Protein AF-A0AB34FG47-F1 (afdb_monomer)

Nearest PDB structures (foldseek):
  4k7g-assembly1_B  TM=9.414E-01  e=6.670E-15  Allorhizobium 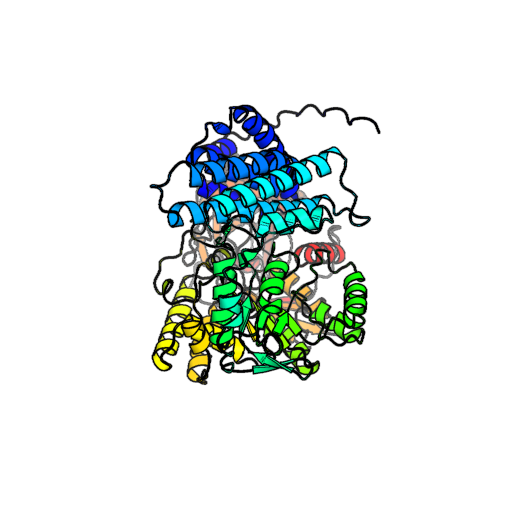ampelinum S4
  4q2h-assembly1_B  TM=9.341E-01  e=1.911E-14  Rhizobium rhizogenes K84
  6r76-assembly2_C  TM=9.062E-01  e=3.167E-13  Thermococcus litoralis DSM 5473
  4lb0-assembly1_B  TM=8.642E-01  e=1.420E-13  Allorhizobium ampelinum S4
  4lb0-assembly1_A  TM=8.642E-01  e=1.650E-13  Allorhizobium ampelinum S4

Structure (mmCIF, N/CA/C/O backbone):
data_AF-A0AB34FG47-F1
#
_entry.id   AF-A0AB34FG47-F1
#
loop_
_atom_site.group_PDB
_atom_site.id
_atom_site.type_symbol
_atom_site.label_atom_id
_atom_site.label_alt_id
_atom_site.label_comp_id
_atom_site.label_asym_id
_atom_site.label_entity_id
_atom_site.label_seq_id
_atom_site.pdbx_PDB_ins_code
_atom_site.Cartn_x
_atom_site.Cartn_y
_atom_site.Cartn_z
_atom_site.occupancy
_atom_site.B_iso_or_equiv
_atom_site.auth_seq_id
_atom_site.auth_comp_id
_atom_site.auth_asym_id
_atom_site.auth_atom_id
_atom_site.pdbx_PDB_model_num
ATOM 1 N N . MET A 1 1 ? 2.598 -23.307 -34.894 1.00 34.78 1 MET A N 1
ATOM 2 C CA . MET A 1 1 ? 1.277 -22.650 -35.003 1.00 34.78 1 MET A CA 1
ATOM 3 C C . MET A 1 1 ? 1.428 -21.439 -35.901 1.00 34.78 1 MET A C 1
ATOM 5 O O . MET A 1 1 ? 2.442 -20.761 -35.795 1.00 34.78 1 MET A O 1
ATOM 9 N N . ALA A 1 2 ? 0.494 -21.246 -36.830 1.00 28.12 2 ALA A N 1
ATOM 10 C CA . ALA A 1 2 ? 0.535 -20.191 -37.836 1.00 28.12 2 ALA A CA 1
ATOM 11 C C . ALA A 1 2 ? 0.595 -18.791 -37.201 1.00 28.12 2 ALA A C 1
ATOM 13 O O . ALA A 1 2 ? -0.091 -18.522 -36.217 1.00 28.12 2 ALA A O 1
ATOM 14 N N . ILE A 1 3 ? 1.420 -17.919 -37.783 1.00 28.33 3 ILE A N 1
ATOM 15 C CA . ILE A 1 3 ? 1.497 -16.492 -37.460 1.00 28.33 3 ILE A CA 1
ATOM 16 C C . ILE A 1 3 ? 0.115 -15.885 -37.754 1.00 28.33 3 ILE A C 1
ATOM 18 O O . ILE A 1 3 ? -0.353 -16.025 -38.888 1.00 28.33 3 ILE A O 1
ATOM 22 N N . PRO A 1 4 ? -0.571 -15.241 -36.791 1.00 33.16 4 PRO A N 1
ATOM 23 C CA . PRO A 1 4 ? -1.826 -14.568 -37.084 1.00 33.16 4 PRO A CA 1
ATOM 24 C C . PRO A 1 4 ? -1.551 -13.440 -38.076 1.00 33.16 4 PRO A C 1
ATOM 26 O O . PRO A 1 4 ? -0.661 -12.617 -37.859 1.00 33.16 4 PRO A O 1
ATOM 29 N N . ALA A 1 5 ? -2.304 -13.424 -39.174 1.00 32.16 5 ALA A N 1
ATOM 30 C CA . ALA A 1 5 ? -2.241 -12.377 -40.180 1.00 32.16 5 ALA A CA 1
ATOM 31 C C . ALA A 1 5 ? -2.363 -10.993 -39.521 1.00 32.16 5 ALA A C 1
ATOM 33 O O . ALA A 1 5 ? -3.263 -10.764 -38.708 1.00 32.16 5 ALA A O 1
ATOM 34 N N . GLN A 1 6 ? -1.459 -10.079 -39.888 1.00 40.97 6 GLN A N 1
ATOM 35 C CA . GLN A 1 6 ? -1.555 -8.655 -39.578 1.00 40.97 6 GLN A CA 1
ATOM 36 C C . GLN A 1 6 ? -2.957 -8.164 -39.959 1.00 40.97 6 GLN A C 1
ATOM 38 O O . GLN A 1 6 ? -3.275 -8.019 -41.139 1.00 40.97 6 GLN A O 1
ATOM 43 N N . ARG A 1 7 ? -3.806 -7.896 -38.961 1.00 33.62 7 ARG A N 1
ATOM 44 C CA . ARG A 1 7 ? -4.957 -7.022 -39.176 1.00 33.62 7 ARG A CA 1
ATOM 45 C C . ARG A 1 7 ? -4.382 -5.658 -39.533 1.00 33.62 7 ARG A C 1
ATOM 47 O O . ARG A 1 7 ? -3.690 -5.055 -38.715 1.00 33.62 7 ARG A O 1
ATOM 54 N N . SER A 1 8 ? -4.634 -5.205 -40.758 1.00 37.56 8 SER A N 1
ATOM 55 C CA . SER A 1 8 ? -4.429 -3.814 -41.142 1.00 37.56 8 SER A CA 1
ATOM 56 C C . SER A 1 8 ? -5.099 -2.943 -40.087 1.00 37.56 8 SER A C 1
ATOM 58 O O . SER A 1 8 ? -6.292 -3.112 -39.825 1.00 37.56 8 SER A O 1
ATOM 60 N N . ALA A 1 9 ? -4.338 -2.056 -39.450 1.00 41.81 9 ALA A N 1
ATOM 61 C CA . ALA A 1 9 ? -4.922 -1.028 -38.613 1.00 41.81 9 ALA A CA 1
ATOM 62 C C . ALA A 1 9 ? -5.866 -0.218 -39.508 1.00 41.81 9 ALA A C 1
ATOM 64 O O . ALA A 1 9 ? -5.418 0.550 -40.357 1.00 41.81 9 ALA A O 1
ATOM 65 N N . ASN A 1 10 ? -7.176 -0.428 -39.365 1.00 40.09 10 ASN A N 1
ATOM 66 C CA . ASN A 1 10 ? -8.129 0.580 -39.792 1.00 40.09 10 ASN A CA 1
ATOM 67 C C . ASN A 1 10 ? -7.749 1.807 -38.973 1.00 40.09 10 ASN A C 1
ATOM 69 O O . ASN A 1 10 ? -7.858 1.762 -37.748 1.00 40.09 10 ASN A O 1
ATOM 73 N N . ALA A 1 11 ? -7.215 2.838 -39.626 1.00 46.31 11 ALA A N 1
ATOM 74 C CA . ALA A 1 11 ? -6.968 4.121 -38.997 1.00 46.31 11 ALA A CA 1
ATOM 75 C C . ALA A 1 11 ? -8.319 4.623 -38.479 1.00 46.31 11 ALA A C 1
ATOM 77 O O . ALA A 1 11 ? -9.123 5.182 -39.225 1.00 46.31 11 ALA A O 1
ATOM 78 N N . ALA A 1 12 ? -8.615 4.311 -37.217 1.00 51.53 12 ALA A N 1
ATOM 79 C CA . ALA A 1 12 ? -9.737 4.884 -36.514 1.00 51.53 12 ALA A CA 1
ATOM 80 C C . ALA A 1 12 ? -9.523 6.395 -36.549 1.00 51.53 12 ALA A C 1
ATOM 82 O O . ALA A 1 12 ? -8.401 6.864 -36.353 1.00 51.53 12 ALA A O 1
ATOM 83 N N . HIS A 1 13 ? -10.579 7.137 -36.872 1.00 51.94 13 HIS A N 1
ATOM 84 C CA . HIS A 1 13 ? -10.543 8.589 -36.913 1.00 51.94 13 HIS A CA 1
ATOM 85 C C . HIS A 1 13 ? -9.938 9.095 -35.599 1.00 51.94 13 HIS A C 1
ATOM 87 O O . HIS A 1 13 ? -10.557 8.959 -34.543 1.00 51.94 13 HIS A O 1
ATOM 93 N N . VAL A 1 14 ? -8.714 9.631 -35.649 1.00 56.50 14 VAL A N 1
ATOM 94 C CA . VAL A 1 14 ? -8.088 10.234 -34.472 1.00 56.50 14 VAL A CA 1
ATOM 95 C C . VAL A 1 14 ? -8.990 11.393 -34.086 1.00 56.50 14 VAL A C 1
ATOM 97 O O . VAL A 1 14 ? -9.269 12.279 -34.898 1.00 56.50 14 VAL A O 1
ATOM 100 N N . ASN A 1 15 ? -9.556 11.341 -32.884 1.00 74.81 15 ASN A N 1
ATOM 101 C CA . ASN A 1 15 ? -10.331 12.458 -32.382 1.00 74.81 15 ASN A CA 1
ATOM 102 C C . ASN A 1 15 ? -9.350 13.614 -32.161 1.00 74.81 15 ASN A C 1
ATOM 104 O O . ASN A 1 15 ? -8.587 13.608 -31.198 1.00 74.81 15 ASN A O 1
ATOM 108 N N . MET A 1 16 ? -9.363 14.588 -33.073 1.00 75.12 16 MET A N 1
ATOM 109 C CA . MET A 1 16 ? -8.464 15.745 -33.041 1.00 75.12 16 MET A CA 1
ATOM 110 C C . MET A 1 16 ? -8.560 16.517 -31.718 1.00 75.12 16 MET A C 1
ATOM 112 O O . MET A 1 16 ? -7.577 17.107 -31.279 1.00 75.12 16 MET A O 1
ATOM 116 N N . MET A 1 17 ? -9.714 16.477 -31.041 1.00 78.19 17 MET A N 1
ATOM 117 C CA . MET A 1 17 ? -9.867 17.085 -29.718 1.00 78.19 17 MET A CA 1
ATOM 118 C C . MET A 1 17 ? -9.126 16.294 -28.636 1.00 78.19 17 MET A C 1
ATOM 120 O O . MET A 1 17 ? -8.520 16.895 -27.756 1.00 78.19 17 MET A O 1
ATOM 124 N N . THR A 1 18 ? -9.110 14.960 -28.710 1.00 81.94 18 THR A N 1
ATOM 125 C CA . THR A 1 18 ? -8.322 14.121 -27.792 1.00 81.94 18 THR A CA 1
ATOM 126 C C . THR A 1 18 ? -6.824 14.314 -28.014 1.00 81.94 18 THR A C 1
ATOM 128 O O . THR A 1 18 ? -6.080 14.437 -27.045 1.00 81.94 18 THR A O 1
ATOM 131 N N . ASP A 1 19 ? -6.384 14.413 -29.270 1.00 83.69 19 ASP A N 1
ATOM 132 C CA . ASP A 1 19 ? -4.984 14.714 -29.591 1.00 83.69 19 ASP A CA 1
ATOM 133 C C . ASP A 1 19 ? -4.575 16.103 -29.081 1.00 83.69 19 ASP A C 1
ATOM 135 O O . ASP A 1 19 ? -3.524 16.257 -28.468 1.00 83.69 19 ASP A O 1
ATOM 139 N N . THR A 1 20 ? -5.467 17.094 -29.197 1.00 82.31 20 THR A N 1
ATOM 140 C CA . THR A 1 20 ? -5.256 18.433 -28.624 1.00 82.31 20 THR A CA 1
ATOM 141 C C . THR A 1 20 ? -5.044 18.372 -27.108 1.00 82.31 20 THR A C 1
ATOM 143 O O . THR A 1 20 ? -4.175 19.070 -26.589 1.00 82.31 20 THR A O 1
ATOM 146 N N . VAL A 1 21 ? -5.786 17.521 -26.390 1.00 84.12 21 VAL A N 1
ATOM 147 C CA . VAL A 1 21 ? -5.581 17.308 -24.948 1.00 84.12 21 VAL A CA 1
ATOM 148 C C . VAL A 1 21 ? -4.204 16.694 -24.680 1.00 84.12 21 VAL A C 1
ATOM 150 O O . VAL A 1 21 ? -3.466 17.220 -23.852 1.00 84.12 21 VAL A O 1
ATOM 153 N N . ILE A 1 22 ? -3.819 15.635 -25.398 1.00 86.31 22 ILE A N 1
ATOM 154 C CA . ILE A 1 22 ? -2.512 14.974 -25.226 1.00 86.31 22 ILE A CA 1
ATOM 155 C C . ILE A 1 22 ? -1.356 15.936 -25.533 1.00 86.31 22 ILE A C 1
ATOM 157 O O . ILE A 1 22 ? -0.375 15.967 -24.795 1.00 86.31 22 ILE A O 1
ATOM 161 N N . ALA A 1 23 ? -1.477 16.734 -26.594 1.00 85.88 23 ALA A N 1
ATOM 162 C CA . ALA A 1 23 ? -0.434 17.642 -27.059 1.00 85.88 23 ALA A CA 1
ATOM 163 C C . ALA A 1 23 ? -0.211 18.849 -26.135 1.00 85.88 23 ALA A C 1
ATOM 165 O O . ALA A 1 23 ? 0.889 19.400 -26.116 1.00 85.88 23 ALA A O 1
ATOM 166 N N . ASN A 1 24 ? -1.238 19.278 -25.395 1.00 88.06 24 ASN A N 1
ATOM 167 C CA . ASN A 1 24 ? -1.183 20.494 -24.578 1.00 88.06 24 ASN A CA 1
ATOM 168 C C . ASN A 1 24 ? -1.172 20.226 -23.068 1.00 88.06 24 ASN A C 1
ATOM 170 O O . ASN A 1 24 ? -0.828 21.128 -22.303 1.00 88.06 24 ASN A O 1
ATOM 174 N N . LEU A 1 25 ? -1.531 19.020 -22.613 1.00 84.50 25 LEU A N 1
ATOM 175 C CA . LEU A 1 25 ? -1.395 18.672 -21.202 1.00 84.50 25 LEU A CA 1
ATOM 176 C C . LEU A 1 25 ? 0.088 18.645 -20.797 1.00 84.50 25 LEU A C 1
ATOM 178 O O . LEU A 1 25 ? 0.899 17.997 -21.465 1.00 84.50 25 LEU A O 1
ATOM 182 N N . PRO A 1 26 ? 0.455 19.267 -19.660 1.00 84.06 26 PRO A N 1
ATOM 183 C CA . PRO A 1 26 ? 1.751 19.035 -19.040 1.00 84.06 26 PRO A CA 1
ATOM 184 C C . PRO A 1 26 ? 1.975 17.539 -18.796 1.00 84.06 26 PRO A C 1
ATOM 186 O O . PRO A 1 26 ? 1.030 16.798 -18.509 1.00 84.06 26 PRO A O 1
ATOM 189 N N . ALA A 1 27 ? 3.233 17.093 -18.860 1.00 80.31 27 ALA A N 1
ATOM 190 C CA . ALA A 1 27 ? 3.582 15.679 -18.703 1.00 80.31 27 ALA A CA 1
ATOM 191 C C . ALA A 1 27 ? 3.015 15.067 -17.407 1.00 80.31 27 ALA A C 1
ATOM 193 O O . ALA A 1 27 ? 2.572 13.919 -17.404 1.00 80.31 27 ALA A O 1
ATOM 194 N N . ASP A 1 28 ? 2.982 15.844 -16.328 1.00 69.56 28 ASP A N 1
ATOM 195 C CA . ASP A 1 28 ? 2.507 15.408 -15.013 1.00 69.56 28 ASP A CA 1
ATOM 196 C C . ASP A 1 28 ? 0.985 15.205 -15.026 1.00 69.56 28 ASP A C 1
ATOM 198 O O . ASP A 1 28 ? 0.487 14.158 -14.598 1.00 69.56 28 ASP A O 1
ATOM 202 N N . GLY A 1 29 ? 0.260 16.140 -15.651 1.00 73.94 29 GLY A N 1
ATOM 203 C CA . GLY A 1 29 ? -1.175 16.032 -15.914 1.00 73.94 29 GLY A CA 1
ATOM 204 C C . GLY A 1 29 ? -1.509 14.782 -16.727 1.00 73.94 29 GLY A C 1
ATOM 205 O O . GLY A 1 29 ? -2.381 14.001 -16.340 1.00 73.94 29 GLY A O 1
ATOM 206 N N . LEU A 1 30 ? -0.745 14.514 -17.792 1.00 83.62 30 LEU A N 1
ATOM 207 C CA . LEU A 1 30 ? -0.915 13.309 -18.607 1.00 83.62 30 LEU A CA 1
ATOM 208 C C . LEU A 1 30 ? -0.685 12.022 -17.795 1.00 83.62 30 LEU A C 1
ATOM 210 O O . LEU A 1 30 ? -1.460 11.073 -17.918 1.00 83.62 30 LEU A O 1
ATOM 214 N N . ARG A 1 31 ? 0.339 11.978 -16.926 1.00 80.75 31 ARG A N 1
ATOM 215 C CA . ARG A 1 31 ? 0.602 10.810 -16.060 1.00 80.75 31 ARG A CA 1
ATOM 216 C C . ARG A 1 31 ? -0.552 10.535 -15.105 1.00 80.75 31 ARG A C 1
ATOM 218 O O . ARG A 1 31 ? -0.831 9.376 -14.812 1.00 80.75 31 ARG A O 1
ATOM 225 N N . VAL A 1 32 ? -1.188 11.563 -14.561 1.00 70.69 32 VAL A N 1
ATOM 226 C CA . VAL A 1 32 ? -2.282 11.388 -13.595 1.00 70.69 32 VAL A CA 1
ATOM 227 C C . VAL A 1 32 ? -3.564 10.979 -14.294 1.00 70.69 32 VAL A C 1
ATOM 229 O O . VAL A 1 32 ? -4.191 10.029 -13.837 1.00 70.69 32 VAL A O 1
ATOM 232 N N . VAL A 1 33 ? -3.900 11.605 -15.426 1.00 79.44 33 VAL A N 1
ATOM 233 C CA . VAL A 1 33 ? -5.028 11.174 -16.264 1.00 79.44 33 VAL A CA 1
ATOM 234 C C . VAL A 1 33 ? -4.850 9.709 -16.657 1.00 79.44 33 VAL A C 1
ATOM 236 O O . VAL A 1 33 ? -5.763 8.915 -16.462 1.00 79.44 33 VAL A O 1
ATOM 239 N N . MET A 1 34 ? -3.654 9.308 -17.104 1.00 85.31 34 MET A N 1
ATOM 240 C CA . MET A 1 34 ? -3.372 7.911 -17.445 1.00 85.31 34 MET A CA 1
ATOM 241 C C . MET A 1 34 ? -3.530 6.969 -16.242 1.00 85.31 34 MET A C 1
ATOM 243 O O . MET A 1 34 ? -4.131 5.908 -16.369 1.00 85.31 34 MET A O 1
ATOM 247 N N . ARG A 1 35 ? -3.037 7.347 -15.054 1.00 75.19 35 ARG A N 1
ATOM 248 C CA . ARG A 1 35 ? -3.221 6.545 -13.829 1.00 75.19 35 ARG A CA 1
ATOM 24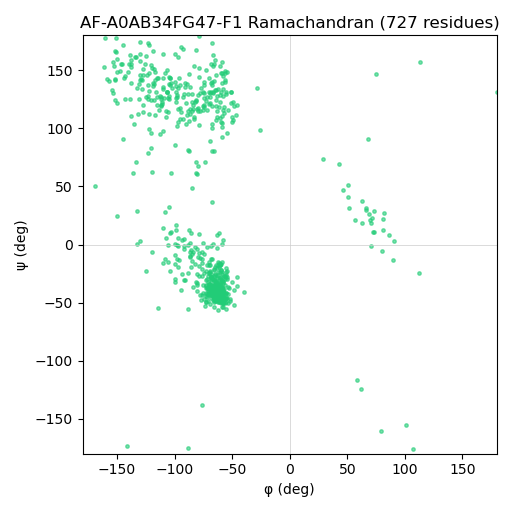9 C C . ARG A 1 35 ? -4.693 6.416 -13.438 1.00 75.19 35 ARG A C 1
ATOM 251 O O . ARG A 1 35 ? -5.095 5.333 -13.033 1.00 75.19 35 ARG A O 1
ATOM 258 N N . ALA A 1 36 ? -5.475 7.489 -13.555 1.00 69.88 36 ALA A N 1
ATOM 259 C CA . ALA A 1 36 ? -6.907 7.474 -13.272 1.00 69.88 36 ALA A CA 1
ATOM 260 C C . ALA A 1 36 ? -7.652 6.565 -14.258 1.00 69.88 36 ALA A C 1
ATOM 262 O O . ALA A 1 36 ? -8.414 5.707 -13.830 1.00 69.88 36 ALA A O 1
ATOM 263 N N . VAL A 1 37 ? -7.348 6.672 -15.556 1.00 78.25 37 VAL A N 1
ATOM 264 C CA . VAL A 1 37 ? -7.895 5.784 -16.592 1.00 78.25 37 VAL A CA 1
ATOM 265 C C . VAL A 1 37 ? -7.562 4.324 -16.286 1.00 78.25 37 VAL A C 1
ATOM 267 O O . VAL A 1 37 ? -8.463 3.502 -16.274 1.00 78.25 37 VAL A O 1
ATOM 270 N N . LEU A 1 38 ? -6.308 3.993 -15.969 1.00 77.12 38 LEU A N 1
ATOM 271 C CA . LEU A 1 38 ? -5.913 2.615 -15.645 1.00 77.12 38 LEU A CA 1
ATOM 272 C C . LEU A 1 38 ? -6.554 2.086 -14.351 1.00 77.12 38 LEU A C 1
ATOM 274 O O . LEU A 1 38 ? -6.789 0.887 -14.237 1.00 77.12 38 LEU A O 1
ATOM 278 N N . ALA A 1 39 ? -6.831 2.958 -13.377 1.00 61.34 39 ALA A N 1
ATOM 279 C CA . ALA A 1 39 ? -7.497 2.579 -12.134 1.00 61.34 39 ALA A CA 1
ATOM 280 C C . ALA A 1 39 ? -9.004 2.349 -12.326 1.00 61.34 39 ALA A C 1
ATOM 282 O O . ALA A 1 39 ? -9.550 1.403 -11.766 1.00 61.34 39 ALA A O 1
ATOM 283 N N . SER A 1 40 ? -9.670 3.202 -13.108 1.00 60.25 40 SER A N 1
ATOM 284 C CA . SER A 1 40 ? -11.107 3.103 -13.392 1.00 60.25 40 SER A CA 1
ATOM 285 C C . SER A 1 40 ? -11.435 2.079 -14.479 1.00 60.25 40 SER A C 1
ATOM 287 O O . SER A 1 40 ? -12.546 1.554 -14.499 1.00 60.25 40 SER A O 1
ATOM 289 N N . HIS A 1 41 ? -10.481 1.796 -15.368 1.00 76.25 41 HIS A N 1
ATOM 290 C CA . HIS A 1 41 ? -10.622 0.906 -16.522 1.00 76.25 41 HIS A CA 1
ATOM 291 C C . HIS A 1 41 ? -9.427 -0.065 -16.609 1.00 76.25 41 HIS A C 1
ATOM 293 O O . HIS A 1 41 ? -8.559 0.077 -17.485 1.00 76.25 41 HIS A O 1
ATOM 299 N N . PRO A 1 42 ? -9.333 -1.052 -15.692 1.00 72.88 42 PRO A N 1
ATOM 300 C CA . PRO A 1 42 ? -8.214 -1.995 -15.645 1.00 72.88 42 PRO A CA 1
ATOM 301 C C . PRO A 1 42 ? -7.991 -2.768 -16.953 1.00 72.88 42 PRO A C 1
ATOM 303 O O . PRO A 1 42 ? -6.856 -3.143 -17.260 1.00 72.88 42 PRO A O 1
ATOM 306 N N . GLU A 1 43 ? -9.035 -2.962 -17.762 1.00 82.44 43 GLU A N 1
ATOM 307 C CA . GLU A 1 43 ? -8.996 -3.621 -19.070 1.00 82.44 43 GLU A CA 1
ATOM 308 C C . GLU A 1 43 ? -8.089 -2.914 -20.089 1.00 82.44 43 GLU A C 1
ATOM 310 O O . GLU A 1 43 ? -7.572 -3.551 -21.011 1.00 82.44 43 GLU A O 1
ATOM 315 N N . ILE A 1 44 ? -7.831 -1.613 -19.909 1.00 87.88 44 ILE A N 1
ATOM 316 C CA . ILE A 1 44 ? -6.958 -0.822 -20.788 1.00 87.88 44 ILE A CA 1
ATOM 317 C C . ILE A 1 44 ? -5.475 -1.128 -20.532 1.00 87.88 44 ILE A C 1
ATOM 319 O O . ILE A 1 44 ? -4.643 -0.931 -21.422 1.00 87.88 44 ILE A O 1
ATOM 323 N N . THR A 1 45 ? -5.124 -1.673 -19.363 1.00 84.50 45 THR A N 1
ATOM 324 C CA . THR A 1 45 ? -3.730 -1.921 -18.951 1.00 84.50 45 THR A CA 1
ATOM 325 C C . THR A 1 45 ? -2.941 -2.702 -20.000 1.00 84.50 45 THR A C 1
ATOM 327 O O . THR A 1 45 ? -1.856 -2.280 -20.401 1.00 84.50 45 THR A O 1
ATOM 330 N N . GLY A 1 46 ? -3.509 -3.785 -20.540 1.00 86.25 46 GLY A N 1
ATOM 331 C CA . GLY A 1 46 ? -2.833 -4.597 -21.557 1.00 86.25 46 GLY A CA 1
ATOM 332 C C . GLY A 1 46 ? -2.575 -3.847 -22.872 1.00 86.25 46 GLY A C 1
ATOM 333 O O . GLY A 1 46 ? -1.550 -4.070 -23.527 1.00 86.25 46 GLY A O 1
ATOM 334 N N . ALA A 1 47 ? -3.469 -2.930 -23.257 1.00 88.81 47 ALA A N 1
ATOM 335 C CA . ALA A 1 47 ? -3.288 -2.080 -24.432 1.00 88.81 47 ALA A CA 1
ATOM 336 C C . ALA A 1 47 ? -2.203 -1.022 -24.189 1.00 88.81 47 ALA A C 1
ATOM 338 O O . ALA A 1 47 ? -1.302 -0.877 -25.016 1.00 88.81 47 ALA A O 1
ATOM 339 N N . PHE A 1 48 ? -2.230 -0.355 -23.030 1.00 91.75 48 PHE A N 1
ATOM 340 C CA . PHE A 1 48 ? -1.205 0.608 -22.620 1.00 91.75 48 PHE A CA 1
ATOM 341 C C . PHE A 1 48 ? 0.196 -0.016 -22.606 1.00 91.75 48 PHE A C 1
ATOM 343 O O . PHE A 1 48 ? 1.128 0.528 -23.204 1.00 91.75 48 PHE A O 1
ATOM 350 N N . GLU A 1 49 ? 0.348 -1.194 -21.998 1.00 90.31 49 GLU A N 1
ATOM 351 C CA . GLU A 1 49 ? 1.614 -1.931 -22.004 1.00 90.31 49 GLU A CA 1
ATOM 352 C C . GLU A 1 49 ? 2.053 -2.292 -23.430 1.00 90.31 49 GLU A C 1
ATOM 354 O O . GLU A 1 49 ? 3.233 -2.203 -23.764 1.00 90.31 49 GLU A O 1
ATOM 359 N N . THR A 1 50 ? 1.114 -2.677 -24.299 1.00 89.81 50 THR A N 1
ATOM 360 C CA . THR A 1 50 ? 1.413 -3.033 -25.693 1.00 89.81 50 THR A CA 1
ATOM 361 C C . THR A 1 50 ? 1.931 -1.845 -26.495 1.00 89.81 50 THR A C 1
ATOM 363 O O . THR A 1 50 ? 2.957 -1.981 -27.164 1.00 89.81 50 THR A O 1
ATOM 366 N N . GLU A 1 51 ? 1.274 -0.687 -26.423 1.00 91.31 51 GLU A N 1
ATOM 367 C CA . GLU A 1 51 ? 1.761 0.516 -27.108 1.00 91.31 51 GLU A CA 1
ATOM 368 C C . GLU A 1 51 ? 3.077 1.014 -26.506 1.00 91.31 51 GLU A C 1
ATOM 370 O O . GLU A 1 51 ? 3.986 1.397 -27.244 1.00 91.31 51 GLU A O 1
ATOM 375 N N . THR A 1 52 ? 3.241 0.907 -25.183 1.00 90.88 52 THR A N 1
ATOM 376 C CA . THR A 1 52 ? 4.508 1.230 -24.513 1.00 90.88 52 THR A CA 1
ATOM 377 C C . THR A 1 52 ? 5.643 0.349 -25.036 1.00 90.88 52 THR A C 1
ATOM 379 O O . THR A 1 52 ? 6.700 0.870 -25.391 1.00 90.88 52 THR A O 1
ATOM 382 N N . ARG A 1 53 ? 5.435 -0.968 -25.194 1.00 90.94 53 ARG A N 1
ATOM 383 C CA . ARG A 1 53 ? 6.426 -1.872 -25.812 1.00 90.94 53 ARG A CA 1
ATOM 384 C C . ARG A 1 53 ? 6.803 -1.438 -27.232 1.00 90.94 53 ARG A C 1
ATOM 386 O O . ARG A 1 53 ? 7.983 -1.471 -27.579 1.00 90.94 53 ARG A O 1
ATOM 393 N N . ARG A 1 54 ? 5.834 -1.007 -28.050 1.00 86.56 54 ARG A N 1
ATOM 394 C CA . ARG A 1 54 ? 6.105 -0.524 -29.420 1.00 86.56 54 ARG A CA 1
ATOM 395 C C . ARG A 1 54 ? 6.936 0.755 -29.422 1.00 86.56 54 ARG A C 1
ATOM 397 O O . ARG A 1 54 ? 7.919 0.830 -30.156 1.00 86.56 54 ARG A O 1
ATOM 404 N N . TYR A 1 55 ? 6.580 1.718 -28.574 1.00 87.75 55 TYR A N 1
ATOM 405 C CA . TYR A 1 55 ? 7.342 2.953 -28.389 1.00 87.75 55 TYR A CA 1
ATOM 406 C C . TYR A 1 55 ? 8.784 2.667 -27.943 1.00 87.75 55 TYR A C 1
ATOM 408 O O . TYR A 1 55 ? 9.736 3.179 -28.533 1.00 87.75 55 TYR A O 1
ATOM 416 N N . LEU A 1 56 ? 8.959 1.786 -26.954 1.00 86.62 56 LEU A N 1
ATOM 417 C CA . LEU A 1 56 ? 10.278 1.403 -26.450 1.00 86.62 56 LEU A CA 1
ATOM 418 C C . LEU A 1 56 ? 11.143 0.738 -27.523 1.00 86.62 56 LEU A C 1
ATOM 420 O O . LEU A 1 56 ? 12.343 0.987 -27.555 1.00 86.62 56 LEU A O 1
ATOM 424 N N . GLY A 1 57 ? 10.562 -0.062 -28.423 1.00 79.69 57 GLY A N 1
ATOM 425 C CA . GLY A 1 57 ? 11.296 -0.638 -29.553 1.00 79.69 57 GLY A CA 1
ATOM 426 C C . GLY A 1 57 ? 11.892 0.424 -30.489 1.00 79.69 57 GLY A C 1
ATOM 427 O O . GLY A 1 57 ? 13.019 0.269 -30.967 1.00 79.69 57 GLY A O 1
ATOM 428 N N . HIS A 1 58 ? 11.176 1.532 -30.705 1.00 76.81 58 HIS A N 1
ATOM 429 C CA . HIS A 1 58 ? 11.666 2.663 -31.495 1.00 76.81 58 HIS A CA 1
ATOM 430 C C . HIS A 1 58 ? 12.776 3.436 -30.762 1.00 76.81 58 HIS A C 1
ATOM 432 O O . HIS A 1 58 ? 13.850 3.653 -31.322 1.00 76.81 58 HIS A O 1
ATOM 438 N N . GLU A 1 59 ? 12.567 3.787 -29.489 1.00 76.12 59 GLU A N 1
ATOM 439 C CA . GLU A 1 59 ? 13.567 4.505 -28.682 1.00 76.12 59 GLU A CA 1
ATOM 440 C C . GLU A 1 59 ? 14.836 3.680 -28.419 1.00 76.12 59 GLU A C 1
ATOM 442 O O . GLU A 1 59 ? 15.947 4.200 -28.477 1.00 76.12 59 GLU A O 1
ATOM 447 N N . ALA A 1 60 ? 14.716 2.375 -28.170 1.00 70.44 60 ALA A N 1
ATOM 448 C CA . ALA A 1 60 ? 15.878 1.506 -27.989 1.00 70.44 60 ALA A CA 1
ATOM 449 C C . ALA A 1 60 ? 16.749 1.449 -29.256 1.00 70.44 60 ALA A C 1
ATOM 451 O O . ALA A 1 60 ? 17.972 1.355 -29.163 1.00 70.44 60 ALA A O 1
ATOM 452 N N . SER A 1 61 ? 16.131 1.564 -30.436 1.00 67.19 61 SER A N 1
ATOM 453 C CA . SER A 1 61 ? 16.842 1.634 -31.716 1.00 67.19 61 SER A CA 1
ATOM 454 C C . SER A 1 61 ? 17.592 2.962 -31.889 1.00 67.19 61 SER A C 1
ATOM 456 O O . SER A 1 61 ? 18.684 2.972 -32.453 1.00 67.19 61 SER A O 1
ATOM 458 N N . SER A 1 62 ? 17.062 4.076 -31.366 1.00 64.56 62 SER A N 1
ATOM 459 C CA . SER A 1 62 ? 17.736 5.386 -31.399 1.00 64.56 62 SER A CA 1
ATOM 460 C C . SER A 1 62 ? 18.872 5.500 -30.367 1.00 64.56 62 SER A C 1
ATOM 462 O O . SER A 1 62 ? 19.865 6.191 -30.599 1.00 64.56 62 SER A O 1
ATOM 464 N N . LEU A 1 63 ? 18.777 4.755 -29.261 1.00 64.50 63 LEU A N 1
ATOM 465 C CA . LEU A 1 63 ? 19.811 4.621 -28.228 1.00 64.50 63 LEU A CA 1
ATOM 466 C C . LEU A 1 63 ? 20.933 3.647 -28.566 1.00 64.50 63 LEU A C 1
ATOM 468 O O . LEU A 1 63 ? 21.894 3.573 -27.806 1.00 64.50 63 LEU A O 1
ATOM 472 N N . ALA A 1 64 ? 20.872 2.947 -29.702 1.00 59.62 64 ALA A N 1
ATOM 473 C CA . ALA A 1 64 ? 21.926 2.046 -30.182 1.00 59.62 64 ALA A CA 1
ATOM 474 C C . ALA A 1 64 ? 23.286 2.739 -30.465 1.00 59.62 64 ALA A C 1
ATOM 476 O O . ALA A 1 64 ? 24.198 2.134 -31.029 1.00 59.62 64 ALA A O 1
ATOM 477 N N . THR A 1 65 ? 23.446 4.002 -30.065 1.00 59.62 65 THR A N 1
ATOM 478 C CA . THR A 1 65 ? 24.734 4.678 -29.909 1.00 59.62 65 THR A CA 1
ATOM 479 C C . THR A 1 65 ? 25.570 4.044 -28.788 1.00 59.62 65 THR A C 1
ATOM 481 O O . THR A 1 65 ? 25.074 3.333 -27.915 1.00 59.62 65 THR A O 1
ATOM 484 N N . ASN A 1 66 ? 26.888 4.261 -28.834 1.00 68.62 66 ASN A N 1
ATOM 485 C CA . ASN A 1 66 ? 27.838 3.602 -27.939 1.00 68.62 66 ASN A CA 1
ATOM 486 C C . ASN A 1 66 ? 27.660 4.075 -26.482 1.00 68.62 66 ASN A C 1
ATOM 488 O O . ASN A 1 66 ? 28.163 5.136 -26.112 1.00 68.62 66 ASN A O 1
ATOM 492 N N . ILE A 1 67 ? 26.977 3.274 -25.657 1.00 75.19 67 ILE A N 1
ATOM 493 C CA . ILE A 1 67 ? 26.735 3.537 -24.225 1.00 75.19 67 ILE A CA 1
ATOM 494 C C . ILE A 1 67 ? 28.025 3.798 -23.430 1.00 75.19 67 ILE A C 1
ATOM 496 O O . ILE A 1 67 ? 27.990 4.477 -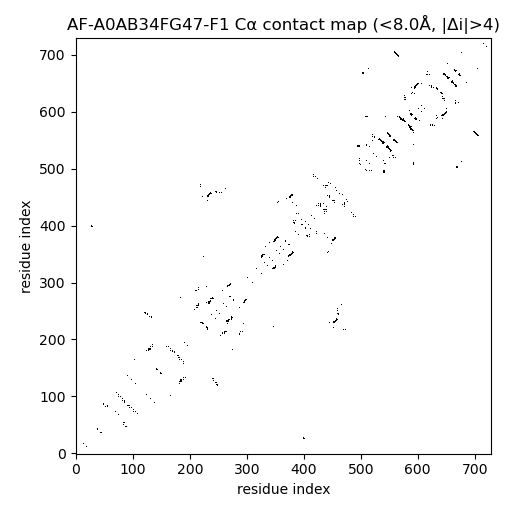22.408 1.00 75.19 67 ILE A O 1
ATOM 500 N N . GLN A 1 68 ? 29.178 3.333 -23.928 1.00 72.50 68 GLN A N 1
ATOM 501 C CA . GLN A 1 68 ? 30.493 3.619 -23.344 1.00 72.50 68 GLN A CA 1
ATOM 502 C C . GLN A 1 68 ? 30.806 5.121 -23.290 1.00 72.50 68 GLN A C 1
ATOM 504 O O . GLN A 1 68 ? 31.577 5.564 -22.445 1.00 72.50 68 GLN A O 1
ATOM 509 N N . ASN A 1 69 ? 30.169 5.919 -24.150 1.00 80.25 69 ASN A N 1
ATOM 510 C CA . ASN A 1 69 ? 30.344 7.368 -24.196 1.00 80.25 69 ASN A CA 1
ATOM 511 C C . ASN A 1 69 ? 29.335 8.123 -23.320 1.00 80.25 69 ASN A C 1
ATOM 513 O O . ASN A 1 69 ? 29.366 9.351 -23.292 1.00 80.25 69 ASN A O 1
ATOM 517 N N . PHE A 1 70 ? 28.410 7.432 -22.645 1.00 83.94 70 PHE A N 1
ATOM 518 C CA . PHE A 1 70 ? 27.394 8.107 -21.843 1.00 83.94 70 PHE A CA 1
ATOM 519 C C . PHE A 1 70 ? 27.998 8.652 -20.549 1.00 83.94 70 PHE A C 1
ATOM 521 O O . PHE A 1 70 ? 28.822 8.005 -19.893 1.00 83.94 70 PHE A O 1
ATOM 528 N N . ASP A 1 71 ? 27.548 9.854 -20.202 1.00 84.69 71 ASP A N 1
ATOM 529 C CA . ASP A 1 71 ? 27.720 10.479 -18.899 1.00 84.69 71 ASP A CA 1
ATOM 530 C C . ASP A 1 71 ? 26.562 10.089 -17.957 1.00 84.69 71 ASP A C 1
ATOM 532 O O . ASP A 1 71 ? 25.665 9.309 -18.299 1.00 84.69 71 ASP A O 1
ATOM 536 N N . MET A 1 72 ? 26.539 10.670 -16.757 1.00 83.38 72 MET A N 1
ATOM 537 C CA . MET A 1 72 ? 25.486 10.411 -15.770 1.00 83.38 72 MET A CA 1
ATOM 538 C C . MET A 1 72 ? 24.074 10.761 -16.267 1.00 83.38 72 MET A C 1
ATOM 540 O O . MET A 1 72 ? 23.104 10.112 -15.866 1.00 83.38 72 MET A O 1
ATOM 544 N N . ALA A 1 73 ? 23.921 11.766 -17.134 1.00 85.31 73 ALA A N 1
ATOM 545 C CA . ALA A 1 73 ? 22.620 12.143 -17.679 1.00 85.31 73 ALA A CA 1
ATOM 546 C C . ALA A 1 73 ? 22.118 11.097 -18.689 1.00 85.31 73 ALA A C 1
ATOM 548 O O . ALA A 1 73 ? 20.950 10.691 -18.628 1.00 85.31 73 ALA A O 1
ATOM 549 N N . GLY A 1 74 ? 23.005 10.607 -19.560 1.00 87.44 74 GLY A N 1
ATOM 550 C CA . GLY A 1 74 ? 22.726 9.517 -20.497 1.00 87.44 74 GLY A CA 1
ATOM 551 C C . GLY A 1 74 ? 22.343 8.216 -19.787 1.00 87.44 74 GLY A C 1
ATOM 552 O O . GLY A 1 74 ? 21.354 7.571 -20.153 1.00 87.44 74 GLY A O 1
ATOM 553 N N . LEU A 1 75 ? 23.048 7.867 -18.708 1.00 88.94 75 LEU A N 1
ATOM 554 C CA . LEU A 1 75 ? 22.727 6.686 -17.902 1.00 88.94 75 LEU A CA 1
ATOM 555 C C . LEU A 1 75 ? 21.373 6.816 -17.194 1.00 88.94 75 LEU A C 1
ATOM 557 O O . LEU A 1 75 ? 20.553 5.904 -17.289 1.00 88.94 75 LEU A O 1
ATOM 561 N N . LYS A 1 76 ? 21.068 7.967 -16.578 1.00 88.44 76 LYS A N 1
ATOM 562 C CA . LYS A 1 76 ? 19.747 8.229 -15.968 1.00 88.44 76 LYS A CA 1
ATOM 563 C C . LYS A 1 76 ? 18.608 8.162 -16.989 1.00 88.44 76 LYS A C 1
ATOM 565 O O . LYS A 1 76 ? 17.519 7.687 -16.667 1.00 88.44 76 LYS A O 1
ATOM 570 N N . LYS A 1 77 ? 18.828 8.624 -18.228 1.00 87.00 77 LYS A N 1
ATOM 571 C CA . LYS A 1 77 ? 17.839 8.487 -19.313 1.00 87.00 77 LYS A CA 1
ATOM 572 C C . LYS A 1 77 ? 17.603 7.016 -19.659 1.00 87.00 77 LYS A C 1
ATOM 574 O O . LYS A 1 77 ? 16.450 6.603 -19.757 1.00 87.00 77 LYS A O 1
ATOM 579 N N . THR A 1 78 ? 18.674 6.238 -19.782 1.00 88.62 78 THR A N 1
ATOM 580 C CA . THR A 1 78 ? 18.614 4.799 -20.087 1.00 88.62 78 THR A CA 1
ATOM 581 C C . THR A 1 78 ? 17.917 4.018 -18.970 1.00 88.62 78 THR A C 1
ATOM 583 O O . THR A 1 78 ? 17.038 3.206 -19.241 1.00 88.62 78 THR A O 1
ATOM 586 N N . GLN A 1 79 ? 18.207 4.344 -17.710 1.00 89.81 79 GLN A N 1
ATOM 587 C CA . GLN A 1 79 ? 17.567 3.761 -16.529 1.00 89.81 79 GLN A CA 1
ATOM 588 C C . GLN A 1 79 ? 16.037 3.908 -16.548 1.00 89.81 79 GLN A C 1
ATOM 590 O O . GLN A 1 79 ? 15.314 2.955 -16.263 1.00 89.81 79 GLN A O 1
ATOM 595 N N . ARG A 1 80 ? 15.512 5.076 -16.947 1.00 88.56 80 ARG A N 1
ATOM 596 C CA . ARG A 1 80 ? 14.056 5.277 -17.081 1.00 88.56 80 ARG A CA 1
ATOM 597 C C . ARG A 1 80 ? 13.436 4.351 -18.127 1.00 88.56 80 ARG A C 1
ATOM 599 O O . ARG A 1 80 ? 12.348 3.834 -17.901 1.00 88.56 80 ARG A O 1
ATOM 606 N N . LEU A 1 81 ? 14.128 4.118 -19.239 1.00 89.06 81 LEU A N 1
ATOM 607 C CA . LEU A 1 81 ? 13.646 3.223 -20.292 1.00 89.06 81 LEU A CA 1
ATOM 608 C C . LEU A 1 81 ? 13.690 1.763 -19.858 1.00 89.06 81 LEU A C 1
ATOM 610 O O . LEU A 1 81 ? 12.725 1.046 -20.106 1.00 89.06 81 LEU A O 1
ATOM 614 N N . ILE A 1 82 ? 14.742 1.354 -19.143 1.00 91.06 82 ILE A N 1
ATOM 615 C CA . ILE A 1 82 ? 14.816 0.030 -18.513 1.00 91.06 82 ILE A CA 1
ATOM 616 C C . ILE A 1 82 ? 13.601 -0.168 -17.603 1.00 91.06 82 ILE A C 1
ATOM 618 O O . ILE A 1 82 ? 12.875 -1.142 -17.767 1.00 91.06 82 ILE A O 1
ATOM 622 N N . ARG A 1 83 ? 13.292 0.787 -16.718 1.00 90.88 83 ARG A N 1
ATOM 623 C CA . ARG A 1 83 ? 12.105 0.713 -15.845 1.00 90.88 83 ARG A CA 1
ATOM 624 C C . ARG A 1 83 ? 10.798 0.579 -16.629 1.00 90.88 83 ARG A C 1
ATOM 626 O O . ARG A 1 83 ? 9.934 -0.197 -16.230 1.00 90.88 83 ARG A O 1
ATOM 633 N N . CYS A 1 84 ? 10.657 1.276 -17.759 1.00 90.31 84 CYS A N 1
ATOM 634 C CA . CYS A 1 84 ? 9.510 1.097 -18.650 1.00 90.31 84 CYS A CA 1
ATOM 635 C C . CYS A 1 84 ? 9.470 -0.306 -19.279 1.00 90.31 84 CYS A C 1
ATOM 637 O O . CYS A 1 84 ? 8.388 -0.883 -19.368 1.00 90.31 84 CYS A O 1
ATOM 639 N N . MET A 1 85 ? 10.612 -0.879 -19.678 1.00 91.31 85 MET A N 1
ATOM 640 C CA . MET A 1 85 ? 10.695 -2.255 -20.194 1.00 91.31 85 MET A CA 1
ATOM 641 C C . MET A 1 85 ? 10.282 -3.277 -19.125 1.00 91.31 85 MET A C 1
ATOM 643 O O . MET A 1 85 ? 9.430 -4.128 -19.391 1.00 91.31 85 MET A O 1
ATOM 647 N N . LEU A 1 86 ? 10.803 -3.137 -17.899 1.00 90.31 86 LEU A N 1
ATOM 648 C CA . LEU A 1 86 ? 10.434 -3.981 -16.757 1.00 90.31 86 LEU A CA 1
ATOM 649 C C . LEU A 1 86 ? 8.927 -3.892 -16.464 1.00 90.31 86 LEU A C 1
ATOM 651 O O . LEU A 1 86 ? 8.259 -4.915 -16.329 1.00 90.31 86 LEU A O 1
ATOM 655 N N . GLY A 1 87 ? 8.381 -2.672 -16.421 1.00 87.00 87 GLY A N 1
ATOM 656 C CA . GLY A 1 87 ? 6.958 -2.424 -16.173 1.00 87.00 87 GLY A CA 1
ATOM 657 C C . GLY A 1 87 ? 6.029 -2.870 -17.305 1.00 87.00 87 GLY A C 1
ATOM 658 O O . GLY A 1 87 ? 4.866 -3.149 -17.047 1.00 87.00 87 GLY A O 1
ATOM 659 N N . SER A 1 88 ? 6.535 -2.988 -18.537 1.00 88.88 88 SER A N 1
ATOM 660 C CA . SER A 1 88 ? 5.751 -3.395 -19.714 1.00 88.88 88 SER A CA 1
ATOM 661 C C . SER A 1 88 ? 5.912 -4.879 -20.061 1.00 88.88 88 SER A C 1
ATOM 663 O O . SER A 1 88 ? 5.621 -5.280 -21.188 1.00 88.88 88 SER A O 1
ATOM 665 N N . GLY A 1 89 ? 6.410 -5.706 -19.137 1.00 88.75 89 GLY A N 1
ATOM 666 C CA . GLY A 1 89 ? 6.475 -7.161 -19.309 1.00 88.75 89 GLY A CA 1
ATOM 667 C C . GLY A 1 89 ? 7.512 -7.661 -20.323 1.00 88.75 89 GLY A C 1
ATOM 668 O O . GLY A 1 89 ? 7.368 -8.773 -20.824 1.00 88.75 89 GLY A O 1
ATOM 669 N N . ILE A 1 90 ? 8.550 -6.872 -20.624 1.00 91.19 90 ILE A N 1
ATOM 670 C CA . ILE A 1 90 ? 9.695 -7.268 -21.470 1.00 91.19 90 ILE A CA 1
ATOM 671 C C . ILE A 1 90 ? 11.013 -7.172 -20.677 1.00 91.19 90 ILE A C 1
ATOM 673 O O . ILE A 1 90 ? 11.876 -6.342 -20.972 1.00 91.19 90 ILE A O 1
ATOM 677 N N . PRO A 1 91 ? 11.166 -7.966 -19.596 1.00 93.50 91 PRO A N 1
ATOM 678 C CA . PRO A 1 91 ? 12.276 -7.793 -18.664 1.00 93.50 91 PRO A CA 1
ATOM 679 C C . PRO A 1 91 ? 13.638 -8.146 -19.267 1.00 93.50 91 PRO A C 1
ATOM 681 O O . PRO A 1 91 ? 14.634 -7.536 -18.894 1.00 93.50 91 PRO A O 1
ATOM 684 N N . PHE A 1 92 ? 13.700 -9.090 -20.209 1.00 93.31 92 PHE A N 1
ATOM 685 C CA . PHE A 1 92 ? 14.964 -9.549 -20.794 1.00 93.31 92 PHE A CA 1
ATOM 686 C C . PHE A 1 92 ? 15.597 -8.497 -21.710 1.00 93.31 92 PHE A C 1
ATOM 688 O O . PHE A 1 92 ? 16.805 -8.294 -21.665 1.00 93.31 92 PHE A O 1
ATOM 695 N N . GLU A 1 93 ? 14.787 -7.753 -22.462 1.00 90.00 93 GLU A N 1
ATOM 696 C CA . GLU A 1 93 ? 15.231 -6.581 -23.216 1.00 90.00 93 GLU A CA 1
ATOM 697 C C . GLU A 1 93 ? 15.761 -5.485 -22.282 1.00 90.00 93 GLU A C 1
ATOM 699 O O . GLU A 1 93 ? 16.756 -4.832 -22.590 1.00 90.00 93 GLU A O 1
ATOM 704 N N . GLY A 1 94 ? 15.122 -5.305 -21.120 1.00 92.12 94 GLY A N 1
ATOM 705 C CA . GLY A 1 94 ? 15.601 -4.402 -20.075 1.00 92.12 94 GLY A CA 1
ATOM 706 C C . GLY A 1 94 ? 16.952 -4.831 -19.499 1.00 92.12 94 GLY A C 1
ATOM 707 O O . GLY A 1 94 ? 17.820 -3.983 -19.300 1.00 92.12 94 GLY A O 1
ATOM 708 N N . ILE A 1 95 ? 17.153 -6.133 -19.279 1.00 94.56 95 ILE A N 1
ATOM 709 C CA . ILE A 1 95 ? 18.398 -6.713 -18.749 1.00 94.56 95 ILE A CA 1
ATOM 710 C C . ILE A 1 95 ? 19.583 -6.458 -19.685 1.00 94.56 95 ILE A C 1
ATOM 712 O O . ILE A 1 95 ? 20.631 -6.032 -19.205 1.00 94.56 95 ILE A O 1
ATOM 716 N N . ASP A 1 96 ? 19.405 -6.615 -21.001 1.00 89.94 96 ASP A N 1
ATOM 717 C CA . ASP A 1 96 ? 20.459 -6.348 -21.995 1.00 89.94 96 ASP A CA 1
ATOM 718 C C . ASP A 1 96 ? 20.983 -4.894 -21.917 1.00 89.94 96 ASP A C 1
ATOM 720 O O . ASP A 1 96 ? 22.151 -4.607 -22.199 1.00 89.94 96 ASP A O 1
ATOM 724 N N . TRP A 1 97 ? 20.120 -3.940 -21.551 1.00 90.25 97 TRP A N 1
ATOM 725 C CA . TRP A 1 97 ? 20.511 -2.546 -21.314 1.00 90.25 97 TRP A CA 1
ATOM 726 C C . TRP A 1 97 ? 21.053 -2.318 -19.908 1.00 90.25 97 TRP A C 1
ATOM 728 O O . TRP A 1 97 ? 21.982 -1.528 -19.731 1.00 90.25 97 TRP A O 1
ATOM 738 N N . LEU A 1 98 ? 20.483 -2.998 -18.918 1.00 93.38 98 LEU A N 1
ATOM 739 C CA . LEU A 1 98 ? 20.884 -2.880 -17.526 1.00 93.38 98 LEU A CA 1
ATOM 740 C C . LEU A 1 98 ? 22.312 -3.372 -17.309 1.00 93.38 98 LEU A C 1
ATOM 742 O O . LEU A 1 98 ? 23.070 -2.690 -16.633 1.00 93.38 98 LEU A O 1
ATOM 746 N N . GLU A 1 99 ? 22.714 -4.465 -17.960 1.00 93.38 99 GLU A N 1
ATOM 747 C CA . GLU A 1 99 ? 24.107 -4.929 -18.016 1.00 93.38 99 GLU A CA 1
ATOM 748 C C . GLU A 1 99 ? 25.058 -3.783 -18.387 1.00 93.38 99 GLU A C 1
ATOM 750 O O . GLU A 1 99 ? 26.015 -3.479 -17.671 1.00 93.38 99 GLU A O 1
ATOM 755 N N . LYS A 1 100 ? 24.752 -3.088 -19.485 1.00 91.19 100 LYS A N 1
ATOM 756 C CA . LYS A 1 100 ? 25.587 -2.005 -20.003 1.00 91.19 100 LYS A CA 1
ATOM 757 C C . LYS A 1 100 ? 25.616 -0.795 -19.066 1.00 91.19 100 LYS A C 1
ATOM 759 O O . LYS A 1 100 ? 26.671 -0.183 -18.890 1.00 91.19 100 LYS A O 1
ATOM 764 N N . VAL A 1 101 ? 24.470 -0.437 -18.479 1.00 92.25 101 VAL A N 1
ATOM 765 C CA . VAL A 1 101 ? 24.363 0.668 -17.510 1.00 92.25 101 VAL A CA 1
ATOM 766 C C . VAL A 1 101 ? 25.166 0.358 -16.250 1.00 92.25 101 VAL A C 1
ATOM 768 O O . VAL A 1 101 ? 25.903 1.229 -15.797 1.00 92.25 101 VAL A O 1
ATOM 771 N N . THR A 1 102 ? 25.076 -0.865 -15.727 1.00 93.31 102 THR A N 1
ATOM 772 C CA . THR A 1 102 ? 25.821 -1.330 -14.548 1.00 93.31 102 THR A CA 1
ATOM 773 C C . THR A 1 102 ? 27.325 -1.198 -14.760 1.00 93.31 102 THR A C 1
ATOM 775 O O . THR A 1 102 ? 27.994 -0.515 -13.986 1.00 93.31 102 THR A O 1
ATOM 778 N N . GLY A 1 103 ? 27.855 -1.761 -15.851 1.00 91.94 103 GLY A N 1
ATOM 779 C CA . GLY A 1 103 ? 29.288 -1.676 -16.145 1.00 91.94 103 GLY A CA 1
ATOM 780 C C . GLY A 1 103 ? 29.764 -0.231 -16.324 1.00 91.94 103 GLY A C 1
ATOM 781 O O . GLY A 1 103 ? 30.761 0.185 -15.733 1.00 91.94 103 GLY A O 1
ATOM 782 N N . ARG A 1 104 ? 29.029 0.584 -17.095 1.00 90.56 104 ARG A N 1
ATOM 783 C CA . ARG A 1 104 ? 29.435 1.975 -17.347 1.00 90.56 104 ARG A CA 1
ATOM 784 C C . ARG A 1 104 ? 29.356 2.850 -16.095 1.00 90.56 104 ARG A C 1
ATOM 786 O O . ARG A 1 104 ? 30.232 3.691 -15.897 1.00 90.56 104 ARG A O 1
ATOM 793 N N . ALA A 1 105 ? 28.333 2.666 -15.262 1.00 89.94 105 ALA A N 1
ATOM 794 C CA . ALA A 1 105 ? 28.174 3.408 -14.016 1.00 89.94 105 ALA A CA 1
ATOM 795 C C . ALA A 1 105 ? 29.318 3.118 -13.030 1.00 89.94 105 ALA A C 1
ATOM 797 O O . ALA A 1 105 ? 29.857 4.060 -12.450 1.00 89.94 105 ALA A O 1
ATOM 798 N N . ALA A 1 106 ? 29.736 1.853 -12.905 1.00 89.06 106 ALA A N 1
ATOM 799 C CA . ALA A 1 106 ? 30.907 1.467 -12.117 1.00 89.06 106 ALA A CA 1
ATOM 800 C C . ALA A 1 106 ? 32.186 2.169 -12.591 1.00 89.06 106 ALA A C 1
ATOM 802 O O . ALA A 1 106 ? 32.877 2.792 -11.789 1.00 89.06 106 ALA A O 1
ATOM 803 N N . HIS A 1 107 ? 32.475 2.129 -13.895 1.00 87.56 107 HIS A N 1
ATOM 804 C CA . HIS A 1 107 ? 33.661 2.789 -14.447 1.00 87.56 107 HIS A CA 1
ATOM 805 C C . HIS A 1 107 ? 33.643 4.307 -14.236 1.00 87.56 107 HIS A C 1
ATOM 807 O O . HIS A 1 107 ? 34.640 4.871 -13.800 1.00 87.56 107 HIS A O 1
ATOM 813 N N . LEU A 1 108 ? 32.502 4.974 -14.448 1.00 84.81 108 LEU A N 1
ATOM 814 C CA . LEU A 1 108 ? 32.385 6.417 -14.197 1.00 84.81 108 LEU A CA 1
ATOM 815 C C . LEU A 1 108 ? 32.683 6.804 -12.746 1.00 84.81 108 LEU A C 1
ATOM 817 O O . LEU A 1 108 ? 33.271 7.864 -12.521 1.00 84.81 108 LEU A O 1
ATOM 821 N N . ALA A 1 109 ? 32.274 5.970 -11.787 1.00 79.25 109 ALA A N 1
ATOM 822 C CA . ALA A 1 109 ? 32.532 6.196 -10.369 1.00 79.25 109 ALA A CA 1
ATOM 823 C C . ALA A 1 109 ? 34.030 6.119 -10.029 1.00 79.25 109 ALA A C 1
ATOM 825 O O . ALA A 1 109 ? 34.488 6.809 -9.125 1.00 79.25 109 ALA A O 1
ATOM 826 N N . ILE A 1 110 ? 34.787 5.306 -10.767 1.00 78.31 110 ILE A N 1
ATOM 827 C CA . ILE A 1 110 ? 36.199 5.014 -10.491 1.00 78.31 110 ILE A CA 1
ATOM 828 C C . ILE A 1 110 ? 37.133 5.934 -11.275 1.00 78.31 110 ILE A C 1
ATOM 830 O O . ILE A 1 110 ? 38.122 6.419 -10.731 1.00 78.31 110 ILE A O 1
ATOM 834 N N . ASP A 1 111 ? 36.794 6.237 -12.528 1.00 76.19 111 ASP A N 1
ATOM 835 C CA . ASP A 1 111 ? 37.600 7.072 -13.425 1.00 76.19 111 ASP A CA 1
ATOM 836 C C . ASP A 1 111 ? 37.649 8.552 -12.988 1.00 76.19 111 ASP A C 1
ATOM 838 O O . ASP A 1 111 ? 38.456 9.327 -13.502 1.00 76.19 111 ASP A O 1
ATOM 842 N N . ASN A 1 112 ? 36.799 8.968 -12.040 1.00 67.31 112 ASN A N 1
ATOM 843 C CA . ASN A 1 112 ? 36.697 10.350 -11.570 1.00 67.31 112 ASN A CA 1
ATOM 844 C C . ASN A 1 112 ? 36.928 10.460 -10.048 1.00 67.31 112 ASN A C 1
ATOM 846 O O . ASN A 1 112 ? 35.974 10.662 -9.296 1.00 67.31 112 ASN A O 1
ATOM 850 N N . PRO A 1 113 ? 38.187 10.428 -9.575 1.00 53.72 113 PRO A N 1
ATOM 851 C CA . PRO A 1 113 ? 38.533 10.449 -8.146 1.00 53.72 113 PRO A CA 1
ATOM 852 C C . PRO A 1 113 ? 38.190 11.761 -7.404 1.00 53.72 113 PRO A C 1
ATOM 854 O O . PRO A 1 113 ? 38.466 11.881 -6.215 1.00 53.72 113 PRO A O 1
ATOM 857 N N . GLY A 1 114 ? 37.616 12.755 -8.094 1.00 51.12 114 GLY A N 1
ATOM 858 C CA . GLY A 1 114 ? 37.112 14.006 -7.514 1.00 51.12 114 GLY A CA 1
ATOM 859 C C . GLY A 1 114 ? 35.586 14.100 -7.431 1.00 51.12 114 GLY A C 1
ATOM 860 O O . GLY A 1 114 ? 35.076 15.129 -6.986 1.00 51.12 114 GLY A O 1
ATOM 861 N N . ILE A 1 115 ? 34.846 13.079 -7.877 1.00 52.66 115 ILE A N 1
ATOM 862 C CA . ILE A 1 115 ? 33.405 13.024 -7.641 1.00 52.66 115 ILE A CA 1
ATOM 863 C C . ILE A 1 115 ? 33.198 12.499 -6.227 1.00 52.66 115 ILE A C 1
ATOM 865 O O . ILE A 1 115 ? 33.701 11.435 -5.878 1.00 52.66 115 ILE A O 1
ATOM 869 N N . ASP A 1 116 ? 32.466 13.270 -5.426 1.00 55.66 116 ASP A N 1
ATOM 870 C CA . ASP A 1 116 ? 31.983 12.850 -4.119 1.00 55.66 116 ASP A CA 1
ATOM 871 C C . ASP A 1 116 ? 31.372 11.443 -4.237 1.00 55.66 116 ASP A C 1
ATOM 873 O O . ASP A 1 116 ? 30.358 11.244 -4.916 1.00 55.66 116 ASP A O 1
ATOM 877 N N . VAL A 1 117 ? 32.040 10.456 -3.633 1.00 53.28 117 VAL A N 1
ATOM 878 C CA . VAL A 1 117 ? 31.618 9.052 -3.663 1.00 53.28 117 VAL A CA 1
ATOM 879 C C . VAL A 1 117 ? 30.194 8.940 -3.121 1.00 53.28 117 VAL A C 1
ATOM 881 O O . VAL A 1 117 ? 29.431 8.125 -3.632 1.00 53.28 117 VAL A O 1
ATOM 884 N N . ASP A 1 118 ? 29.772 9.827 -2.214 1.00 52.28 118 ASP A N 1
ATOM 885 C CA . ASP A 1 118 ? 28.400 9.884 -1.712 1.00 52.28 118 ASP A CA 1
ATOM 886 C C . ASP A 1 118 ? 27.400 10.368 -2.781 1.00 52.28 118 ASP A C 1
ATOM 888 O O . ASP A 1 118 ? 26.275 9.860 -2.863 1.00 52.28 118 ASP A O 1
ATOM 892 N N . ALA A 1 119 ? 27.809 11.272 -3.681 1.00 55.09 119 ALA A N 1
ATOM 893 C CA . ALA A 1 119 ? 26.976 11.775 -4.778 1.00 55.09 119 ALA A CA 1
ATOM 894 C C . ALA A 1 119 ? 26.743 10.736 -5.894 1.00 55.09 119 ALA A C 1
ATOM 896 O O . ALA A 1 119 ? 25.690 10.749 -6.542 1.00 55.09 119 ALA A O 1
ATOM 897 N N . VAL A 1 120 ? 27.692 9.817 -6.119 1.00 71.06 120 VAL A N 1
ATOM 898 C CA . VAL A 1 120 ? 27.547 8.702 -7.079 1.00 71.06 120 VAL A CA 1
ATOM 899 C C . VAL A 1 120 ? 26.991 7.446 -6.410 1.00 71.06 120 VAL A C 1
ATOM 901 O O . VAL A 1 120 ? 26.225 6.723 -7.045 1.00 71.06 120 VAL A O 1
ATOM 904 N N . SER A 1 121 ? 27.264 7.232 -5.121 1.00 73.19 121 SER A N 1
ATOM 905 C CA . SER A 1 121 ? 26.757 6.111 -4.318 1.00 73.19 121 SER A CA 1
ATOM 906 C C . SER A 1 121 ? 25.234 5.999 -4.385 1.00 73.19 121 SER A C 1
ATOM 908 O O . SER A 1 121 ? 24.708 4.916 -4.636 1.00 73.19 121 SER A O 1
ATOM 910 N N . GLY A 1 122 ? 24.506 7.120 -4.310 1.00 77.69 122 GLY A N 1
ATOM 911 C CA . GLY A 1 122 ? 23.048 7.118 -4.483 1.00 77.69 122 GLY A CA 1
ATOM 912 C C . GLY A 1 122 ? 22.590 6.628 -5.866 1.00 77.69 122 GLY A C 1
ATOM 913 O O . GLY A 1 122 ? 21.590 5.917 -5.977 1.00 77.69 122 GLY A O 1
ATOM 914 N N . PHE A 1 123 ? 23.327 6.960 -6.931 1.00 85.12 123 PHE A N 1
ATOM 915 C CA . PHE A 1 123 ? 23.020 6.469 -8.276 1.00 85.12 123 PHE A CA 1
ATOM 916 C C . PHE A 1 123 ? 23.370 4.988 -8.437 1.00 85.12 123 PHE A C 1
ATOM 918 O O . PHE A 1 123 ? 22.550 4.236 -8.958 1.00 85.12 123 PHE A O 1
ATOM 925 N N . LEU A 1 124 ? 24.536 4.553 -7.952 1.00 88.12 124 LEU A N 1
ATOM 926 C CA . LEU A 1 124 ? 24.940 3.147 -7.988 1.00 88.12 124 LEU A CA 1
ATOM 927 C C . LEU A 1 124 ? 23.961 2.274 -7.192 1.00 88.12 124 LEU A C 1
ATOM 929 O O . LEU A 1 124 ? 23.506 1.257 -7.706 1.00 88.12 124 LEU A O 1
ATOM 933 N N . ALA A 1 125 ? 23.535 2.721 -6.006 1.00 85.31 125 ALA A N 1
ATOM 934 C CA . ALA A 1 125 ? 22.503 2.053 -5.216 1.00 85.31 125 ALA A CA 1
ATOM 935 C C . ALA A 1 125 ? 21.145 2.012 -5.939 1.00 85.31 125 ALA A C 1
ATOM 937 O O . ALA A 1 125 ? 20.407 1.033 -5.818 1.00 85.31 125 ALA A O 1
ATOM 938 N N . SER A 1 126 ? 20.803 3.048 -6.715 1.00 88.44 126 SER A N 1
ATOM 939 C CA . SER A 1 126 ? 19.606 3.020 -7.560 1.00 88.44 126 SER A CA 1
ATOM 940 C C . SER A 1 126 ? 19.728 2.018 -8.709 1.00 88.44 126 SER A C 1
ATOM 942 O O . SER A 1 126 ? 18.720 1.402 -9.041 1.00 88.44 126 SER A O 1
ATOM 944 N N . VAL A 1 127 ? 20.905 1.872 -9.328 1.00 92.00 127 VAL A N 1
ATOM 945 C CA . VAL A 1 127 ? 21.152 0.864 -10.377 1.00 92.00 127 VAL A CA 1
ATOM 946 C C . VAL A 1 127 ? 21.083 -0.542 -9.780 1.00 92.00 127 VAL A C 1
ATOM 948 O O . VAL A 1 127 ? 20.421 -1.404 -10.346 1.00 92.00 127 VAL A O 1
ATOM 951 N N . ASP A 1 128 ? 21.668 -0.751 -8.598 1.00 90.81 128 ASP A N 1
ATOM 952 C CA . ASP A 1 128 ? 21.570 -2.007 -7.844 1.00 90.81 128 ASP A CA 1
ATOM 953 C C . ASP A 1 128 ? 20.108 -2.409 -7.598 1.00 90.81 128 ASP A C 1
ATOM 955 O O . ASP A 1 128 ? 19.691 -3.536 -7.860 1.00 90.81 128 ASP A O 1
ATOM 959 N N . GLY A 1 129 ? 19.285 -1.451 -7.165 1.00 89.25 129 GLY A N 1
ATOM 960 C CA . GLY A 1 129 ? 17.862 -1.692 -6.962 1.00 89.25 129 GLY A CA 1
ATOM 961 C C . GLY A 1 129 ? 17.082 -1.939 -8.265 1.00 89.25 129 GLY A C 1
ATOM 962 O O . GLY A 1 129 ? 16.096 -2.674 -8.244 1.00 89.25 129 GLY A O 1
ATOM 963 N N . ASP A 1 130 ? 17.520 -1.399 -9.409 1.00 92.25 130 ASP A N 1
ATOM 964 C CA . ASP A 1 130 ? 16.930 -1.743 -10.711 1.00 92.25 130 ASP A CA 1
ATOM 965 C C . ASP A 1 130 ? 17.295 -3.171 -11.143 1.00 92.25 130 ASP A C 1
ATOM 967 O O . ASP A 1 130 ? 16.470 -3.839 -11.765 1.00 92.25 130 ASP A O 1
ATOM 971 N N . VAL A 1 131 ? 18.486 -3.672 -10.785 1.00 93.88 131 VAL A N 1
ATOM 972 C CA . VAL A 1 131 ? 18.870 -5.084 -10.994 1.00 93.88 131 VAL A CA 1
ATOM 973 C C . VAL A 1 131 ? 17.963 -6.006 -10.193 1.00 93.88 131 VAL A C 1
ATOM 975 O O . VAL A 1 131 ? 17.431 -6.972 -10.740 1.00 93.88 131 VAL A O 1
ATOM 978 N N . VAL A 1 132 ? 17.717 -5.681 -8.925 1.00 90.06 132 VAL A N 1
ATOM 979 C CA . VAL A 1 132 ? 16.766 -6.418 -8.081 1.00 90.06 132 VAL A CA 1
ATOM 980 C C . VAL A 1 132 ? 15.372 -6.417 -8.710 1.00 90.06 132 VAL A C 1
ATOM 982 O O . VAL A 1 132 ? 14.779 -7.479 -8.904 1.00 90.06 132 VAL A O 1
ATOM 985 N N . GLN A 1 133 ? 14.876 -5.243 -9.111 1.00 88.62 133 GLN A N 1
ATOM 986 C CA . GLN A 1 133 ? 13.566 -5.117 -9.749 1.00 88.62 133 GLN A CA 1
ATOM 987 C C . GLN A 1 133 ? 13.487 -5.897 -11.072 1.00 88.62 133 GLN A C 1
ATOM 989 O O . GLN A 1 133 ? 12.447 -6.485 -11.381 1.00 88.62 133 GLN A O 1
ATOM 994 N N . ALA A 1 134 ? 14.576 -5.943 -11.844 1.00 92.88 134 ALA A N 1
ATOM 995 C CA . ALA A 1 134 ? 14.654 -6.736 -13.063 1.00 92.88 134 ALA A CA 1
ATOM 996 C C . ALA A 1 134 ? 14.514 -8.233 -12.768 1.00 92.88 134 ALA A C 1
ATOM 998 O O . ALA A 1 134 ? 13.777 -8.920 -13.474 1.00 92.88 134 ALA A O 1
ATOM 999 N N . MET A 1 135 ? 15.144 -8.738 -11.704 1.00 92.19 135 MET A N 1
ATOM 1000 C CA . MET A 1 135 ? 15.016 -10.143 -11.305 1.00 92.19 135 MET A CA 1
ATOM 1001 C C . MET A 1 135 ? 13.597 -10.483 -10.832 1.00 92.19 135 MET A C 1
ATOM 1003 O O . MET A 1 135 ? 13.065 -11.525 -11.218 1.00 92.19 135 MET A O 1
ATOM 1007 N N . THR A 1 136 ? 12.926 -9.587 -10.101 1.00 87.25 136 THR A N 1
ATOM 1008 C CA . THR A 1 136 ? 11.497 -9.741 -9.767 1.00 87.25 136 THR A CA 1
ATOM 1009 C C . THR A 1 136 ? 10.627 -9.780 -11.030 1.00 87.25 136 THR A C 1
ATOM 1011 O O . THR A 1 136 ? 9.737 -10.624 -11.159 1.00 87.25 136 THR A O 1
ATOM 1014 N N . ALA A 1 137 ? 10.899 -8.911 -12.008 1.00 88.94 137 ALA A N 1
ATOM 1015 C CA . ALA A 1 137 ? 10.186 -8.912 -13.283 1.00 88.94 137 ALA A CA 1
ATOM 1016 C C . ALA A 1 137 ? 10.443 -10.196 -14.099 1.00 88.94 137 ALA A C 1
ATOM 1018 O O . ALA A 1 137 ? 9.518 -10.701 -14.737 1.00 88.94 137 ALA A O 1
ATOM 1019 N N . VAL A 1 138 ? 11.653 -10.767 -14.038 1.00 91.06 138 VAL A N 1
ATOM 1020 C CA . VAL A 1 138 ? 11.971 -12.083 -14.621 1.00 91.06 138 VAL A CA 1
ATOM 1021 C C . VAL A 1 138 ? 11.146 -13.183 -13.965 1.00 91.06 138 VAL A C 1
ATOM 1023 O O . VAL A 1 138 ? 10.497 -13.938 -14.683 1.00 91.06 138 VAL A O 1
ATOM 1026 N N . GLN A 1 139 ? 11.102 -13.260 -12.631 1.00 87.50 139 GLN A N 1
ATOM 1027 C CA . GLN A 1 139 ? 10.279 -14.258 -11.928 1.00 87.50 139 GLN A CA 1
ATOM 1028 C C . GLN A 1 139 ? 8.818 -14.175 -12.370 1.00 87.50 139 GLN A C 1
ATOM 1030 O O . GLN A 1 139 ? 8.224 -15.191 -12.734 1.00 87.50 139 GLN A O 1
ATOM 1035 N N . LYS A 1 140 ? 8.269 -12.956 -12.436 1.00 85.31 140 LYS A N 1
ATOM 1036 C CA . LYS A 1 140 ? 6.903 -12.715 -12.911 1.00 85.31 140 LYS A CA 1
ATOM 1037 C C . LYS A 1 140 ? 6.702 -13.157 -14.365 1.00 85.31 140 LYS A C 1
ATOM 1039 O O . LYS A 1 140 ? 5.684 -13.761 -14.671 1.00 85.31 140 LYS A O 1
ATOM 1044 N N . ALA A 1 141 ? 7.658 -12.891 -15.255 1.00 88.12 141 ALA A N 1
ATOM 1045 C CA . ALA A 1 141 ? 7.576 -13.282 -16.667 1.00 88.12 141 ALA A CA 1
ATOM 1046 C C . ALA A 1 141 ? 7.755 -14.796 -16.906 1.00 88.12 141 ALA A C 1
ATOM 1048 O O . ALA A 1 141 ? 7.333 -15.322 -17.941 1.00 88.12 141 ALA A O 1
ATOM 1049 N N . LEU A 1 142 ? 8.401 -15.500 -15.973 1.00 88.19 142 LEU A N 1
ATOM 1050 C CA . LEU A 1 142 ? 8.529 -16.958 -15.983 1.00 88.19 142 LEU A CA 1
ATOM 1051 C C . LEU A 1 142 ? 7.326 -17.655 -15.335 1.00 88.19 142 LEU A C 1
ATOM 1053 O O . LEU A 1 142 ? 7.104 -18.837 -15.590 1.00 88.19 142 LEU A O 1
ATOM 1057 N N . PHE A 1 143 ? 6.537 -16.952 -14.526 1.00 84.50 143 PHE A N 1
ATOM 1058 C CA . PHE A 1 143 ? 5.316 -17.496 -13.951 1.00 84.50 143 PHE A CA 1
ATOM 1059 C C . PHE A 1 143 ? 4.204 -17.560 -15.008 1.00 84.50 143 PHE A C 1
ATOM 1061 O O . PHE A 1 143 ? 3.758 -16.546 -15.542 1.00 84.50 143 PHE A O 1
ATOM 1068 N N . VAL A 1 144 ? 3.760 -18.772 -15.329 1.00 81.19 144 VAL A N 1
ATOM 1069 C CA . VAL A 1 144 ? 2.660 -19.057 -16.259 1.00 81.19 144 VAL A CA 1
ATOM 1070 C C . VAL A 1 144 ? 1.577 -19.870 -15.542 1.00 81.19 144 VAL A C 1
ATOM 1072 O O . VAL A 1 144 ? 1.776 -20.330 -14.422 1.00 81.19 144 VAL A O 1
ATOM 1075 N N . GLN A 1 145 ? 0.415 -20.079 -16.170 1.00 69.69 145 GLN A N 1
ATOM 1076 C CA . GLN A 1 145 ? -0.708 -20.795 -15.535 1.00 69.69 145 GLN A CA 1
ATOM 1077 C C . GLN A 1 145 ? -0.343 -22.194 -15.005 1.00 69.69 145 GLN A C 1
ATOM 1079 O O . GLN A 1 145 ? -0.924 -22.646 -14.026 1.00 69.69 145 GLN A O 1
ATOM 1084 N N . SER A 1 146 ? 0.622 -22.877 -15.629 1.00 74.19 146 SER A N 1
ATOM 1085 C CA . SER A 1 146 ? 1.107 -24.196 -15.202 1.00 74.19 146 SER A CA 1
ATOM 1086 C C . SER A 1 146 ? 2.241 -24.142 -14.163 1.00 74.19 146 SER A C 1
ATOM 1088 O O . SER A 1 146 ? 2.908 -25.153 -13.951 1.00 74.19 146 SER A O 1
ATOM 1090 N N . GLY A 1 147 ? 2.514 -22.978 -13.566 1.00 77.50 147 GLY A N 1
ATOM 1091 C CA . GLY A 1 147 ? 3.640 -22.730 -12.663 1.00 77.50 147 GLY A CA 1
ATOM 1092 C C . GLY A 1 147 ? 4.802 -22.004 -13.347 1.00 77.50 147 GLY A C 1
ATOM 1093 O O . GLY A 1 147 ? 4.622 -21.298 -14.335 1.00 77.50 147 GLY A O 1
ATOM 1094 N N . THR A 1 148 ? 6.019 -22.159 -12.831 1.00 83.69 148 THR A N 1
ATOM 1095 C CA . THR A 1 148 ? 7.199 -21.465 -13.372 1.00 83.69 148 THR A CA 1
ATOM 1096 C C . THR A 1 148 ? 7.788 -22.222 -14.563 1.00 83.69 148 THR A C 1
ATOM 1098 O O . THR A 1 148 ? 8.220 -23.368 -14.426 1.00 83.69 148 THR A O 1
ATOM 1101 N N . ARG A 1 149 ? 7.851 -21.588 -15.740 1.00 92.62 149 ARG A N 1
ATOM 1102 C CA . ARG A 1 149 ? 8.544 -22.151 -16.912 1.00 92.62 149 ARG A CA 1
ATOM 1103 C C . ARG A 1 149 ? 10.065 -21.961 -16.802 1.00 92.62 149 ARG A C 1
ATOM 1105 O O . ARG A 1 149 ? 10.515 -20.968 -16.229 1.00 92.62 149 ARG A O 1
ATOM 1112 N N . PRO A 1 150 ? 10.880 -22.837 -17.415 1.00 90.81 150 PRO A N 1
ATOM 1113 C CA . PRO A 1 150 ? 12.310 -22.582 -17.542 1.00 90.81 150 PRO A CA 1
ATOM 1114 C C . PRO A 1 150 ? 12.597 -21.390 -18.473 1.00 90.81 150 PRO A C 1
ATOM 1116 O O . PRO A 1 150 ? 11.832 -21.090 -19.399 1.00 90.81 150 PRO A O 1
ATOM 1119 N N . MET A 1 151 ? 13.743 -20.742 -18.251 1.00 94.62 151 MET A N 1
ATOM 1120 C CA . MET A 1 151 ? 14.306 -19.765 -19.186 1.00 94.62 151 MET A CA 1
ATOM 1121 C C . MET A 1 151 ? 14.760 -20.451 -20.479 1.00 94.62 151 MET A C 1
ATOM 1123 O O . MET A 1 151 ? 15.378 -21.517 -20.457 1.00 94.62 151 MET A O 1
ATOM 1127 N N . SER A 1 152 ? 14.516 -19.806 -21.616 1.00 95.44 152 SER A N 1
ATOM 1128 C CA . SER A 1 152 ? 15.155 -20.150 -22.885 1.00 95.44 152 SER A CA 1
ATOM 1129 C C . SER A 1 152 ? 16.660 -19.862 -22.838 1.00 95.44 152 SER A C 1
ATOM 1131 O O . SER A 1 152 ? 17.141 -19.081 -22.018 1.00 95.44 152 SER A O 1
ATOM 1133 N N . SER A 1 153 ? 17.431 -20.429 -23.770 1.00 95.06 153 SER A N 1
ATOM 1134 C CA . SER A 1 153 ? 18.879 -20.184 -23.830 1.00 95.06 153 SER A CA 1
ATOM 1135 C C . SER A 1 153 ? 19.236 -18.709 -24.046 1.00 95.06 153 SER A C 1
ATOM 1137 O O . SER A 1 153 ? 20.301 -18.282 -23.619 1.00 95.06 153 SER A O 1
ATOM 1139 N N . ARG A 1 154 ? 18.378 -17.924 -24.717 1.00 94.69 154 ARG A N 1
ATOM 1140 C CA . ARG A 1 154 ? 18.593 -16.477 -24.888 1.00 94.69 154 ARG A CA 1
ATOM 1141 C C . ARG A 1 154 ? 18.355 -15.731 -23.578 1.00 94.69 154 ARG A C 1
ATOM 1143 O O . ARG A 1 154 ? 19.208 -14.950 -23.183 1.00 94.69 154 ARG A O 1
ATOM 1150 N N . GLU A 1 155 ? 17.226 -15.998 -22.928 1.00 95.69 155 GLU A N 1
ATOM 1151 C CA . GLU A 1 155 ? 16.856 -15.391 -21.643 1.00 95.69 155 GLU A CA 1
ATOM 1152 C C . GLU A 1 155 ? 17.912 -15.685 -20.574 1.00 95.69 155 GLU A C 1
ATOM 1154 O O . GLU A 1 155 ? 18.390 -14.772 -19.908 1.00 95.69 155 GLU A O 1
ATOM 1159 N N . ARG A 1 156 ? 18.354 -16.945 -20.482 1.00 95.31 156 ARG A N 1
ATOM 1160 C CA . ARG A 1 156 ? 19.405 -17.353 -19.550 1.00 95.31 156 ARG A CA 1
ATOM 1161 C C . ARG A 1 156 ? 20.724 -16.619 -19.809 1.00 95.31 156 ARG A C 1
ATOM 1163 O O . ARG A 1 156 ? 21.311 -16.117 -18.861 1.00 95.31 156 ARG A O 1
ATOM 1170 N N . ARG A 1 157 ? 21.149 -16.492 -21.074 1.00 95.56 157 ARG A N 1
ATOM 1171 C CA . ARG A 1 157 ? 22.372 -15.751 -21.435 1.00 95.56 157 ARG A CA 1
ATOM 1172 C C . ARG A 1 157 ? 22.321 -14.278 -21.036 1.00 95.56 157 ARG A C 1
ATOM 1174 O O . ARG A 1 157 ? 23.341 -13.760 -20.610 1.00 95.56 157 ARG A O 1
ATOM 1181 N N . ALA A 1 158 ? 21.171 -13.615 -21.164 1.00 95.25 158 ALA A N 1
ATOM 1182 C CA . ALA A 1 158 ? 21.029 -12.217 -20.748 1.00 95.25 158 ALA A CA 1
ATOM 1183 C C . ALA A 1 158 ? 21.266 -12.061 -19.234 1.00 95.25 158 ALA A C 1
ATOM 1185 O O . ALA A 1 158 ? 22.021 -11.195 -18.799 1.00 95.25 158 ALA A O 1
ATOM 1186 N N . VAL A 1 159 ? 20.682 -12.958 -18.431 1.00 96.19 159 VAL A N 1
ATOM 1187 C CA . VAL A 1 159 ? 20.873 -12.975 -16.971 1.00 96.19 159 VAL A CA 1
ATOM 1188 C C . VAL A 1 159 ? 22.317 -13.346 -16.597 1.00 96.19 159 VAL A C 1
ATOM 1190 O O . VAL A 1 159 ? 22.901 -12.710 -15.724 1.00 96.19 159 VAL A O 1
ATOM 1193 N N . GLU A 1 160 ? 22.919 -14.332 -17.271 1.00 95.88 160 GLU A N 1
ATOM 1194 C CA . GLU A 1 160 ? 24.330 -14.714 -17.080 1.00 95.88 160 GLU A CA 1
ATOM 1195 C C . GLU A 1 160 ? 25.287 -13.563 -17.427 1.00 95.88 160 GLU A C 1
ATOM 1197 O O . GLU A 1 160 ? 26.230 -13.308 -16.687 1.00 95.88 160 GLU A O 1
ATOM 1202 N N . SER A 1 161 ? 25.023 -12.821 -18.503 1.00 95.62 161 SER A N 1
ATOM 1203 C CA . SER A 1 161 ? 25.839 -11.674 -18.916 1.00 95.62 161 SER A CA 1
ATOM 1204 C C . SER A 1 161 ? 25.813 -10.549 -17.875 1.00 95.62 161 SER A C 1
ATOM 1206 O O . SER A 1 161 ? 26.862 -10.068 -17.441 1.00 95.62 161 SER A O 1
ATOM 1208 N N . LEU A 1 162 ? 24.621 -10.202 -17.373 1.00 96.50 162 LEU A N 1
ATOM 1209 C CA . LEU A 1 162 ? 24.470 -9.253 -16.268 1.00 96.50 162 LEU A CA 1
ATOM 1210 C C . LEU A 1 162 ? 25.198 -9.730 -15.000 1.00 96.50 162 LEU A C 1
ATOM 1212 O O . LEU A 1 162 ? 25.868 -8.933 -14.344 1.00 96.50 162 LEU A O 1
ATOM 1216 N N . PHE A 1 163 ? 25.108 -11.021 -14.670 1.00 95.12 163 PHE A N 1
ATOM 1217 C CA . PHE A 1 163 ? 25.804 -11.611 -13.525 1.00 95.12 163 PHE A CA 1
ATOM 1218 C C . PHE A 1 163 ? 27.329 -11.472 -13.620 1.00 95.12 163 PHE A C 1
ATOM 1220 O O . PHE A 1 163 ? 27.978 -11.101 -12.641 1.00 95.12 163 PHE A O 1
ATOM 1227 N N . GLU A 1 164 ? 27.907 -11.730 -14.792 1.00 94.56 164 GLU A N 1
ATOM 1228 C CA . GLU A 1 164 ? 29.352 -11.610 -15.003 1.00 94.56 164 GLU A CA 1
ATOM 1229 C C . GLU A 1 164 ? 29.823 -10.148 -14.971 1.00 94.56 164 GLU A C 1
ATOM 1231 O O . GLU A 1 164 ? 30.871 -9.856 -14.393 1.00 94.56 164 GLU A O 1
ATOM 1236 N N . VAL A 1 165 ? 29.028 -9.196 -15.477 1.00 95.19 165 VAL A N 1
ATOM 1237 C CA . VAL A 1 165 ? 29.332 -7.761 -15.320 1.00 95.19 165 VAL A CA 1
ATOM 1238 C C . VAL A 1 165 ? 29.288 -7.334 -13.854 1.00 95.19 165 VAL A C 1
ATOM 1240 O O . VAL A 1 165 ? 30.168 -6.596 -13.407 1.00 95.19 165 VAL A O 1
ATOM 1243 N N . LEU A 1 166 ? 28.313 -7.818 -13.079 1.00 93.62 166 LEU A N 1
ATOM 1244 C CA . LEU A 1 166 ? 28.233 -7.545 -11.643 1.00 93.62 166 LEU A CA 1
ATOM 1245 C C . LEU A 1 166 ? 29.482 -8.055 -10.911 1.00 93.62 166 LEU A C 1
ATOM 1247 O O . LEU A 1 166 ? 30.064 -7.298 -10.132 1.00 93.62 166 LEU A O 1
ATOM 1251 N N . LYS A 1 167 ? 29.940 -9.281 -11.198 1.00 91.62 167 LYS A N 1
ATOM 1252 C CA . LYS A 1 167 ? 31.198 -9.822 -10.651 1.00 91.62 167 LYS A CA 1
ATOM 1253 C C . LYS A 1 167 ? 32.419 -9.009 -11.063 1.00 91.62 167 LYS A C 1
ATOM 1255 O O . LYS A 1 167 ? 33.227 -8.661 -10.215 1.00 91.62 167 LYS A O 1
ATOM 1260 N N . SER A 1 168 ? 32.530 -8.647 -12.340 1.00 91.69 168 SER A N 1
ATOM 1261 C CA . SER A 1 168 ? 33.647 -7.825 -12.812 1.00 91.69 168 SER A CA 1
ATOM 1262 C C . SER A 1 168 ? 33.693 -6.470 -12.095 1.00 91.69 168 SER A C 1
ATOM 1264 O O . SER A 1 168 ? 34.771 -5.998 -11.735 1.00 91.69 168 SER A O 1
ATOM 1266 N N . CYS A 1 169 ? 32.531 -5.874 -11.810 1.00 90.81 169 CYS A N 1
ATOM 1267 C CA . CYS A 1 169 ? 32.448 -4.680 -10.972 1.00 90.81 169 CYS A CA 1
ATOM 1268 C C . CYS A 1 169 ? 32.879 -4.963 -9.521 1.00 90.81 169 CYS A C 1
ATOM 1270 O O . CYS A 1 169 ? 33.499 -4.105 -8.905 1.00 90.81 169 CYS A O 1
ATOM 1272 N N . GLN A 1 170 ? 32.584 -6.141 -8.963 1.00 87.56 170 GLN A N 1
ATOM 1273 C CA . GLN A 1 170 ? 33.033 -6.517 -7.616 1.00 87.56 170 GLN A CA 1
ATOM 1274 C C . GLN A 1 170 ? 34.558 -6.536 -7.523 1.00 87.56 170 GLN A C 1
ATOM 1276 O O . GLN A 1 170 ? 35.114 -5.896 -6.632 1.00 87.56 170 GLN A O 1
ATOM 1281 N N . ASP A 1 171 ? 35.228 -7.183 -8.477 1.00 86.25 171 ASP A N 1
ATOM 1282 C CA . ASP A 1 171 ? 36.693 -7.220 -8.537 1.00 86.25 171 ASP A CA 1
ATOM 1283 C C . ASP A 1 171 ? 37.280 -5.808 -8.672 1.00 86.25 171 ASP A C 1
ATOM 1285 O O . ASP A 1 171 ? 38.258 -5.449 -8.016 1.00 86.25 171 ASP A O 1
ATOM 1289 N N . LEU A 1 172 ? 36.650 -4.975 -9.503 1.00 85.69 172 LEU A N 1
ATOM 1290 C CA . LEU A 1 172 ? 37.065 -3.600 -9.752 1.00 85.69 172 LEU A CA 1
ATOM 1291 C C . LEU A 1 172 ? 37.008 -2.732 -8.479 1.00 85.69 172 LEU A C 1
ATOM 1293 O O . LEU A 1 172 ? 37.980 -2.039 -8.180 1.00 85.69 172 LEU A O 1
ATOM 1297 N N . PHE A 1 173 ? 35.912 -2.793 -7.715 1.00 83.62 173 PHE A N 1
ATOM 1298 C CA . PHE A 1 173 ? 35.762 -2.058 -6.450 1.00 83.62 173 PHE A CA 1
ATOM 1299 C C . PHE A 1 173 ? 36.653 -2.626 -5.333 1.00 83.62 173 PHE A C 1
ATOM 1301 O O . PHE A 1 173 ? 37.256 -1.861 -4.578 1.00 83.62 173 PHE A O 1
ATOM 1308 N N . HIS A 1 174 ? 36.815 -3.951 -5.279 1.00 82.38 174 HIS A N 1
ATOM 1309 C CA . HIS A 1 174 ? 37.714 -4.609 -4.331 1.00 82.38 174 HIS A CA 1
ATOM 1310 C C . HIS A 1 174 ? 39.170 -4.150 -4.514 1.00 82.38 174 HIS A C 1
ATOM 1312 O O . HIS A 1 174 ? 39.841 -3.802 -3.544 1.00 82.38 174 HIS A O 1
ATOM 1318 N N . ASN A 1 175 ? 39.640 -4.051 -5.763 1.00 80.19 175 ASN A N 1
ATOM 1319 C CA . ASN A 1 175 ? 41.006 -3.621 -6.082 1.00 80.19 175 ASN A CA 1
ATOM 1320 C C . ASN A 1 175 ? 41.330 -2.185 -5.637 1.00 80.19 175 ASN A C 1
ATOM 1322 O O . ASN A 1 175 ? 42.495 -1.874 -5.391 1.00 80.19 175 ASN A O 1
ATOM 1326 N N . ILE A 1 176 ? 40.326 -1.310 -5.533 1.00 78.06 176 ILE A N 1
ATOM 1327 C CA . ILE A 1 176 ? 40.495 0.079 -5.073 1.00 78.06 176 ILE A CA 1
ATOM 1328 C C . ILE A 1 176 ? 40.165 0.266 -3.583 1.00 78.06 176 ILE A C 1
ATOM 1330 O O . ILE A 1 176 ? 40.292 1.376 -3.071 1.00 78.06 176 ILE A O 1
ATOM 1334 N N . GLY A 1 177 ? 39.755 -0.797 -2.879 1.00 72.94 177 GLY A N 1
ATOM 1335 C CA . GLY A 1 177 ? 39.435 -0.762 -1.449 1.00 72.94 177 GLY A CA 1
ATOM 1336 C C . GLY A 1 177 ? 38.173 0.035 -1.099 1.00 72.94 177 GLY A C 1
ATOM 1337 O O . GLY A 1 177 ? 38.074 0.560 0.011 1.00 72.94 177 GLY A O 1
ATOM 1338 N N . VAL A 1 178 ? 37.227 0.156 -2.035 1.00 74.38 178 VAL A N 1
ATOM 1339 C CA . VAL A 1 178 ? 35.948 0.861 -1.844 1.00 74.38 178 VAL A CA 1
ATOM 1340 C C . VAL A 1 178 ? 34.812 -0.156 -1.763 1.00 74.38 178 VAL A C 1
ATOM 1342 O O . VAL A 1 178 ? 34.859 -1.201 -2.404 1.00 74.38 178 VAL A O 1
ATOM 1345 N N . GLU A 1 179 ? 33.776 0.161 -0.983 1.00 75.88 179 GLU A N 1
ATOM 1346 C CA . GLU A 1 179 ? 32.595 -0.692 -0.831 1.00 75.88 179 GLU A CA 1
ATOM 1347 C C . GLU A 1 179 ? 31.940 -1.013 -2.182 1.00 75.88 179 GLU A C 1
ATOM 1349 O O . GLU A 1 179 ? 31.626 -0.118 -2.970 1.00 75.88 179 GLU A O 1
ATOM 1354 N N . TYR A 1 180 ? 31.697 -2.302 -2.425 1.00 84.25 180 TYR A N 1
ATOM 1355 C CA . TYR A 1 180 ? 31.027 -2.770 -3.631 1.00 84.25 180 TYR A CA 1
ATOM 1356 C C . TYR A 1 180 ? 29.532 -2.380 -3.645 1.00 84.25 180 TYR A C 1
ATOM 1358 O O . TYR A 1 180 ? 28.772 -2.817 -2.775 1.00 84.25 180 TYR A O 1
ATOM 1366 N N . PRO A 1 181 ? 29.061 -1.616 -4.651 1.00 83.31 181 PRO A N 1
ATOM 1367 C CA . PRO A 1 181 ? 27.726 -1.019 -4.624 1.00 83.31 181 PRO A CA 1
ATOM 1368 C C . PRO A 1 181 ? 26.595 -1.938 -5.108 1.00 83.31 181 PRO A C 1
ATOM 1370 O O . PRO A 1 181 ? 25.434 -1.597 -4.898 1.00 83.31 181 PRO A O 1
ATOM 1373 N N . TYR A 1 182 ? 26.899 -3.063 -5.772 1.00 88.44 182 TYR A N 1
ATOM 1374 C CA . TYR A 1 182 ? 25.892 -3.906 -6.443 1.00 88.44 182 TYR A CA 1
ATOM 1375 C C . TYR A 1 182 ? 25.620 -5.249 -5.750 1.00 88.44 182 TYR A C 1
ATOM 1377 O O . TYR A 1 182 ? 25.278 -6.252 -6.384 1.00 88.44 182 TYR A O 1
ATOM 1385 N N . GLY A 1 183 ? 25.817 -5.302 -4.430 1.00 83.06 183 GLY A N 1
ATOM 1386 C CA . GLY A 1 183 ? 25.685 -6.540 -3.661 1.00 83.06 183 GLY A CA 1
ATOM 1387 C C . GLY A 1 183 ? 24.294 -7.176 -3.754 1.00 83.06 183 GLY A C 1
ATOM 1388 O O . GLY A 1 183 ? 24.187 -8.402 -3.819 1.00 83.06 183 GLY A O 1
ATOM 1389 N N . ARG A 1 184 ? 23.225 -6.370 -3.797 1.00 85.00 184 ARG A N 1
ATOM 1390 C CA . ARG A 1 184 ? 21.842 -6.879 -3.801 1.00 85.00 184 ARG A CA 1
ATOM 1391 C C . ARG A 1 184 ? 21.494 -7.474 -5.156 1.00 85.00 184 ARG A C 1
ATOM 1393 O O . ARG A 1 184 ? 21.015 -8.605 -5.232 1.00 85.00 184 ARG A O 1
ATOM 1400 N N . GLY A 1 185 ? 21.823 -6.755 -6.223 1.00 89.25 185 GLY A N 1
ATOM 1401 C CA . GLY A 1 185 ? 21.656 -7.188 -7.599 1.00 89.25 185 GLY A CA 1
ATOM 1402 C C . GLY A 1 185 ? 22.458 -8.447 -7.915 1.00 89.25 185 GLY A C 1
ATOM 1403 O O . GLY A 1 185 ? 21.924 -9.360 -8.547 1.00 89.25 185 GLY A O 1
ATOM 1404 N N . LEU A 1 186 ? 23.696 -8.555 -7.419 1.00 88.56 186 LEU A N 1
ATOM 1405 C CA . LEU A 1 186 ? 24.519 -9.761 -7.568 1.00 88.56 186 LEU A CA 1
ATOM 1406 C C . LEU A 1 186 ? 23.842 -10.988 -6.939 1.00 88.56 186 LEU A C 1
ATOM 1408 O O . LEU A 1 186 ? 23.728 -12.026 -7.591 1.00 88.56 186 LEU A O 1
ATOM 1412 N N . MET A 1 187 ? 23.342 -10.861 -5.706 1.00 83.38 187 MET A N 1
ATOM 1413 C CA . MET A 1 187 ? 22.638 -11.943 -5.007 1.00 83.38 187 MET A CA 1
ATOM 1414 C C . MET A 1 187 ? 21.317 -12.320 -5.687 1.00 83.38 187 MET A C 1
ATOM 1416 O O . MET A 1 187 ? 21.038 -13.508 -5.868 1.00 83.38 187 MET A O 1
ATOM 1420 N N . ALA A 1 188 ? 20.518 -11.330 -6.094 1.00 87.00 188 ALA A N 1
ATOM 1421 C CA . ALA A 1 188 ? 19.258 -11.559 -6.795 1.00 87.00 188 ALA A CA 1
ATOM 1422 C C . ALA A 1 188 ? 19.487 -12.301 -8.123 1.00 87.00 188 ALA A C 1
ATOM 1424 O O . ALA A 1 188 ? 18.808 -13.285 -8.413 1.00 87.00 188 ALA A O 1
ATOM 1425 N N . THR A 1 189 ? 20.496 -11.883 -8.892 1.00 91.19 189 THR A N 1
ATOM 1426 C CA . THR A 1 189 ? 20.846 -12.509 -10.175 1.00 91.19 189 THR A CA 1
ATOM 1427 C C . THR A 1 189 ? 21.367 -13.935 -9.976 1.00 91.19 189 THR A C 1
ATOM 1429 O O . THR A 1 189 ? 20.957 -14.851 -10.690 1.00 91.19 189 THR A O 1
ATOM 1432 N N . ALA A 1 190 ? 22.204 -14.160 -8.958 1.00 88.38 190 ALA A N 1
ATOM 1433 C CA . ALA A 1 190 ? 22.705 -15.490 -8.615 1.00 88.38 190 ALA A CA 1
ATOM 1434 C C . ALA A 1 190 ? 21.575 -16.468 -8.248 1.00 88.38 190 ALA A C 1
ATOM 1436 O O . ALA A 1 190 ? 21.557 -17.606 -8.721 1.00 88.38 190 ALA A O 1
ATOM 1437 N N . SER A 1 191 ? 20.600 -15.997 -7.462 1.00 85.50 191 SER A N 1
ATOM 1438 C CA . SER A 1 191 ? 19.416 -16.768 -7.067 1.00 85.50 191 SER A CA 1
ATOM 1439 C C . SER A 1 191 ? 18.608 -17.236 -8.284 1.00 85.50 191 SER A C 1
ATOM 1441 O O . SER A 1 191 ? 18.306 -18.422 -8.406 1.00 85.50 191 SER A O 1
ATOM 1443 N N . ILE A 1 192 ? 18.348 -16.341 -9.246 1.00 88.19 192 ILE A N 1
ATOM 1444 C CA . ILE A 1 192 ? 17.640 -16.672 -10.497 1.00 88.19 192 ILE A CA 1
ATOM 1445 C C . ILE A 1 192 ? 18.395 -17.704 -11.341 1.00 88.19 192 ILE A C 1
ATOM 1447 O O . ILE A 1 192 ? 17.779 -18.556 -11.984 1.00 88.19 192 ILE A O 1
ATOM 1451 N N . LEU A 1 193 ? 19.726 -17.648 -11.344 1.00 90.06 193 LEU A N 1
ATOM 1452 C CA . LEU A 1 193 ? 20.570 -18.592 -12.078 1.00 90.06 193 LEU A CA 1
ATOM 1453 C C . LEU A 1 193 ? 20.752 -19.937 -11.358 1.00 90.06 193 LEU A C 1
ATOM 1455 O O . LEU A 1 193 ? 21.255 -20.885 -11.971 1.00 90.06 193 LEU A O 1
ATOM 1459 N N . GLY A 1 194 ? 20.342 -20.035 -10.089 1.00 86.56 194 GLY A N 1
ATOM 1460 C CA . GLY A 1 194 ? 20.571 -21.207 -9.246 1.00 86.56 194 GLY A CA 1
ATOM 1461 C C . GLY A 1 194 ? 22.051 -21.427 -8.929 1.00 86.56 194 GLY A C 1
ATOM 1462 O O . GLY A 1 194 ? 22.482 -22.570 -8.783 1.00 86.56 194 GLY A O 1
ATOM 1463 N N . VAL A 1 195 ? 22.843 -20.352 -8.871 1.00 83.81 195 VAL A N 1
ATOM 1464 C CA . VAL A 1 195 ? 24.274 -20.404 -8.548 1.00 83.81 195 VAL A CA 1
ATOM 1465 C C . VAL A 1 195 ? 24.520 -19.797 -7.174 1.00 83.81 195 VAL A C 1
ATOM 1467 O O . VAL A 1 195 ? 23.894 -18.810 -6.795 1.00 83.81 195 VAL A O 1
ATOM 1470 N N . LEU A 1 196 ? 25.455 -20.373 -6.422 1.00 66.19 196 LEU A N 1
ATOM 1471 C CA . LEU A 1 196 ? 25.974 -19.731 -5.220 1.00 66.19 196 LEU A CA 1
ATOM 1472 C C . LEU A 1 196 ? 27.023 -18.708 -5.663 1.00 66.19 196 LEU A C 1
ATOM 1474 O O . LEU A 1 196 ? 28.028 -19.104 -6.259 1.00 66.19 196 LEU A O 1
ATOM 1478 N N . PRO A 1 197 ? 26.812 -17.405 -5.431 1.00 60.78 197 PRO A N 1
ATOM 1479 C CA . PRO A 1 197 ? 27.813 -16.426 -5.799 1.00 60.78 197 PRO A CA 1
ATOM 1480 C C . PRO A 1 197 ? 29.018 -16.578 -4.862 1.00 60.78 197 PRO A C 1
ATOM 1482 O O . PRO A 1 197 ? 28.872 -16.630 -3.640 1.00 60.78 197 PRO A O 1
ATOM 1485 N N . SER A 1 198 ? 30.224 -16.641 -5.427 1.00 54.59 198 SER A N 1
ATOM 1486 C CA . SER A 1 198 ? 31.473 -16.461 -4.684 1.00 54.59 198 SER A CA 1
ATOM 1487 C C . SER A 1 198 ? 31.621 -14.977 -4.351 1.00 54.59 198 SER A C 1
ATOM 1489 O O . SER A 1 198 ? 32.393 -14.264 -4.982 1.00 54.59 198 SER A O 1
ATOM 1491 N N . VAL A 1 199 ? 30.792 -14.477 -3.437 1.00 52.88 199 VAL A N 1
ATOM 1492 C CA . VAL A 1 199 ? 30.838 -13.072 -3.035 1.00 52.88 199 VAL 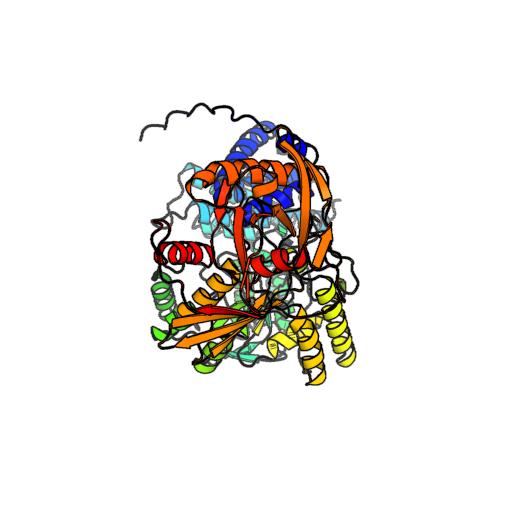A CA 1
ATOM 1493 C C . VAL A 1 199 ? 32.057 -12.903 -2.138 1.00 52.88 199 VAL A C 1
ATOM 1495 O O . VAL A 1 199 ? 32.114 -13.494 -1.058 1.00 52.88 199 VAL A O 1
ATOM 1498 N N . HIS A 1 200 ? 33.002 -12.057 -2.547 1.00 51.12 200 HIS A N 1
ATOM 1499 C CA . HIS A 1 200 ? 33.871 -11.371 -1.598 1.00 51.12 200 HIS A CA 1
ATOM 1500 C C . HIS A 1 200 ? 32.976 -10.434 -0.780 1.00 51.12 200 HIS A C 1
ATOM 1502 O O . HIS A 1 200 ? 32.800 -9.264 -1.110 1.00 51.12 200 HIS A O 1
ATOM 1508 N N . LEU A 1 201 ? 32.282 -10.985 0.220 1.00 49.94 201 LEU A N 1
ATOM 1509 C CA . LEU A 1 201 ? 31.682 -10.174 1.267 1.00 49.94 201 LEU A CA 1
ATOM 1510 C C . LEU A 1 201 ? 32.878 -9.522 1.939 1.00 49.94 201 LEU A C 1
ATOM 1512 O O . LEU A 1 201 ? 33.673 -10.248 2.531 1.00 49.94 201 LEU A O 1
ATOM 1516 N N . ASP A 1 202 ? 33.063 -8.213 1.775 1.00 46.25 202 ASP A N 1
ATOM 1517 C CA . ASP A 1 202 ? 34.147 -7.506 2.447 1.00 46.25 202 ASP A CA 1
ATOM 1518 C C . ASP A 1 202 ? 34.102 -7.858 3.944 1.00 46.25 202 ASP A C 1
ATOM 1520 O O . ASP A 1 202 ? 33.241 -7.398 4.699 1.00 46.25 202 ASP A O 1
ATOM 1524 N N . ASP A 1 203 ? 35.044 -8.706 4.374 1.00 41.91 203 ASP A N 1
ATOM 1525 C CA . ASP A 1 203 ? 35.198 -9.175 5.756 1.00 41.91 203 ASP A CA 1
ATOM 1526 C C . ASP A 1 203 ? 35.415 -7.999 6.725 1.00 41.91 203 ASP A C 1
ATOM 1528 O O . ASP A 1 203 ? 35.236 -8.130 7.935 1.00 41.91 203 ASP A O 1
ATOM 1532 N N . ALA A 1 204 ? 35.742 -6.819 6.191 1.00 41.03 204 ALA A N 1
ATOM 1533 C CA . ALA A 1 204 ? 36.017 -5.600 6.930 1.00 41.03 204 ALA A CA 1
ATOM 1534 C C . ALA A 1 204 ? 34.831 -5.061 7.758 1.00 41.03 204 ALA A C 1
ATOM 1536 O O . ALA A 1 204 ? 35.063 -4.212 8.618 1.00 41.03 204 ALA A O 1
ATOM 1537 N N . ARG A 1 205 ? 33.576 -5.504 7.539 1.00 51.16 205 ARG A N 1
ATOM 1538 C CA . ARG A 1 205 ? 32.397 -4.938 8.245 1.00 51.16 205 ARG A CA 1
ATOM 1539 C C . ARG A 1 205 ? 31.428 -5.922 8.917 1.00 51.16 205 ARG A C 1
ATOM 1541 O O . ARG A 1 205 ? 30.509 -5.451 9.586 1.00 51.16 205 ARG A O 1
ATOM 1548 N N . LYS A 1 206 ? 31.697 -7.239 8.898 1.00 50.47 206 LYS A N 1
ATOM 1549 C CA . LYS A 1 206 ? 31.181 -8.181 9.925 1.00 50.47 206 LYS A CA 1
ATOM 1550 C C . LYS A 1 206 ? 31.199 -7.599 11.355 1.00 50.47 206 LYS A C 1
ATOM 1552 O O . LYS A 1 206 ? 30.188 -7.735 12.045 1.00 50.47 206 LYS A O 1
ATOM 1557 N N . PRO A 1 207 ? 32.249 -6.866 11.791 1.00 47.81 207 PRO A N 1
ATOM 1558 C CA . PRO A 1 207 ? 32.272 -6.298 13.137 1.00 47.81 207 PRO A CA 1
ATOM 1559 C C . PRO A 1 207 ? 31.131 -5.324 13.473 1.00 47.81 207 PRO A C 1
ATOM 1561 O O . PRO A 1 207 ? 30.773 -5.249 14.639 1.00 47.81 207 PRO A O 1
ATOM 1564 N N . ALA A 1 208 ? 30.527 -4.592 12.526 1.00 56.06 208 ALA A N 1
ATOM 1565 C CA . ALA A 1 208 ? 29.534 -3.559 12.867 1.00 56.06 208 ALA A CA 1
ATOM 1566 C C . ALA A 1 208 ? 28.184 -4.138 13.336 1.00 56.06 208 ALA A C 1
ATOM 1568 O O . ALA A 1 208 ? 27.563 -3.608 14.255 1.00 56.06 208 ALA A O 1
ATOM 1569 N N . VAL A 1 209 ? 27.738 -5.248 12.737 1.00 61.28 209 VAL A N 1
ATOM 1570 C CA . VAL A 1 209 ? 26.518 -5.957 13.167 1.00 61.28 209 VAL A CA 1
ATOM 1571 C C . VAL A 1 209 ? 26.803 -6.837 14.383 1.00 61.28 209 VAL A C 1
ATOM 1573 O O . VAL A 1 209 ? 25.969 -6.928 15.278 1.00 61.28 209 VAL A O 1
ATOM 1576 N N . GLU A 1 210 ? 27.994 -7.435 14.468 1.00 61.94 210 GLU A N 1
ATOM 1577 C CA . GLU A 1 210 ? 28.415 -8.218 15.638 1.00 61.94 210 GLU A CA 1
ATOM 1578 C C . GLU A 1 210 ? 28.611 -7.351 16.895 1.00 61.94 210 GLU A C 1
ATOM 1580 O O . GLU A 1 210 ? 28.391 -7.822 18.008 1.00 61.94 210 GLU A O 1
ATOM 1585 N N . GLN A 1 211 ? 28.963 -6.071 16.728 1.00 68.00 211 GLN A N 1
ATOM 1586 C CA . GLN A 1 211 ? 29.031 -5.067 17.799 1.00 68.00 211 GLN A CA 1
ATOM 1587 C C . GLN A 1 211 ? 27.684 -4.381 18.071 1.00 68.00 211 GLN A C 1
ATOM 1589 O O . GLN A 1 211 ? 27.640 -3.388 18.801 1.00 68.00 211 GLN A O 1
ATOM 1594 N N . ALA A 1 212 ? 26.583 -4.875 17.494 1.00 78.88 212 ALA A N 1
ATOM 1595 C CA . ALA A 1 212 ? 25.275 -4.287 17.718 1.00 78.88 212 ALA A CA 1
ATOM 1596 C C . ALA A 1 212 ? 24.924 -4.238 19.209 1.00 78.88 212 ALA A C 1
ATOM 1598 O O . ALA A 1 212 ? 25.189 -5.166 19.975 1.00 78.88 212 ALA A O 1
ATOM 1599 N N . LEU A 1 213 ? 24.275 -3.149 19.609 1.00 82.88 213 LEU A N 1
ATOM 1600 C CA . LEU A 1 213 ? 23.743 -3.013 20.955 1.00 82.88 213 LEU A CA 1
ATOM 1601 C C . LEU A 1 213 ? 22.506 -3.911 21.131 1.00 82.88 213 LEU A C 1
ATOM 1603 O O . LEU A 1 213 ? 21.774 -4.155 20.163 1.00 82.88 213 LEU A O 1
ATOM 1607 N N . PRO A 1 214 ? 22.240 -4.395 22.360 1.00 86.50 214 PRO A N 1
ATOM 1608 C CA . PRO A 1 214 ? 21.035 -5.162 22.640 1.00 86.50 214 PRO A CA 1
ATOM 1609 C C . PRO A 1 214 ? 19.772 -4.353 22.313 1.00 86.50 214 PRO A C 1
ATOM 1611 O O . PRO A 1 214 ? 19.769 -3.123 22.460 1.00 86.50 214 PRO A O 1
ATOM 1614 N N . PRO A 1 215 ? 18.689 -5.023 21.881 1.00 87.44 215 PRO A N 1
ATOM 1615 C CA . PRO A 1 215 ? 17.432 -4.354 21.597 1.00 87.44 215 PRO A CA 1
ATOM 1616 C C . PRO A 1 215 ? 16.851 -3.748 22.874 1.00 87.44 215 PRO A C 1
ATOM 1618 O O . PRO A 1 215 ? 16.763 -4.419 23.907 1.00 87.44 215 PRO A O 1
ATOM 1621 N N . SER A 1 216 ? 16.423 -2.488 22.802 1.00 84.88 216 SER A N 1
ATOM 1622 C CA . SER A 1 216 ? 15.634 -1.883 23.875 1.00 84.88 216 SER A CA 1
ATOM 1623 C C . SER A 1 216 ? 14.275 -2.572 23.993 1.00 84.88 216 SER A C 1
ATOM 1625 O O . SER A 1 216 ? 13.756 -3.159 23.040 1.00 84.88 216 SER A O 1
ATOM 1627 N N . LYS A 1 217 ? 13.671 -2.505 25.183 1.00 77.81 217 LYS A N 1
ATOM 1628 C CA . LYS A 1 217 ? 12.327 -3.048 25.397 1.00 77.81 217 LYS A CA 1
ATOM 1629 C C . LYS A 1 217 ? 11.326 -2.294 24.514 1.00 77.81 217 LYS A C 1
ATOM 1631 O O . LYS A 1 217 ? 11.332 -1.066 24.493 1.00 77.81 217 LYS A O 1
ATOM 1636 N N . ALA A 1 218 ? 10.456 -3.032 23.825 1.00 78.50 218 ALA A N 1
ATOM 1637 C CA . ALA A 1 218 ? 9.327 -2.440 23.115 1.00 78.50 218 ALA A CA 1
ATOM 1638 C C . ALA A 1 218 ? 8.442 -1.639 24.086 1.00 78.50 218 ALA A C 1
ATOM 1640 O O . ALA A 1 218 ? 8.278 -2.038 25.242 1.00 78.50 218 ALA A O 1
ATOM 1641 N N . GLY A 1 219 ? 7.871 -0.527 23.614 1.00 82.12 219 GLY A N 1
ATOM 1642 C CA . GLY A 1 219 ? 7.005 0.328 24.434 1.00 82.12 219 GLY A CA 1
ATOM 1643 C C . GLY A 1 219 ? 5.750 -0.408 24.901 1.00 82.12 219 GLY A C 1
ATOM 1644 O O . GLY A 1 219 ? 5.528 -0.556 26.099 1.00 82.12 219 GLY A O 1
ATOM 1645 N N . GLU A 1 220 ? 4.982 -0.951 23.955 1.00 94.25 220 GLU A N 1
ATOM 1646 C CA . GLU A 1 220 ? 3.842 -1.837 24.210 1.00 94.25 220 GLU A CA 1
ATOM 1647 C C . GLU A 1 220 ? 3.978 -3.133 23.396 1.00 94.25 220 GLU A C 1
ATOM 1649 O O . GLU A 1 220 ? 4.541 -3.134 22.295 1.00 94.25 220 GLU A O 1
ATOM 1654 N N . SER A 1 221 ? 3.425 -4.235 23.913 1.00 95.19 221 SER A N 1
ATOM 1655 C CA . SER A 1 221 ? 3.377 -5.537 23.236 1.00 95.19 221 SER A CA 1
ATOM 1656 C C . SER A 1 221 ? 1.988 -6.174 23.304 1.00 95.19 221 SER A C 1
ATOM 1658 O O . SER A 1 221 ? 1.165 -5.809 24.141 1.00 95.19 221 SER A O 1
ATOM 1660 N N . PHE A 1 222 ? 1.735 -7.138 22.420 1.00 95.81 222 PHE A N 1
ATOM 1661 C CA . PHE A 1 222 ? 0.585 -8.037 22.481 1.00 95.81 222 PHE A CA 1
ATOM 1662 C C . PHE A 1 222 ? 1.043 -9.495 22.343 1.00 95.81 222 PHE A C 1
ATOM 1664 O O . PHE A 1 222 ? 2.177 -9.771 21.940 1.00 95.81 222 PHE A O 1
ATOM 1671 N N . THR A 1 223 ? 0.173 -10.439 22.701 1.00 95.50 223 THR A N 1
ATOM 1672 C CA . THR A 1 223 ? 0.470 -11.872 22.595 1.00 95.50 223 THR A CA 1
ATOM 1673 C C . THR A 1 223 ? 0.040 -12.396 21.230 1.00 95.50 223 THR A C 1
ATOM 1675 O O . THR A 1 223 ? -1.140 -12.341 20.896 1.00 95.50 223 THR A O 1
ATOM 1678 N N . LEU A 1 224 ? 0.975 -12.962 20.471 1.00 94.94 224 LEU A N 1
ATOM 1679 C CA . LEU A 1 224 ? 0.729 -13.628 19.197 1.00 94.94 224 LEU A CA 1
ATOM 1680 C C . LEU A 1 224 ? 1.228 -15.070 19.274 1.00 94.94 224 LEU A C 1
ATOM 1682 O O . LEU A 1 224 ? 2.427 -15.310 19.392 1.00 94.94 224 LEU A O 1
ATOM 1686 N N . ASN A 1 225 ? 0.299 -16.026 19.242 1.00 92.00 225 ASN A N 1
ATOM 1687 C CA . ASN A 1 225 ? 0.582 -17.457 19.392 1.00 92.00 225 ASN A CA 1
ATOM 1688 C C . ASN A 1 225 ? 1.546 -17.781 20.562 1.00 92.00 225 ASN A C 1
ATOM 1690 O O . ASN A 1 225 ? 2.543 -18.479 20.404 1.00 92.00 225 ASN A O 1
ATOM 1694 N N . GLY A 1 226 ? 1.288 -17.196 21.738 1.00 90.81 226 GLY A N 1
ATOM 1695 C CA . GLY A 1 226 ? 2.107 -17.381 22.945 1.00 90.81 226 GLY A CA 1
ATOM 1696 C C . GLY A 1 226 ? 3.399 -16.552 23.009 1.00 90.81 226 GLY A C 1
ATOM 1697 O O . GLY A 1 226 ? 4.050 -16.532 24.053 1.00 90.81 226 GLY A O 1
ATOM 1698 N N . ARG A 1 227 ? 3.762 -15.820 21.949 1.00 91.88 227 ARG A N 1
ATOM 1699 C CA . ARG A 1 227 ? 4.933 -14.931 21.913 1.00 91.88 227 ARG A CA 1
ATOM 1700 C C . ARG A 1 227 ? 4.528 -13.479 22.153 1.00 91.88 227 ARG A C 1
ATOM 1702 O O . ARG A 1 227 ? 3.565 -13.000 21.565 1.00 91.88 227 ARG A O 1
ATOM 1709 N N . GLN A 1 228 ? 5.284 -12.757 22.979 1.00 93.56 228 GLN A N 1
ATOM 1710 C CA . GLN A 1 228 ? 5.147 -11.301 23.078 1.00 93.56 228 GLN A CA 1
ATOM 1711 C C . GLN A 1 228 ? 5.762 -10.634 21.848 1.00 93.56 228 GLN A C 1
ATOM 1713 O O . GLN A 1 228 ? 6.931 -10.869 21.534 1.00 93.56 228 GLN A O 1
ATOM 1718 N N . VAL A 1 229 ? 4.980 -9.798 21.174 1.00 94.31 229 VAL A N 1
ATOM 1719 C CA . VAL A 1 229 ? 5.387 -9.055 19.977 1.00 94.31 229 VAL A CA 1
ATOM 1720 C C . VAL A 1 229 ? 5.069 -7.562 20.135 1.00 94.31 229 VAL A C 1
ATOM 1722 O O . VAL A 1 229 ? 4.034 -7.229 20.712 1.00 94.31 229 VAL A O 1
ATOM 1725 N N . PRO A 1 230 ? 5.938 -6.646 19.666 1.00 94.94 230 PRO A N 1
ATOM 1726 C CA . PRO A 1 230 ? 5.696 -5.201 19.719 1.00 94.94 230 PRO A CA 1
ATOM 1727 C C . PRO A 1 230 ? 4.388 -4.783 19.037 1.00 94.94 230 PRO A C 1
ATOM 1729 O O . PRO A 1 230 ? 3.999 -5.371 18.035 1.00 94.94 230 PRO A O 1
ATOM 1732 N N . ARG A 1 231 ? 3.740 -3.714 19.509 1.00 96.69 231 ARG A N 1
ATOM 1733 C CA . ARG A 1 231 ? 2.540 -3.159 18.847 1.00 96.69 231 ARG A CA 1
ATOM 1734 C C . ARG A 1 231 ? 2.839 -2.230 17.660 1.00 96.69 231 ARG A C 1
ATOM 1736 O O . ARG A 1 231 ? 1.910 -1.763 17.010 1.00 96.69 231 ARG A O 1
ATOM 1743 N N . ILE A 1 232 ? 4.112 -1.971 17.346 1.00 95.44 232 ILE A N 1
ATOM 1744 C CA . ILE A 1 232 ? 4.529 -1.298 16.105 1.00 95.44 232 ILE A CA 1
ATOM 1745 C C . ILE A 1 232 ? 5.454 -2.228 15.324 1.00 95.44 232 ILE A C 1
ATOM 1747 O O . ILE A 1 232 ? 6.474 -2.682 15.842 1.00 95.44 232 ILE A O 1
ATOM 1751 N N . PHE A 1 233 ? 5.087 -2.498 14.074 1.00 95.69 233 PHE A N 1
ATOM 1752 C CA . PHE A 1 233 ? 5.872 -3.266 13.117 1.00 95.69 233 PHE A CA 1
ATOM 1753 C C . PHE A 1 233 ? 6.521 -2.310 12.112 1.00 95.69 233 PHE A C 1
ATOM 1755 O O . PHE A 1 233 ? 5.874 -1.395 11.596 1.00 95.69 233 PHE A O 1
ATOM 1762 N N . SER A 1 234 ? 7.788 -2.544 11.790 1.00 94.06 234 SER A N 1
ATOM 1763 C CA . SER A 1 234 ? 8.494 -1.825 10.732 1.00 94.06 234 SER A CA 1
ATOM 1764 C C . SER A 1 234 ? 8.184 -2.460 9.380 1.00 94.06 234 SER A C 1
ATOM 1766 O O . SER A 1 234 ? 8.644 -3.562 9.082 1.00 94.06 234 SER A O 1
ATOM 1768 N N . GLY A 1 235 ? 7.392 -1.770 8.561 1.00 93.50 235 GLY A N 1
ATOM 1769 C CA . GLY A 1 235 ? 7.035 -2.222 7.217 1.00 93.50 235 GLY A CA 1
ATOM 1770 C C . GLY A 1 235 ? 8.145 -1.936 6.209 1.00 93.50 235 GLY A C 1
ATOM 1771 O O . GLY A 1 235 ? 8.587 -0.792 6.100 1.00 93.50 235 GLY A O 1
ATOM 1772 N N . LEU A 1 236 ? 8.554 -2.954 5.449 1.00 91.75 236 LEU A N 1
ATOM 1773 C CA . LEU A 1 236 ? 9.653 -2.887 4.473 1.00 91.75 236 LEU A CA 1
ATOM 1774 C C . LEU A 1 236 ? 9.193 -2.682 3.022 1.00 91.75 236 LEU A C 1
ATOM 1776 O O . LEU A 1 236 ? 9.983 -2.811 2.091 1.00 91.75 236 LEU A O 1
ATOM 1780 N N . TRP A 1 237 ? 7.925 -2.333 2.804 1.00 85.38 237 TRP A N 1
ATOM 1781 C CA . TRP A 1 237 ? 7.341 -2.188 1.466 1.00 85.38 237 TRP A CA 1
ATOM 1782 C C . TRP A 1 237 ? 8.053 -1.145 0.587 1.00 85.38 237 TRP A C 1
ATOM 1784 O O . TRP A 1 237 ? 8.040 -1.269 -0.638 1.00 85.38 237 TRP A O 1
ATOM 1794 N N . GLN A 1 238 ? 8.724 -0.142 1.168 1.00 81.06 238 GLN A N 1
ATOM 1795 C CA . GLN A 1 238 ? 9.531 0.820 0.404 1.00 81.06 238 GLN A CA 1
ATOM 1796 C C . GLN A 1 238 ? 10.779 0.198 -0.246 1.00 81.06 238 GLN A C 1
ATOM 1798 O O . GLN A 1 238 ? 11.365 0.818 -1.125 1.00 81.06 238 GLN A O 1
ATOM 1803 N N . MET A 1 239 ? 11.170 -1.024 0.125 1.00 81.94 239 MET A N 1
ATOM 1804 C CA . MET A 1 239 ? 12.243 -1.769 -0.547 1.00 81.94 239 MET A CA 1
ATOM 1805 C C . MET A 1 239 ? 11.780 -2.425 -1.862 1.00 81.94 239 MET A C 1
ATOM 1807 O O . MET A 1 239 ? 12.604 -2.896 -2.635 1.00 81.94 239 MET A O 1
ATOM 1811 N N . SER A 1 240 ? 10.477 -2.394 -2.172 1.00 74.50 240 SER A N 1
ATOM 1812 C CA . SER A 1 240 ? 9.912 -2.971 -3.405 1.00 74.50 240 SER A CA 1
ATOM 1813 C C . SER A 1 240 ? 10.357 -2.286 -4.703 1.00 74.50 240 SER A C 1
ATOM 1815 O O . SER A 1 240 ? 10.235 -2.870 -5.780 1.00 74.50 240 SER A O 1
ATOM 1817 N N . SER A 1 241 ? 10.830 -1.037 -4.641 1.00 72.62 241 SER A N 1
ATOM 1818 C CA . SER A 1 241 ? 11.291 -0.313 -5.825 1.00 72.62 241 SER A CA 1
ATOM 1819 C C . SER A 1 241 ? 12.234 0.838 -5.469 1.00 72.62 241 SER A C 1
ATOM 1821 O O . SER A 1 241 ? 11.940 1.592 -4.537 1.00 72.62 241 SER A O 1
ATOM 1823 N N . PRO A 1 242 ? 13.274 1.090 -6.290 1.00 69.69 242 PRO A N 1
ATOM 1824 C CA . PRO A 1 242 ? 14.119 2.282 -6.175 1.00 69.69 242 PRO A CA 1
ATOM 1825 C C . PRO A 1 242 ? 13.358 3.611 -6.221 1.00 69.69 242 PRO A C 1
ATOM 1827 O O . PRO A 1 242 ? 13.871 4.631 -5.763 1.00 69.69 242 PRO A O 1
ATOM 1830 N N . ALA A 1 243 ? 12.129 3.621 -6.753 1.00 66.69 243 ALA A N 1
ATOM 1831 C CA . ALA A 1 243 ? 11.261 4.798 -6.773 1.00 66.69 243 ALA A CA 1
ATOM 1832 C C . ALA A 1 243 ? 10.940 5.344 -5.367 1.00 66.69 243 ALA A C 1
ATOM 1834 O O . ALA A 1 243 ? 10.613 6.521 -5.231 1.00 66.69 243 ALA A O 1
ATOM 1835 N N . TRP A 1 244 ? 11.057 4.518 -4.323 1.00 64.44 244 TRP A N 1
ATOM 1836 C CA . TRP A 1 244 ? 10.826 4.909 -2.928 1.00 64.44 244 TRP A CA 1
ATOM 1837 C C . TRP A 1 244 ? 12.100 5.333 -2.184 1.00 64.44 244 TRP A C 1
ATOM 1839 O O . TRP A 1 244 ? 12.044 5.656 -0.994 1.00 64.44 244 TRP A O 1
ATOM 1849 N N . GLY A 1 245 ? 13.228 5.372 -2.895 1.00 69.69 245 GLY A N 1
ATOM 1850 C CA . GLY A 1 245 ? 14.565 5.577 -2.357 1.00 69.69 245 GLY A CA 1
ATOM 1851 C C . GLY A 1 245 ? 15.421 4.323 -2.512 1.00 69.69 245 GLY A C 1
ATOM 1852 O O . GLY A 1 245 ? 14.933 3.206 -2.658 1.00 69.69 245 GLY A O 1
ATOM 1853 N N . SER A 1 246 ? 16.734 4.505 -2.511 1.00 72.75 246 SER A N 1
ATOM 1854 C CA . SER A 1 246 ? 17.701 3.410 -2.486 1.00 72.75 246 SER A CA 1
ATOM 1855 C C . SER A 1 246 ? 18.873 3.824 -1.622 1.00 72.75 246 SER A C 1
ATOM 1857 O O . SER A 1 246 ? 19.238 4.998 -1.584 1.00 72.75 246 SER A O 1
ATOM 1859 N N . ALA A 1 247 ? 19.438 2.858 -0.917 1.00 73.81 247 ALA A N 1
ATOM 1860 C CA . ALA A 1 247 ? 20.603 3.049 -0.080 1.00 73.81 247 ALA A CA 1
ATOM 1861 C C . ALA A 1 247 ? 21.557 1.864 -0.273 1.00 73.81 247 ALA A C 1
ATOM 1863 O O . ALA A 1 247 ? 21.101 0.780 -0.652 1.00 73.81 247 ALA A O 1
ATOM 1864 N N . PRO A 1 248 ? 22.861 2.053 -0.021 1.00 75.31 248 PRO A N 1
ATOM 1865 C CA . PRO A 1 248 ? 23.809 0.948 0.028 1.00 75.31 248 PRO A CA 1
ATOM 1866 C C . PRO A 1 248 ? 23.386 -0.114 1.050 1.00 75.31 248 PRO A C 1
ATOM 1868 O O . PRO A 1 248 ? 22.820 0.212 2.099 1.00 75.31 248 PRO A O 1
ATOM 1871 N N . THR A 1 249 ? 23.699 -1.380 0.771 1.00 75.81 249 THR A N 1
ATOM 1872 C CA . THR A 1 249 ? 23.354 -2.516 1.642 1.00 75.81 249 THR A CA 1
ATOM 1873 C C . THR A 1 249 ? 23.880 -2.338 3.060 1.00 75.81 249 THR A C 1
ATOM 1875 O O . THR A 1 249 ? 23.151 -2.604 4.012 1.00 75.81 249 THR A O 1
ATOM 1878 N N . SER A 1 250 ? 25.112 -1.847 3.224 1.00 74.38 250 SER A N 1
ATOM 1879 C CA . SER A 1 250 ? 25.706 -1.606 4.545 1.00 74.38 250 SER A CA 1
ATOM 1880 C C . SER A 1 250 ? 24.861 -0.657 5.392 1.00 74.38 250 SER A C 1
ATOM 1882 O O . SER A 1 250 ? 24.543 -0.971 6.535 1.00 74.38 250 SER A O 1
ATOM 1884 N N . LYS A 1 251 ? 24.411 0.452 4.800 1.00 79.31 251 LYS A N 1
ATOM 1885 C CA . LYS A 1 251 ? 23.561 1.446 5.458 1.00 79.31 251 LYS A CA 1
ATOM 1886 C C . LYS A 1 251 ? 22.172 0.895 5.787 1.00 79.31 251 LYS A C 1
ATOM 1888 O O . LYS A 1 251 ? 21.604 1.227 6.824 1.00 79.31 251 LYS A O 1
ATOM 1893 N N . ILE A 1 252 ? 21.620 0.038 4.924 1.00 83.69 252 ILE A N 1
ATOM 1894 C CA . ILE A 1 252 ? 20.360 -0.675 5.190 1.00 83.69 252 ILE A CA 1
ATOM 1895 C C . ILE A 1 252 ? 20.519 -1.594 6.412 1.00 83.69 252 ILE A C 1
ATOM 1897 O O . ILE A 1 252 ? 19.692 -1.556 7.321 1.00 83.69 252 ILE A O 1
ATOM 1901 N N . VAL A 1 253 ? 21.595 -2.383 6.458 1.00 83.12 253 VAL A N 1
ATOM 1902 C CA . VAL A 1 253 ? 21.897 -3.321 7.551 1.00 83.12 253 VAL A CA 1
ATOM 1903 C C . VAL A 1 253 ? 22.194 -2.594 8.868 1.00 83.12 253 VAL A C 1
ATOM 1905 O O . VAL A 1 253 ? 21.694 -2.997 9.918 1.00 83.12 253 VAL A O 1
ATOM 1908 N N . GLU A 1 254 ? 22.939 -1.492 8.826 1.00 82.75 254 GLU A N 1
ATOM 1909 C CA . GLU A 1 254 ? 23.174 -0.623 9.983 1.00 82.75 254 GLU A CA 1
ATOM 1910 C C . GLU A 1 254 ? 21.857 -0.050 10.525 1.00 82.75 254 GLU A C 1
ATOM 1912 O O . GLU A 1 254 ? 21.597 -0.112 11.728 1.00 82.75 254 GLU A O 1
ATOM 1917 N N . HIS A 1 255 ? 20.976 0.429 9.641 1.00 87.06 255 HIS A N 1
ATOM 1918 C CA . HIS A 1 255 ? 19.660 0.927 10.035 1.00 87.06 255 HIS A CA 1
ATOM 1919 C C . HIS A 1 255 ? 18.783 -0.165 10.658 1.00 87.06 255 HIS A C 1
ATOM 1921 O O . HIS A 1 255 ? 18.092 0.129 11.629 1.00 87.06 255 HIS A O 1
ATOM 1927 N N . PHE A 1 256 ? 18.825 -1.414 10.173 1.00 90.00 256 PHE A N 1
ATOM 1928 C CA . PHE A 1 256 ? 18.132 -2.529 10.832 1.00 90.00 256 PHE A CA 1
ATOM 1929 C C . PHE A 1 256 ? 18.608 -2.724 12.277 1.00 90.00 256 PHE A C 1
ATOM 1931 O O . PHE A 1 256 ? 17.785 -2.874 13.183 1.00 90.00 256 PHE A O 1
ATOM 1938 N N . SER A 1 257 ? 19.925 -2.674 12.498 1.00 88.44 257 SER A N 1
ATOM 1939 C CA . SER A 1 257 ? 20.529 -2.775 13.831 1.00 88.44 257 SER A CA 1
ATOM 1940 C C . SER A 1 257 ? 20.100 -1.618 14.742 1.00 88.44 257 SER A C 1
ATOM 1942 O O . SER A 1 257 ? 19.633 -1.855 15.858 1.00 88.44 257 SER A O 1
ATOM 1944 N N . SER A 1 258 ? 20.163 -0.375 14.245 1.00 86.75 258 SER A N 1
ATOM 1945 C CA . SER A 1 258 ? 19.691 0.823 14.960 1.00 86.75 258 SER A CA 1
ATOM 1946 C C . SER A 1 258 ? 18.206 0.721 15.326 1.00 86.75 258 SER A C 1
ATOM 1948 O O . SER A 1 258 ? 17.816 0.981 16.463 1.00 86.75 258 SER A O 1
ATOM 1950 N N . HIS A 1 259 ? 17.363 0.262 14.399 1.00 88.56 259 HIS A N 1
ATOM 1951 C CA . HIS A 1 259 ? 15.936 0.065 14.645 1.00 88.56 259 HIS A CA 1
ATOM 1952 C C . HIS A 1 259 ? 15.674 -0.942 15.765 1.00 88.56 259 HIS A C 1
ATOM 1954 O O . HIS A 1 259 ? 14.909 -0.655 16.689 1.00 88.56 259 HIS A O 1
ATOM 1960 N N . ALA A 1 260 ? 16.338 -2.100 15.707 1.00 89.81 260 ALA A N 1
ATOM 1961 C CA . ALA A 1 260 ? 16.229 -3.118 16.742 1.00 89.81 260 ALA A CA 1
ATOM 1962 C C . ALA A 1 260 ? 16.694 -2.569 18.100 1.00 89.81 260 ALA A C 1
ATOM 1964 O O . ALA A 1 260 ? 16.001 -2.748 19.104 1.00 89.81 260 ALA A O 1
ATOM 1965 N N . HIS A 1 261 ? 17.807 -1.826 18.125 1.00 88.81 261 HIS A N 1
ATOM 1966 C CA . HIS A 1 261 ? 18.289 -1.144 19.325 1.00 88.81 261 HIS A CA 1
ATOM 1967 C C . HIS A 1 261 ? 17.261 -0.152 19.889 1.00 88.81 261 HIS A C 1
ATOM 1969 O O . HIS A 1 261 ? 17.057 -0.114 21.099 1.00 88.81 261 HIS A O 1
ATOM 1975 N N . ASN A 1 262 ? 16.538 0.564 19.028 1.00 88.25 262 ASN A N 1
ATOM 1976 C CA . ASN A 1 262 ? 15.474 1.505 19.392 1.00 88.25 262 ASN A CA 1
ATOM 1977 C C . ASN A 1 262 ? 14.126 0.835 19.747 1.00 88.25 262 ASN A C 1
ATOM 1979 O O . ASN A 1 262 ? 13.123 1.527 19.910 1.00 88.25 262 ASN A O 1
ATOM 1983 N N . GLY A 1 263 ? 14.080 -0.496 19.879 1.00 87.75 263 GLY A N 1
ATOM 1984 C CA . GLY A 1 263 ? 12.892 -1.247 20.303 1.00 87.75 263 GLY A CA 1
ATOM 1985 C C . GLY A 1 263 ? 11.970 -1.705 19.168 1.00 87.75 263 GLY A C 1
ATOM 1986 O O . GLY A 1 263 ? 10.956 -2.354 19.433 1.00 87.75 263 GLY A O 1
ATOM 1987 N N . PHE A 1 264 ? 12.331 -1.443 17.908 1.00 91.62 264 PHE A N 1
ATOM 1988 C CA . PHE A 1 264 ? 11.612 -1.920 16.723 1.00 91.62 264 PHE A CA 1
ATOM 1989 C C . PHE A 1 264 ? 12.132 -3.297 16.322 1.00 91.62 264 PHE A C 1
ATOM 1991 O O . PHE A 1 264 ? 12.973 -3.448 15.439 1.00 91.62 264 PHE A O 1
ATOM 1998 N N . THR A 1 265 ? 11.648 -4.319 17.021 1.00 93.75 265 THR A N 1
ATOM 1999 C CA . THR A 1 265 ? 12.084 -5.710 16.840 1.00 93.75 265 THR A CA 1
ATOM 2000 C C . THR A 1 265 ? 11.131 -6.548 15.988 1.00 93.75 265 THR A C 1
ATOM 2002 O O . THR A 1 265 ? 11.410 -7.723 15.764 1.00 93.75 265 THR A O 1
ATOM 2005 N N . ALA A 1 266 ? 10.034 -5.973 15.487 1.00 95.06 266 ALA A N 1
ATOM 2006 C CA . ALA A 1 266 ? 9.095 -6.634 14.582 1.00 95.06 266 ALA A CA 1
ATOM 2007 C C . ALA A 1 266 ? 9.145 -6.017 13.181 1.00 95.06 266 ALA A C 1
ATOM 2009 O O . ALA A 1 266 ? 8.971 -4.808 13.032 1.00 95.06 266 ALA A O 1
ATOM 2010 N N . PHE A 1 267 ? 9.335 -6.851 12.160 1.00 95.88 267 PHE A N 1
ATOM 2011 C CA . PHE A 1 267 ? 9.439 -6.422 10.765 1.00 95.88 267 PHE A CA 1
ATOM 2012 C C . PHE A 1 267 ? 8.374 -7.103 9.905 1.00 95.88 267 PHE A C 1
ATOM 2014 O O . PHE A 1 267 ? 8.209 -8.322 9.976 1.00 95.88 267 PHE A O 1
ATOM 2021 N N . ASP A 1 268 ? 7.670 -6.310 9.095 1.00 96.44 268 ASP A N 1
ATOM 2022 C CA . ASP A 1 268 ? 6.686 -6.773 8.113 1.00 96.44 268 ASP A CA 1
ATOM 2023 C C . ASP A 1 268 ? 7.258 -6.659 6.696 1.00 96.44 268 ASP A C 1
ATOM 2025 O O . ASP A 1 268 ? 7.717 -5.592 6.272 1.00 96.44 268 ASP A O 1
ATOM 2029 N N . MET A 1 269 ? 7.224 -7.766 5.960 1.00 94.75 269 MET A N 1
ATOM 2030 C CA . MET A 1 269 ? 7.694 -7.866 4.582 1.00 94.75 269 MET A CA 1
ATOM 2031 C C . MET A 1 269 ? 6.771 -8.756 3.735 1.00 94.75 269 MET A C 1
ATOM 2033 O O . MET A 1 269 ? 5.674 -9.118 4.171 1.00 94.75 269 MET A O 1
ATOM 2037 N N . ALA A 1 270 ? 7.170 -9.033 2.496 1.00 91.06 270 ALA A N 1
ATOM 2038 C CA . ALA A 1 270 ? 6.451 -9.886 1.558 1.00 91.06 270 ALA A CA 1
ATOM 2039 C C . ALA A 1 270 ? 7.393 -10.344 0.437 1.00 91.06 270 ALA A C 1
ATOM 2041 O O . ALA A 1 270 ? 8.309 -9.604 0.068 1.00 91.06 270 ALA A O 1
ATOM 2042 N N . ASP A 1 271 ? 7.105 -11.505 -0.145 1.00 84.75 271 ASP A N 1
ATOM 2043 C CA . ASP A 1 271 ? 7.791 -12.063 -1.321 1.00 84.75 271 ASP A CA 1
ATOM 2044 C C . ASP A 1 271 ? 7.829 -11.111 -2.534 1.00 84.75 271 ASP A C 1
ATOM 2046 O O . ASP A 1 271 ? 8.768 -11.137 -3.328 1.00 84.75 271 ASP A O 1
ATOM 2050 N N . HIS A 1 272 ? 6.846 -10.215 -2.670 1.00 80.56 272 HIS A N 1
ATOM 2051 C CA . HIS A 1 272 ? 6.810 -9.224 -3.748 1.00 80.56 272 HIS A CA 1
ATOM 2052 C C . HIS A 1 272 ? 7.537 -7.898 -3.430 1.00 80.56 272 HIS A C 1
ATOM 2054 O O . HIS A 1 272 ? 7.574 -7.005 -4.280 1.00 80.56 272 HIS A O 1
ATOM 2060 N N . TYR A 1 273 ? 8.121 -7.728 -2.234 1.00 86.00 273 TYR A N 1
ATOM 2061 C CA . TYR A 1 273 ? 8.850 -6.510 -1.840 1.00 86.00 273 TYR A CA 1
ATOM 2062 C C . TYR A 1 273 ? 10.315 -6.520 -2.307 1.00 86.00 273 TYR A C 1
ATOM 2064 O O . TYR A 1 273 ? 11.224 -6.222 -1.533 1.00 86.00 273 TYR A O 1
ATOM 2072 N N . GLY A 1 274 ? 10.555 -6.830 -3.582 1.00 81.12 274 GLY A N 1
ATOM 2073 C CA . GLY A 1 274 ? 11.903 -6.829 -4.154 1.00 81.12 274 GLY A CA 1
ATOM 2074 C C . GLY A 1 274 ? 12.841 -7.790 -3.417 1.00 81.12 274 GLY A C 1
ATOM 2075 O O . GLY A 1 274 ? 12.622 -8.996 -3.407 1.00 81.12 274 GLY A O 1
ATOM 2076 N N . ASP A 1 275 ? 13.892 -7.256 -2.798 1.00 80.75 275 ASP A N 1
ATOM 2077 C CA . ASP A 1 275 ? 14.923 -7.992 -2.055 1.00 80.75 275 ASP A CA 1
ATOM 2078 C C . ASP A 1 275 ? 14.769 -7.914 -0.525 1.00 80.75 275 ASP A C 1
ATOM 2080 O O . ASP A 1 275 ? 15.678 -8.330 0.203 1.00 80.75 275 ASP A O 1
ATOM 2084 N N . ALA A 1 276 ? 13.636 -7.406 -0.022 1.00 88.06 276 ALA A N 1
ATOM 2085 C CA . ALA A 1 276 ? 13.423 -7.170 1.405 1.00 88.06 276 ALA A CA 1
ATOM 2086 C C . ALA A 1 276 ? 13.719 -8.411 2.264 1.00 88.06 276 ALA A C 1
ATOM 2088 O O . ALA A 1 276 ? 14.475 -8.313 3.230 1.00 88.06 276 ALA A O 1
ATOM 2089 N N . GLU A 1 277 ? 13.191 -9.584 1.892 1.00 88.00 277 GLU A N 1
ATOM 2090 C CA . GLU A 1 277 ? 13.402 -10.837 2.634 1.00 88.00 277 GLU A CA 1
ATOM 2091 C C . GLU A 1 277 ? 14.868 -11.287 2.634 1.00 88.00 277 GLU A C 1
ATOM 2093 O O . GLU A 1 277 ? 15.368 -11.789 3.642 1.00 88.00 277 GLU A O 1
ATOM 2098 N N . ILE A 1 278 ? 15.577 -11.079 1.521 1.00 82.62 278 ILE A N 1
ATOM 2099 C CA . ILE A 1 278 ? 16.971 -11.503 1.354 1.00 82.62 278 ILE A CA 1
ATOM 2100 C C . ILE A 1 278 ? 17.876 -10.659 2.251 1.00 82.62 278 ILE A C 1
ATOM 2102 O O . ILE A 1 278 ? 18.660 -11.202 3.032 1.00 82.62 278 ILE A O 1
ATOM 2106 N N . ILE A 1 279 ? 17.753 -9.334 2.174 1.00 82.62 279 ILE A N 1
ATOM 2107 C CA . ILE A 1 279 ? 18.589 -8.413 2.957 1.00 82.62 279 ILE A CA 1
ATOM 2108 C C . ILE A 1 279 ? 18.264 -8.532 4.434 1.00 82.62 279 ILE A C 1
ATOM 2110 O O . ILE A 1 279 ? 19.165 -8.575 5.274 1.00 82.62 279 ILE A O 1
ATOM 2114 N N . PHE A 1 280 ? 16.978 -8.630 4.760 1.00 89.38 280 PHE A N 1
ATOM 2115 C CA . PHE A 1 280 ? 16.562 -8.848 6.128 1.00 89.38 280 PHE A CA 1
ATOM 2116 C C . PHE A 1 280 ? 17.110 -10.176 6.674 1.00 89.38 280 PHE A C 1
ATOM 2118 O O . PHE A 1 280 ? 17.620 -10.221 7.794 1.00 89.38 280 PHE A O 1
ATOM 2125 N N . GLY A 1 281 ? 17.063 -11.251 5.883 1.00 87.69 281 GLY A N 1
ATOM 2126 C CA . GLY A 1 281 ? 17.642 -12.547 6.231 1.00 87.69 281 GLY A CA 1
ATOM 2127 C C . GLY A 1 281 ? 19.147 -12.468 6.497 1.00 87.69 281 GLY A C 1
ATOM 2128 O O . GLY A 1 281 ? 19.619 -13.013 7.497 1.00 87.69 281 GLY A O 1
ATOM 2129 N N . GLN A 1 282 ? 19.892 -11.732 5.664 1.00 82.38 282 GLN A N 1
ATOM 2130 C CA . GLN A 1 282 ? 21.320 -11.467 5.868 1.00 82.38 282 GLN A CA 1
ATOM 2131 C C . GLN A 1 282 ? 21.573 -10.734 7.189 1.00 82.38 282 GLN A C 1
ATOM 2133 O O . GLN A 1 282 ? 22.361 -11.221 8.002 1.00 82.38 282 GLN A O 1
ATOM 2138 N N . PHE A 1 283 ? 20.855 -9.637 7.445 1.00 88.00 283 PHE A N 1
ATOM 2139 C CA . PHE A 1 283 ? 20.915 -8.908 8.715 1.00 88.00 283 PHE A CA 1
ATOM 2140 C C . PHE A 1 283 ? 20.623 -9.833 9.906 1.00 88.00 283 PHE A C 1
ATOM 2142 O O . PHE A 1 283 ? 21.459 -9.980 10.797 1.00 88.00 283 PHE A O 1
ATOM 2149 N N . ARG A 1 284 ? 19.473 -10.517 9.907 1.00 89.81 284 ARG A N 1
ATOM 2150 C CA . ARG A 1 284 ? 19.044 -11.374 11.021 1.00 89.81 284 ARG A CA 1
ATOM 2151 C C . ARG A 1 284 ? 20.019 -12.527 11.270 1.00 89.81 284 ARG A C 1
ATOM 2153 O O . ARG A 1 284 ? 20.198 -12.921 12.418 1.00 89.81 284 ARG A O 1
ATOM 2160 N N . SER A 1 285 ? 20.646 -13.073 10.227 1.00 86.19 285 SER A N 1
ATOM 2161 C CA . SER A 1 285 ? 21.630 -14.156 10.370 1.00 86.19 285 SER A CA 1
ATOM 2162 C C . SER A 1 285 ? 22.885 -13.728 11.141 1.00 86.19 285 SER A C 1
ATOM 2164 O O . SER A 1 285 ? 23.448 -14.543 11.874 1.00 86.19 285 SER A O 1
ATOM 2166 N N . GLN A 1 286 ? 23.269 -12.453 11.014 1.00 84.81 286 GLN A N 1
ATOM 2167 C CA . GLN A 1 286 ? 24.466 -11.857 11.613 1.00 84.81 286 GLN A CA 1
ATOM 2168 C C . GLN A 1 286 ? 24.166 -11.134 12.935 1.00 84.81 286 GLN A C 1
ATOM 2170 O O . GLN A 1 286 ? 25.074 -10.904 13.727 1.00 84.81 286 GLN A O 1
ATOM 2175 N N . TYR A 1 287 ? 22.905 -10.778 13.193 1.00 88.19 287 TYR A N 1
ATOM 2176 C CA . TYR A 1 287 ? 22.512 -10.026 14.382 1.00 88.19 287 TYR A CA 1
ATOM 2177 C C . TYR A 1 287 ? 22.653 -10.866 15.672 1.00 88.19 287 TYR A C 1
ATOM 2179 O O . TYR A 1 287 ? 21.991 -11.905 15.793 1.00 88.19 287 TYR A O 1
ATOM 2187 N N . PRO A 1 288 ? 23.446 -10.427 16.675 1.00 89.81 288 PRO A N 1
ATOM 2188 C CA . PRO A 1 288 ? 23.696 -11.198 17.900 1.00 89.81 288 PRO A CA 1
ATOM 2189 C C . PRO A 1 288 ? 22.431 -11.537 18.699 1.00 89.81 288 PRO A C 1
ATOM 2191 O O . PRO A 1 288 ? 22.348 -12.595 19.318 1.00 89.81 288 PRO A O 1
ATOM 2194 N N . PHE A 1 289 ? 21.418 -10.666 18.650 1.00 91.50 289 PHE A N 1
ATOM 2195 C CA . PHE A 1 289 ? 20.156 -10.809 19.385 1.00 91.50 289 PHE A CA 1
ATOM 2196 C C . PHE A 1 289 ? 18.996 -11.245 18.477 1.00 91.50 289 PHE A C 1
ATOM 2198 O O . PHE A 1 289 ? 17.849 -10.850 18.676 1.00 91.50 289 PHE A O 1
ATOM 2205 N N . ARG A 1 290 ? 19.273 -12.048 17.441 1.00 90.62 290 ARG A N 1
ATOM 2206 C CA . ARG A 1 290 ? 18.283 -12.489 16.435 1.00 90.62 290 ARG A CA 1
ATOM 2207 C C . ARG A 1 290 ? 17.043 -13.193 16.992 1.00 90.62 290 ARG A C 1
ATOM 2209 O O . ARG A 1 290 ? 16.004 -13.176 16.336 1.00 90.62 290 ARG A O 1
ATOM 2216 N N . GLU A 1 291 ? 17.130 -13.783 18.183 1.00 90.44 291 GLU A N 1
ATOM 2217 C CA . GLU A 1 291 ? 15.990 -14.428 18.854 1.00 90.44 291 GLU A CA 1
ATOM 2218 C C . GLU A 1 291 ? 14.950 -13.405 19.347 1.00 90.44 291 GLU A C 1
ATOM 2220 O O . GLU A 1 291 ? 13.760 -13.705 19.448 1.00 90.44 291 GLU A O 1
ATOM 2225 N N . ASN A 1 292 ? 15.368 -12.157 19.578 1.00 90.50 292 ASN A N 1
ATOM 2226 C CA . ASN A 1 292 ? 14.480 -11.052 19.939 1.00 90.50 292 ASN A CA 1
ATOM 2227 C C . ASN A 1 292 ? 13.728 -10.482 18.733 1.00 90.50 292 ASN A C 1
ATOM 2229 O O . ASN A 1 292 ? 12.793 -9.709 18.916 1.00 90.50 292 ASN A O 1
ATOM 2233 N N . ILE A 1 293 ? 14.114 -10.862 17.514 1.00 93.25 293 ILE A N 1
ATOM 2234 C CA . ILE A 1 293 ? 13.532 -10.341 16.285 1.00 93.25 293 ILE A CA 1
ATOM 2235 C C . ILE A 1 293 ? 12.320 -11.183 15.877 1.00 93.25 293 ILE A C 1
ATOM 2237 O O . ILE A 1 293 ? 12.378 -12.416 15.809 1.00 93.25 293 ILE A O 1
ATOM 2241 N N . PHE A 1 294 ? 11.211 -10.502 15.612 1.00 94.50 294 PHE A N 1
ATOM 2242 C CA . PHE A 1 294 ? 9.986 -11.057 15.059 1.00 94.50 294 PHE A CA 1
ATOM 2243 C C . PHE A 1 294 ? 9.853 -10.661 13.588 1.00 94.50 294 PHE A C 1
ATOM 2245 O O . PHE A 1 294 ? 10.112 -9.520 13.204 1.00 94.50 294 PHE A O 1
ATOM 2252 N N . THR A 1 295 ? 9.426 -11.607 12.761 1.00 94.25 295 THR A N 1
ATOM 2253 C CA . THR A 1 295 ? 9.288 -11.417 11.317 1.00 94.25 295 THR A CA 1
ATOM 2254 C C . THR A 1 295 ? 7.930 -11.894 10.851 1.00 94.25 295 THR A C 1
ATOM 2256 O O . THR A 1 295 ? 7.589 -13.059 11.057 1.00 94.25 295 THR A O 1
ATOM 2259 N N . ALA A 1 296 ? 7.198 -11.022 10.171 1.00 96.06 296 ALA A N 1
ATOM 2260 C CA . ALA A 1 296 ? 6.032 -11.386 9.386 1.00 96.06 296 ALA A CA 1
ATOM 2261 C C . ALA A 1 296 ? 6.381 -11.236 7.904 1.00 96.06 296 ALA A C 1
ATOM 2263 O O . ALA A 1 296 ? 6.822 -10.169 7.477 1.00 96.06 296 ALA A O 1
ATOM 2264 N N . THR A 1 297 ? 6.182 -12.296 7.126 1.00 96.19 297 THR A N 1
ATOM 2265 C CA . THR A 1 297 ? 6.232 -12.229 5.664 1.00 96.19 297 THR A CA 1
ATOM 2266 C C . THR A 1 297 ? 4.924 -12.737 5.069 1.00 96.19 297 THR A C 1
ATOM 2268 O O . THR A 1 297 ? 4.044 -13.203 5.796 1.00 96.19 297 THR A O 1
ATOM 2271 N N . LYS A 1 298 ? 4.776 -12.608 3.754 1.00 94.00 298 LYS A N 1
ATOM 2272 C CA . LYS A 1 298 ? 3.571 -12.962 3.011 1.00 94.00 298 LYS A CA 1
ATOM 2273 C C . LYS A 1 298 ? 3.934 -13.860 1.843 1.00 94.00 298 LYS A C 1
ATOM 2275 O O . LYS A 1 298 ? 4.939 -13.632 1.179 1.00 94.00 298 LYS A O 1
ATOM 2280 N N . TYR A 1 299 ? 3.058 -14.825 1.595 1.00 90.00 299 TYR A N 1
ATOM 2281 C CA . TYR A 1 299 ? 2.972 -15.538 0.331 1.00 90.00 299 TYR A CA 1
ATOM 2282 C C . TYR A 1 299 ? 1.853 -14.887 -0.486 1.00 90.00 299 TYR A C 1
ATOM 2284 O O . TYR A 1 299 ? 0.672 -15.067 -0.170 1.00 90.00 299 TYR A O 1
ATOM 2292 N N . CYS A 1 300 ? 2.205 -14.045 -1.458 1.00 85.69 300 CYS A N 1
ATOM 2293 C CA . CYS A 1 300 ? 1.224 -13.203 -2.137 1.00 85.69 300 CYS A CA 1
ATOM 2294 C C . CYS A 1 300 ? 0.524 -13.957 -3.272 1.00 85.69 300 CYS A C 1
ATOM 2296 O O . CYS A 1 300 ? 1.130 -14.308 -4.284 1.00 85.69 300 CYS A O 1
ATOM 2298 N N . VAL A 1 301 ? -0.792 -14.132 -3.138 1.00 80.38 301 VAL A N 1
ATOM 2299 C CA . VAL A 1 301 ? -1.645 -14.763 -4.149 1.00 80.38 301 VAL A CA 1
ATOM 2300 C C . VAL A 1 301 ? -2.605 -13.720 -4.716 1.00 80.38 301 VAL A C 1
ATOM 2302 O O . VAL A 1 301 ? -3.460 -13.205 -4.004 1.00 80.38 301 VAL A O 1
ATOM 2305 N N . PHE A 1 302 ? -2.475 -13.411 -6.008 1.00 76.88 302 PHE A N 1
ATOM 2306 C CA . PHE A 1 302 ? -3.306 -12.418 -6.704 1.00 76.88 302 PHE A CA 1
ATOM 2307 C C . PHE A 1 302 ? -4.363 -13.103 -7.580 1.00 76.88 302 PHE A C 1
ATOM 2309 O O . PHE A 1 302 ? -4.351 -12.975 -8.805 1.00 76.88 302 PHE A O 1
ATOM 2316 N N . HIS A 1 303 ? -5.254 -13.867 -6.947 1.00 75.69 303 HIS A N 1
ATOM 2317 C CA . HIS A 1 303 ? -6.391 -14.519 -7.601 1.00 75.69 303 HIS A CA 1
ATOM 2318 C C . HIS A 1 303 ? -7.723 -14.032 -7.010 1.00 75.69 303 HIS A C 1
ATOM 2320 O O . HIS A 1 303 ? -7.748 -13.662 -5.837 1.00 75.69 303 HIS A O 1
ATOM 2326 N N . PRO A 1 304 ? -8.818 -14.038 -7.797 1.00 74.19 304 PRO A N 1
ATOM 2327 C CA . PRO A 1 304 ? -10.150 -13.710 -7.291 1.00 74.19 304 PRO A CA 1
ATOM 2328 C C . PRO A 1 304 ? -10.589 -14.660 -6.166 1.00 74.19 304 PRO A C 1
ATOM 2330 O O . PRO A 1 304 ? -10.225 -15.843 -6.182 1.00 74.19 304 PRO A O 1
ATOM 2333 N N . TYR A 1 305 ? -11.377 -14.157 -5.212 1.00 77.31 305 TYR A N 1
ATOM 2334 C CA . TYR A 1 305 ? -11.841 -14.933 -4.054 1.00 77.31 305 TYR A CA 1
ATOM 2335 C C . TYR A 1 305 ? -12.770 -16.095 -4.430 1.00 77.31 305 TYR A C 1
ATOM 2337 O O . TYR A 1 305 ? -12.881 -17.062 -3.682 1.00 77.31 305 TYR A O 1
ATOM 2345 N N . GLU A 1 306 ? -13.372 -16.073 -5.619 1.00 82.50 306 GLU A N 1
ATOM 2346 C CA . GLU A 1 306 ? -14.184 -17.172 -6.150 1.00 82.50 306 GLU A CA 1
ATOM 2347 C C . GLU A 1 306 ? -13.371 -18.459 -6.341 1.00 82.50 306 GLU A C 1
ATOM 2349 O O . GLU A 1 306 ? -13.943 -19.542 -6.467 1.00 82.50 306 GLU A O 1
ATOM 2354 N N . ASN A 1 307 ? -12.037 -18.365 -6.372 1.00 83.56 307 ASN A N 1
ATOM 2355 C CA . ASN A 1 307 ? -11.164 -19.527 -6.370 1.00 83.56 307 ASN A CA 1
ATOM 2356 C C . ASN A 1 307 ? -10.857 -19.973 -4.925 1.00 83.56 307 ASN A C 1
ATOM 2358 O O . ASN A 1 307 ? -10.000 -19.369 -4.282 1.00 83.56 307 ASN A O 1
ATOM 2362 N N . PRO A 1 308 ? -11.433 -21.085 -4.427 1.00 87.00 308 PRO A N 1
ATOM 2363 C CA . PRO A 1 308 ? -11.286 -21.501 -3.029 1.00 87.00 308 PRO A CA 1
ATOM 2364 C C . PRO A 1 308 ? -9.890 -22.042 -2.672 1.00 87.00 308 PRO A C 1
ATOM 2366 O O . PRO A 1 308 ? -9.640 -22.383 -1.516 1.00 87.00 308 PRO A O 1
ATOM 2369 N N . GLN A 1 309 ? -8.961 -22.134 -3.632 1.00 89.44 309 GLN A N 1
ATOM 2370 C CA . GLN A 1 309 ? -7.614 -22.687 -3.423 1.00 89.44 309 GLN A CA 1
ATOM 2371 C C . GLN A 1 309 ? -6.782 -21.932 -2.375 1.00 89.44 309 GLN A C 1
ATOM 2373 O O . GLN A 1 309 ? -5.821 -22.494 -1.849 1.00 89.44 309 GLN A O 1
ATOM 2378 N N . TYR A 1 310 ? -7.145 -20.694 -2.016 1.00 90.25 310 TYR A N 1
ATOM 2379 C CA . TYR A 1 310 ? -6.494 -19.994 -0.904 1.00 90.25 310 TYR A CA 1
ATOM 2380 C C . TYR A 1 310 ? -6.650 -20.753 0.425 1.00 90.25 310 TYR A C 1
ATOM 2382 O O . TYR A 1 310 ? -5.743 -20.710 1.252 1.00 90.25 310 TYR A O 1
ATOM 2390 N N . ILE A 1 311 ? -7.739 -21.508 0.622 1.00 92.94 311 ILE A N 1
ATOM 2391 C CA . ILE A 1 311 ? -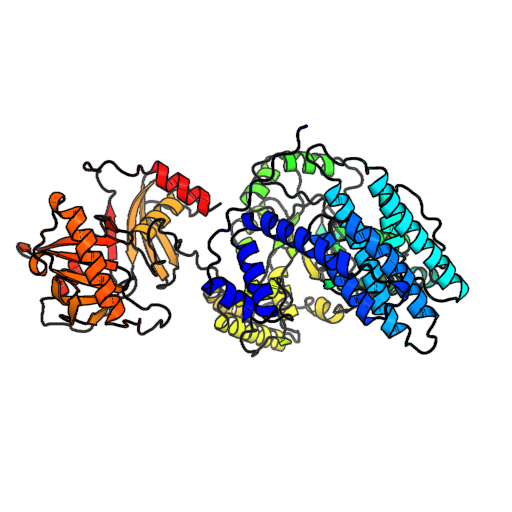7.937 -22.342 1.817 1.00 92.94 311 ILE A CA 1
ATOM 2392 C C . ILE A 1 311 ? -6.904 -23.476 1.854 1.00 92.94 311 ILE A C 1
ATOM 2394 O O . ILE A 1 311 ? -6.321 -23.753 2.902 1.00 92.94 311 ILE A O 1
ATOM 2398 N N . ASP A 1 312 ? -6.630 -24.109 0.712 1.00 92.06 312 ASP A N 1
ATOM 2399 C CA . ASP A 1 312 ? -5.605 -25.152 0.619 1.00 92.06 312 ASP A CA 1
ATOM 2400 C C . ASP A 1 312 ? -4.201 -24.578 0.825 1.00 92.06 312 ASP A C 1
ATOM 2402 O O . ASP A 1 312 ? -3.403 -25.163 1.556 1.00 92.06 312 ASP A O 1
ATOM 2406 N N . ALA A 1 313 ? -3.913 -23.394 0.274 1.00 91.75 313 ALA A N 1
ATOM 2407 C CA . ALA A 1 313 ? -2.658 -22.688 0.534 1.00 91.75 313 ALA A CA 1
ATOM 2408 C C . ALA A 1 313 ? -2.455 -22.416 2.037 1.00 91.75 313 ALA A C 1
ATOM 2410 O O . ALA A 1 313 ? -1.385 -22.701 2.576 1.00 91.75 313 ALA A O 1
ATOM 2411 N N . ILE A 1 314 ? -3.496 -21.951 2.738 1.00 95.38 314 ILE A N 1
ATOM 2412 C CA . ILE A 1 314 ? -3.473 -21.746 4.195 1.00 95.38 314 ILE A CA 1
ATOM 2413 C C . ILE A 1 314 ? -3.208 -23.070 4.928 1.00 95.38 314 ILE A C 1
ATOM 2415 O O . ILE A 1 314 ? -2.389 -23.103 5.846 1.00 95.38 314 ILE A O 1
ATOM 2419 N N . ARG A 1 315 ? -3.842 -24.177 4.516 1.00 95.38 315 ARG A N 1
ATOM 2420 C CA . ARG A 1 315 ? -3.585 -25.509 5.097 1.00 95.38 315 ARG A CA 1
ATOM 2421 C C . ARG A 1 315 ? -2.138 -25.947 4.918 1.00 95.38 315 ARG A C 1
ATOM 2423 O O . ARG A 1 315 ? -1.568 -26.509 5.849 1.00 95.38 315 ARG A O 1
ATOM 2430 N N . TYR A 1 316 ? -1.536 -25.712 3.755 1.00 94.94 316 TYR A N 1
ATOM 2431 C CA . TYR A 1 316 ? -0.125 -26.038 3.545 1.00 94.94 316 TYR A CA 1
ATOM 2432 C C . TYR A 1 316 ? 0.786 -25.209 4.451 1.00 94.94 316 TYR A C 1
ATOM 2434 O O . TYR A 1 316 ? 1.685 -25.776 5.063 1.00 94.94 316 TYR A O 1
ATOM 2442 N N . LEU A 1 317 ? 0.511 -23.911 4.609 1.00 94.81 317 LEU A N 1
ATOM 2443 C CA . LEU A 1 317 ? 1.273 -23.042 5.512 1.00 94.81 317 LEU A CA 1
ATOM 2444 C C . LEU A 1 317 ? 1.146 -23.468 6.979 1.00 94.81 317 LEU A C 1
ATOM 2446 O O . LEU A 1 317 ? 2.140 -23.481 7.692 1.00 94.81 317 LEU A O 1
ATOM 2450 N N . LEU A 1 318 ? -0.051 -23.859 7.425 1.00 95.19 318 LEU A N 1
ATOM 2451 C CA . LEU A 1 318 ? -0.279 -24.355 8.788 1.00 95.19 318 LEU A CA 1
ATOM 2452 C C . LEU A 1 318 ? 0.449 -25.675 9.087 1.00 95.19 318 LEU A C 1
ATOM 2454 O O . LEU A 1 318 ? 0.725 -25.961 10.249 1.00 95.19 318 LEU A O 1
ATOM 2458 N N . ASN A 1 319 ? 0.740 -26.478 8.061 1.00 95.31 319 ASN A N 1
ATOM 2459 C CA . ASN A 1 319 ? 1.455 -27.749 8.193 1.00 95.31 319 ASN A CA 1
ATOM 2460 C C . ASN A 1 319 ? 2.978 -27.613 8.014 1.00 95.31 319 ASN A C 1
ATOM 2462 O O . ASN A 1 319 ? 3.694 -28.605 8.151 1.00 95.31 319 ASN A O 1
ATOM 2466 N N . ASP A 1 320 ? 3.484 -26.422 7.689 1.00 94.94 320 ASP A N 1
ATOM 2467 C CA . ASP A 1 320 ? 4.914 -26.180 7.520 1.00 94.94 320 ASP A CA 1
ATOM 2468 C C . ASP A 1 320 ? 5.560 -25.844 8.870 1.00 94.94 320 ASP A C 1
ATOM 2470 O O . ASP A 1 320 ? 5.265 -24.819 9.479 1.00 94.94 320 ASP A O 1
ATOM 2474 N N . GLU A 1 321 ? 6.484 -26.689 9.332 1.00 94.44 321 GLU A N 1
ATOM 2475 C CA . GLU A 1 321 ? 7.168 -26.526 10.625 1.00 94.44 321 GLU A CA 1
ATOM 2476 C C . GLU A 1 321 ? 7.972 -25.220 10.754 1.00 94.44 321 GLU A C 1
ATOM 2478 O O . GLU A 1 321 ? 8.307 -24.795 11.860 1.00 94.44 321 GLU A O 1
ATOM 2483 N N . ARG A 1 322 ? 8.284 -24.559 9.632 1.00 92.25 322 ARG A N 1
ATOM 2484 C CA . ARG A 1 322 ? 8.991 -23.271 9.610 1.00 92.25 322 ARG A CA 1
ATOM 2485 C C . ARG A 1 322 ? 8.050 -22.104 9.926 1.00 92.25 322 ARG A C 1
ATOM 2487 O O . ARG A 1 322 ? 8.515 -21.018 10.289 1.00 92.25 322 ARG A O 1
ATOM 2494 N N . VAL A 1 323 ? 6.737 -22.306 9.799 1.00 93.69 323 VAL A N 1
ATOM 2495 C CA . VAL A 1 323 ? 5.700 -21.293 10.007 1.00 93.69 323 VAL A CA 1
ATOM 2496 C C . VAL A 1 323 ? 5.171 -21.383 11.437 1.00 93.69 323 VAL A C 1
ATOM 2498 O O . VAL A 1 323 ? 4.527 -22.344 11.838 1.00 93.69 323 VAL A O 1
ATOM 2501 N N . HIS A 1 324 ? 5.423 -20.337 12.225 1.00 92.56 324 HIS A N 1
ATOM 2502 C CA . HIS A 1 324 ? 5.060 -20.315 13.647 1.00 92.56 324 HIS A CA 1
ATOM 2503 C C . HIS A 1 324 ? 3.640 -19.804 13.910 1.00 92.56 324 HIS A C 1
ATOM 2505 O O . HIS A 1 324 ? 3.073 -20.073 14.964 1.00 92.56 324 HIS A O 1
ATOM 2511 N N . ALA A 1 325 ? 3.084 -19.008 12.999 1.00 95.19 325 ALA A N 1
ATOM 2512 C CA . ALA A 1 325 ? 1.728 -18.483 13.074 1.00 95.19 325 ALA A CA 1
ATOM 2513 C C . ALA A 1 325 ? 1.269 -18.122 11.661 1.00 95.19 325 ALA A C 1
ATOM 2515 O O . ALA A 1 325 ? 2.053 -17.580 10.881 1.00 95.19 325 ALA A O 1
ATOM 2516 N N . VAL A 1 326 ? 0.001 -18.393 11.353 1.00 97.31 326 VAL A N 1
ATOM 2517 C CA . VAL A 1 326 ? -0.610 -18.012 10.077 1.00 97.31 326 VAL A CA 1
ATOM 2518 C C . VAL A 1 326 ? -1.575 -16.854 10.298 1.00 97.31 326 VAL A C 1
ATOM 2520 O O . VAL A 1 326 ? -2.405 -16.871 11.211 1.00 97.31 326 VAL A O 1
ATOM 2523 N N . GLY A 1 327 ? -1.428 -15.838 9.455 1.00 97.12 327 GLY A N 1
ATOM 2524 C CA . GLY A 1 327 ? -2.321 -14.696 9.352 1.00 97.12 327 GLY A CA 1
ATOM 2525 C C . GLY A 1 327 ? -2.816 -14.529 7.920 1.00 97.12 327 GLY A C 1
ATOM 2526 O O . GLY A 1 327 ? -2.231 -15.067 6.981 1.00 97.12 327 GLY A O 1
ATOM 2527 N N . LEU A 1 328 ? -3.895 -13.776 7.768 1.00 97.00 328 LEU A N 1
ATOM 2528 C CA . LEU A 1 328 ? -4.466 -13.373 6.489 1.00 97.00 328 LEU A CA 1
ATOM 2529 C C . LEU A 1 328 ? -4.039 -11.939 6.155 1.00 97.00 328 LEU A C 1
ATOM 2531 O O . LEU A 1 328 ? -3.549 -11.209 7.017 1.00 97.00 328 LEU A O 1
ATOM 2535 N N . CYS A 1 329 ? -4.197 -11.528 4.900 1.00 95.00 329 CYS A N 1
ATOM 2536 C CA . CYS A 1 329 ? -3.914 -10.164 4.459 1.00 95.00 329 CYS A CA 1
ATOM 2537 C C . CYS A 1 329 ? -4.948 -9.743 3.416 1.00 95.00 329 CYS A C 1
ATOM 2539 O O . CYS A 1 329 ? -5.097 -10.420 2.403 1.00 95.00 329 CYS A O 1
ATOM 2541 N N . ASN A 1 330 ? -5.625 -8.619 3.651 1.00 91.62 330 ASN A N 1
ATOM 2542 C CA . ASN A 1 330 ? -6.702 -8.067 2.820 1.00 91.62 330 ASN A CA 1
ATOM 2543 C C . ASN A 1 330 ? -7.956 -8.944 2.690 1.00 91.62 330 ASN A C 1
ATOM 2545 O O . ASN A 1 330 ? -8.762 -8.707 1.791 1.00 91.62 330 ASN A O 1
ATOM 2549 N N . PHE A 1 331 ? -8.151 -9.910 3.593 1.00 92.31 331 PHE A N 1
ATOM 2550 C CA . PHE A 1 331 ? -9.396 -10.671 3.659 1.00 92.31 331 PHE A CA 1
ATOM 2551 C C . PHE A 1 331 ? -10.488 -9.775 4.237 1.00 92.31 331 PHE A C 1
ATOM 2553 O O . PHE A 1 331 ? -10.330 -9.231 5.336 1.00 92.31 331 PHE A O 1
ATOM 2560 N N . ASP A 1 332 ? -11.585 -9.618 3.497 1.00 87.81 332 ASP A N 1
ATOM 2561 C CA . ASP A 1 332 ? -12.783 -8.967 4.019 1.00 87.81 332 ASP A CA 1
ATOM 2562 C C . ASP A 1 332 ? -13.438 -9.816 5.124 1.00 87.81 332 ASP A C 1
ATOM 2564 O O . ASP A 1 332 ? -13.027 -10.944 5.410 1.00 87.81 332 ASP A O 1
ATOM 2568 N N . THR A 1 333 ? -14.465 -9.267 5.772 1.00 88.75 333 THR A N 1
ATOM 2569 C CA . THR A 1 333 ? -15.144 -9.939 6.885 1.00 88.75 333 THR A CA 1
ATOM 2570 C C . THR A 1 333 ? -15.759 -11.284 6.488 1.00 88.75 333 THR A C 1
ATOM 2572 O O . THR A 1 333 ? -15.676 -12.233 7.265 1.00 88.75 333 THR A O 1
ATOM 2575 N N . ALA A 1 334 ? -16.360 -11.392 5.300 1.00 88.19 334 ALA A N 1
ATOM 2576 C CA . ALA A 1 334 ? -17.044 -12.610 4.867 1.00 88.19 334 ALA A CA 1
ATOM 2577 C C . ALA A 1 334 ? -16.044 -13.739 4.575 1.00 88.19 334 ALA A C 1
ATOM 2579 O O . ALA A 1 334 ? -16.245 -14.886 4.984 1.00 88.19 334 ALA A O 1
ATOM 2580 N N . HIS A 1 335 ? -14.929 -13.413 3.925 1.00 92.62 335 HIS A N 1
ATOM 2581 C CA . HIS A 1 335 ? -13.884 -14.377 3.602 1.00 92.62 335 HIS A CA 1
ATOM 2582 C C . HIS A 1 335 ? -13.038 -14.743 4.826 1.00 92.62 335 HIS A C 1
ATOM 2584 O O . HIS A 1 335 ? -12.669 -15.908 4.970 1.00 92.62 335 HIS A O 1
ATOM 2590 N N . LEU A 1 336 ? -12.788 -13.802 5.746 1.00 94.25 336 LEU A N 1
ATOM 2591 C CA . LEU A 1 336 ? -12.215 -14.106 7.062 1.00 94.25 336 LEU A CA 1
ATOM 2592 C C . LEU A 1 336 ? -13.082 -15.140 7.791 1.00 94.25 336 LEU A C 1
ATOM 2594 O O . LEU A 1 336 ? -12.564 -16.174 8.210 1.00 94.25 336 LEU A O 1
ATOM 2598 N N . GLN A 1 337 ? -14.395 -14.903 7.873 1.00 93.94 337 GLN A N 1
ATOM 2599 C CA . GLN A 1 337 ? -15.326 -15.839 8.503 1.00 93.94 337 GLN A CA 1
ATOM 2600 C C . GLN A 1 337 ? -15.318 -17.201 7.799 1.00 93.94 337 GLN A C 1
ATOM 2602 O O . GLN A 1 337 ? -15.208 -18.225 8.459 1.00 93.94 337 GLN A O 1
ATOM 2607 N N . THR A 1 338 ? -15.314 -17.224 6.463 1.00 94.31 338 THR A N 1
ATOM 2608 C CA . THR A 1 338 ? -15.243 -18.467 5.674 1.00 94.31 338 THR A CA 1
ATOM 2609 C C . THR A 1 338 ? -14.003 -19.305 6.012 1.00 94.31 338 THR A C 1
ATOM 2611 O O . THR A 1 338 ? -14.086 -20.529 6.131 1.00 94.31 338 THR A O 1
ATOM 2614 N N . VAL A 1 339 ? -12.837 -18.669 6.180 1.00 96.19 339 VAL A N 1
ATOM 2615 C CA . VAL A 1 339 ? -11.607 -19.371 6.582 1.00 96.19 339 VAL A CA 1
ATOM 2616 C C . VAL A 1 339 ? -11.735 -19.918 8.005 1.00 96.19 339 VAL A C 1
ATOM 2618 O O . VAL A 1 339 ? -11.377 -21.073 8.241 1.00 96.19 339 VAL A O 1
ATOM 2621 N N . LEU A 1 340 ? -12.264 -19.129 8.939 1.00 95.81 340 LEU A N 1
ATOM 2622 C CA . LEU A 1 340 ? -12.439 -19.534 10.337 1.00 95.81 340 LEU A CA 1
ATOM 2623 C C . LEU A 1 340 ? -13.445 -20.690 10.475 1.00 95.81 340 LEU A C 1
ATOM 2625 O O . LEU A 1 340 ? -13.148 -21.686 11.135 1.00 95.81 340 LEU A O 1
ATOM 2629 N N . ASP A 1 341 ? -14.567 -20.627 9.757 1.00 95.06 341 ASP A N 1
ATOM 2630 C CA . ASP A 1 341 ? -15.608 -21.664 9.716 1.00 95.06 341 ASP A CA 1
ATOM 2631 C C . ASP A 1 341 ? -15.090 -22.995 9.153 1.00 95.06 341 ASP A C 1
ATOM 2633 O O . ASP A 1 341 ? -15.613 -24.064 9.469 1.00 95.06 341 ASP A O 1
ATOM 2637 N N . SER A 1 342 ? -14.015 -22.960 8.358 1.00 94.94 342 SER A N 1
ATOM 2638 C CA . SER A 1 342 ? -13.337 -24.167 7.873 1.00 94.94 342 SER A CA 1
ATOM 2639 C C . SER A 1 342 ? -12.474 -24.871 8.936 1.00 94.94 342 SER A C 1
ATOM 2641 O O . SER A 1 342 ? -11.849 -25.894 8.645 1.00 94.94 342 SER A O 1
ATOM 2643 N N . GLY A 1 343 ? -12.444 -24.346 10.168 1.00 94.75 343 GLY A N 1
ATOM 2644 C CA . GLY A 1 343 ? -11.722 -24.902 11.314 1.00 94.75 343 GLY A CA 1
ATOM 2645 C C . GLY A 1 343 ? -10.227 -24.574 11.333 1.00 94.75 343 GLY A C 1
ATOM 2646 O O . GLY A 1 343 ? -9.474 -25.184 12.094 1.00 94.75 343 GLY A O 1
ATOM 2647 N N . LEU A 1 344 ? -9.774 -23.642 10.490 1.00 95.81 344 LEU A N 1
ATOM 2648 C CA . LEU A 1 344 ? -8.370 -23.244 10.405 1.00 95.81 344 LEU A CA 1
ATOM 2649 C C . LEU A 1 344 ? -8.055 -22.172 11.450 1.00 95.81 344 LEU A C 1
ATOM 2651 O O . LEU A 1 344 ? -8.731 -21.150 11.544 1.00 95.81 344 LEU A O 1
ATOM 2655 N N . ARG A 1 345 ? -6.990 -22.392 12.228 1.00 94.50 345 ARG A N 1
ATOM 2656 C CA . ARG A 1 345 ? -6.548 -21.449 13.261 1.00 94.50 345 ARG A CA 1
ATOM 2657 C C . ARG A 1 345 ? -5.776 -20.293 12.628 1.00 94.50 345 ARG A C 1
ATOM 2659 O O . ARG A 1 345 ? -4.602 -20.435 12.296 1.00 94.50 345 ARG A O 1
ATOM 2666 N N . ILE A 1 346 ? -6.436 -19.148 12.509 1.00 97.44 346 ILE A N 1
ATOM 2667 C CA . ILE A 1 346 ? -5.845 -17.893 12.041 1.00 97.44 346 ILE A CA 1
ATOM 2668 C C . ILE A 1 346 ? -5.578 -16.991 13.241 1.00 97.44 346 ILE A C 1
ATOM 2670 O O . ILE A 1 346 ? -6.424 -16.854 14.115 1.00 97.44 346 ILE A O 1
ATOM 2674 N N . HIS A 1 347 ? -4.398 -16.375 13.288 1.00 97.69 347 HIS A N 1
ATOM 2675 C CA . HIS A 1 347 ? -4.013 -15.501 14.397 1.00 97.69 347 HIS A CA 1
ATOM 2676 C C . HIS A 1 347 ? -4.180 -14.017 14.095 1.00 97.69 347 HIS A C 1
ATOM 2678 O O . HIS A 1 347 ? -4.432 -13.226 15.004 1.00 97.69 347 HIS A O 1
ATOM 2684 N N . THR A 1 348 ? -3.986 -13.620 12.839 1.00 98.31 348 THR A N 1
ATOM 2685 C CA . THR A 1 348 ? -4.053 -12.214 12.447 1.00 98.31 348 THR A CA 1
ATOM 2686 C C . THR A 1 348 ? -4.748 -12.020 11.112 1.00 98.31 348 THR A C 1
ATOM 2688 O O . THR A 1 348 ? -4.758 -12.919 10.276 1.00 98.31 348 THR A O 1
ATOM 2691 N N . ASN A 1 349 ? -5.302 -10.830 10.895 1.00 98.12 349 ASN A N 1
ATOM 2692 C CA . ASN A 1 349 ? -5.692 -10.355 9.570 1.00 98.12 349 ASN A CA 1
ATOM 2693 C C . ASN A 1 349 ? -5.062 -8.979 9.339 1.00 98.12 349 ASN A C 1
ATOM 2695 O O . ASN A 1 349 ? -5.268 -8.050 10.122 1.00 98.12 349 ASN A O 1
ATOM 2699 N N . GLN A 1 350 ? -4.238 -8.857 8.303 1.00 98.19 350 GLN A N 1
ATOM 2700 C CA . GLN A 1 350 ? -3.561 -7.615 7.968 1.00 98.19 350 GLN A CA 1
ATOM 2701 C C . GLN A 1 350 ? -4.436 -6.770 7.035 1.00 98.19 350 GLN A C 1
ATOM 2703 O O . GLN A 1 350 ? -4.691 -7.185 5.906 1.00 98.19 350 GLN A O 1
ATOM 2708 N N . VAL A 1 351 ? -4.900 -5.600 7.484 1.00 93.56 351 VAL A N 1
ATOM 2709 C CA . VAL A 1 351 ? -5.892 -4.774 6.761 1.00 93.56 351 VAL A CA 1
ATOM 2710 C C . VAL A 1 351 ? -5.561 -3.283 6.798 1.00 93.56 351 VAL A C 1
ATOM 2712 O O . VAL A 1 351 ? -4.834 -2.810 7.674 1.00 93.56 351 VAL A O 1
ATOM 2715 N N . GLN A 1 352 ? -6.107 -2.523 5.847 1.00 89.94 352 GLN A N 1
ATOM 2716 C CA . GLN A 1 352 ? -6.040 -1.065 5.888 1.00 89.94 352 GLN A CA 1
ATOM 2717 C C . GLN A 1 352 ? -6.918 -0.544 7.032 1.00 89.94 352 GLN A C 1
ATOM 2719 O O . GLN A 1 352 ? -8.093 -0.893 7.096 1.00 89.94 352 GLN A O 1
ATOM 2724 N N . PHE A 1 353 ? -6.359 0.280 7.921 1.00 91.50 353 PHE A N 1
ATOM 2725 C CA . PHE A 1 353 ? -7.120 0.915 9.003 1.00 91.50 353 PHE A CA 1
ATOM 2726 C C . PHE A 1 353 ? -6.474 2.250 9.389 1.00 91.50 353 PHE A C 1
ATOM 2728 O O . PHE A 1 353 ? -5.281 2.306 9.712 1.00 91.50 353 PHE A O 1
ATOM 2735 N N . SER A 1 354 ? -7.249 3.329 9.351 1.00 90.56 354 SER A N 1
ATOM 2736 C CA . SER A 1 354 ? -6.850 4.667 9.790 1.00 90.56 354 SER A CA 1
ATOM 2737 C C . SER A 1 354 ? -8.064 5.450 10.295 1.00 90.56 354 SER A C 1
ATOM 2739 O O . SER A 1 354 ? -9.191 4.980 10.196 1.00 90.56 354 SER A O 1
ATOM 2741 N N . LEU A 1 355 ? -7.843 6.678 10.771 1.00 89.62 355 LEU A N 1
ATOM 2742 C CA . LEU A 1 355 ? -8.928 7.622 11.066 1.00 89.62 355 LEU A CA 1
ATOM 2743 C C . LEU A 1 355 ? -9.826 7.913 9.848 1.00 89.62 355 LEU A C 1
ATOM 2745 O O . LEU A 1 355 ? -10.981 8.265 10.016 1.00 89.62 355 LEU A O 1
ATOM 2749 N N . ILE A 1 356 ? -9.295 7.796 8.627 1.00 82.88 356 ILE A N 1
ATOM 2750 C CA . ILE A 1 356 ? -10.035 8.087 7.384 1.00 82.88 356 ILE A CA 1
ATOM 2751 C C . ILE A 1 356 ? -10.678 6.814 6.809 1.00 82.88 356 ILE A C 1
ATOM 2753 O O . ILE A 1 356 ? -11.664 6.883 6.083 1.00 82.88 356 ILE A O 1
ATOM 2757 N N . ASP A 1 357 ? -10.119 5.646 7.118 1.00 80.00 357 ASP A N 1
ATOM 2758 C CA . ASP A 1 357 ? -10.625 4.346 6.691 1.00 80.00 357 ASP A CA 1
ATOM 2759 C C . ASP A 1 357 ? -10.946 3.502 7.923 1.00 80.00 357 ASP A C 1
ATOM 2761 O O . ASP A 1 357 ? -10.116 2.702 8.362 1.00 80.00 357 ASP A O 1
ATOM 2765 N N . SER A 1 358 ? -12.137 3.724 8.484 1.00 85.31 358 SER A N 1
ATOM 2766 C CA . SER A 1 358 ? -12.637 3.068 9.694 1.00 85.31 358 SER A CA 1
ATOM 2767 C C . SER A 1 358 ? -13.342 1.738 9.429 1.00 85.31 358 SER A C 1
ATOM 2769 O O . SER A 1 358 ? -13.729 1.083 10.379 1.00 85.31 358 SER A O 1
ATOM 2771 N N . ARG A 1 359 ? -13.445 1.248 8.182 1.00 81.75 359 ARG A N 1
ATOM 2772 C CA . ARG A 1 359 ? -14.200 0.016 7.837 1.00 81.75 359 ARG A CA 1
ATOM 2773 C C . ARG A 1 359 ? -13.960 -1.197 8.760 1.00 81.75 359 ARG A C 1
ATOM 2775 O O . ARG A 1 359 ? -14.916 -1.940 8.992 1.00 81.75 359 ARG A O 1
ATOM 2782 N N . PRO A 1 360 ? -12.749 -1.444 9.303 1.00 87.88 360 PRO A N 1
ATOM 2783 C CA . PRO A 1 360 ? -12.539 -2.527 10.265 1.00 87.88 360 PRO A CA 1
ATOM 2784 C C . PRO A 1 360 ? -13.334 -2.411 11.579 1.00 87.88 360 PRO A C 1
ATOM 2786 O O . PRO A 1 360 ? -13.501 -3.428 12.252 1.00 87.88 360 PRO A O 1
ATOM 2789 N N . THR A 1 361 ? -13.837 -1.226 11.947 1.00 86.38 361 THR A N 1
ATOM 2790 C CA . THR A 1 361 ? -14.670 -1.014 13.147 1.00 86.38 361 THR A CA 1
ATOM 2791 C C . THR A 1 361 ? -16.070 -1.595 13.021 1.00 86.38 361 THR A C 1
ATOM 2793 O O . THR A 1 361 ? -16.720 -1.820 14.036 1.00 86.38 361 THR A O 1
ATOM 2796 N N . GLU A 1 362 ? -16.512 -1.886 11.798 1.00 87.06 362 GLU A N 1
ATOM 2797 C CA . GLU A 1 362 ? -17.818 -2.471 11.505 1.00 87.06 362 GLU A CA 1
ATOM 2798 C C . GLU A 1 362 ? -17.837 -3.977 11.833 1.00 87.06 362 GLU A C 1
ATOM 2800 O O . GLU A 1 362 ? -17.284 -4.429 12.833 1.00 87.06 362 GLU A O 1
ATOM 2805 N N . LYS A 1 363 ? -18.437 -4.809 10.972 1.00 83.44 363 LYS A N 1
ATOM 2806 C CA . LYS A 1 363 ? -18.600 -6.258 11.191 1.00 83.44 363 LYS A CA 1
ATOM 2807 C C . LYS A 1 363 ? -17.282 -7.004 11.469 1.00 83.44 363 LYS A C 1
ATOM 2809 O O . LYS A 1 363 ? -17.307 -8.056 12.099 1.00 83.44 363 LYS A O 1
ATOM 2814 N N . MET A 1 364 ? -16.138 -6.497 10.995 1.00 90.31 364 MET A N 1
ATOM 2815 C CA . MET A 1 364 ? -14.834 -7.138 11.211 1.00 90.31 364 MET A CA 1
ATOM 2816 C C . MET A 1 364 ? -14.405 -7.128 12.682 1.00 90.31 364 MET A C 1
ATOM 2818 O O . MET A 1 364 ? -13.787 -8.101 13.116 1.00 90.31 364 MET A O 1
ATOM 2822 N N . SER A 1 365 ? -14.742 -6.079 13.438 1.00 91.50 365 SER A N 1
ATOM 2823 C CA . SER A 1 365 ? -14.382 -5.952 14.854 1.00 91.50 365 SER A CA 1
ATOM 2824 C C . SER A 1 365 ? -14.928 -7.123 15.672 1.00 91.50 365 SER A C 1
ATOM 2826 O O . SER A 1 365 ? -14.160 -7.822 16.331 1.00 91.50 365 SER A O 1
ATOM 2828 N N . GLN A 1 366 ? -16.222 -7.410 15.517 1.00 92.00 366 GLN A N 1
ATOM 2829 C CA . GLN A 1 366 ? -16.904 -8.499 16.211 1.00 92.00 366 GLN A CA 1
ATOM 2830 C C . GLN A 1 366 ? -16.299 -9.865 15.872 1.00 92.00 366 GLN A C 1
ATOM 2832 O O . GLN A 1 366 ? -15.986 -10.633 16.774 1.00 92.00 366 GLN A O 1
ATOM 2837 N N . VAL A 1 367 ? -16.056 -10.150 14.585 1.00 94.19 367 VAL A N 1
ATOM 2838 C CA . VAL A 1 367 ? -15.430 -11.418 14.160 1.00 94.19 367 VAL A CA 1
ATOM 2839 C C . VAL A 1 367 ? -14.042 -11.582 14.781 1.00 94.19 367 VAL A C 1
ATOM 2841 O O . VAL A 1 367 ? -13.681 -12.670 15.228 1.00 94.19 367 VAL A O 1
ATOM 2844 N N . CYS A 1 368 ? -13.257 -10.504 14.824 1.00 96.88 368 CYS A N 1
ATOM 2845 C CA . CYS A 1 368 ? -11.920 -10.526 15.404 1.00 96.88 368 CYS A CA 1
ATOM 2846 C C . CYS A 1 368 ? -11.945 -10.769 16.918 1.00 96.88 368 CYS A C 1
ATOM 2848 O O . CYS A 1 368 ? -11.121 -11.531 17.423 1.00 96.88 368 CYS A O 1
ATOM 2850 N N . GLU A 1 369 ? -12.884 -10.156 17.638 1.00 95.25 369 GLU A N 1
ATOM 2851 C CA . GLU A 1 369 ? -13.054 -10.372 19.078 1.00 95.25 369 GLU A CA 1
ATOM 2852 C C . GLU A 1 369 ? -13.557 -11.784 19.398 1.00 95.25 369 GLU A C 1
ATOM 2854 O O . GLU A 1 369 ? -12.970 -12.455 20.248 1.00 95.25 369 GLU A O 1
ATOM 2859 N N . ASP A 1 370 ? -14.572 -12.267 18.679 1.00 94.75 370 ASP A N 1
ATOM 2860 C CA . ASP A 1 370 ? -15.191 -13.577 18.916 1.00 94.75 370 ASP A CA 1
ATOM 2861 C C . ASP A 1 370 ? -14.225 -14.741 18.665 1.00 94.75 370 ASP A C 1
ATOM 2863 O O . ASP A 1 370 ? -14.306 -15.779 19.325 1.00 94.75 370 ASP A O 1
ATOM 2867 N N . GLN A 1 371 ? -13.317 -14.582 17.699 1.00 94.94 371 GLN A N 1
ATOM 2868 C CA . GLN A 1 371 ? -12.412 -15.640 17.235 1.00 94.94 371 GLN A CA 1
ATOM 2869 C C . GLN A 1 371 ? -10.956 -15.434 17.690 1.00 94.94 371 GLN A C 1
ATOM 2871 O O . GLN A 1 371 ? -10.078 -16.196 17.286 1.00 94.94 371 GLN A O 1
ATOM 2876 N N . ASP A 1 372 ? -10.690 -14.421 18.527 1.00 94.31 372 ASP A N 1
ATOM 2877 C CA . ASP A 1 372 ? -9.348 -14.008 18.979 1.00 94.31 372 ASP A CA 1
ATOM 2878 C C . ASP A 1 372 ? -8.347 -13.802 17.821 1.00 94.31 372 ASP A C 1
ATOM 2880 O O . ASP A 1 372 ? -7.169 -14.168 17.886 1.00 94.31 372 ASP A O 1
ATOM 2884 N N . VAL A 1 373 ? -8.819 -13.192 16.732 1.00 97.69 373 VAL A N 1
ATOM 2885 C CA . VAL A 1 373 ? -7.981 -12.771 15.603 1.00 97.69 373 VAL A CA 1
ATOM 2886 C C . VAL A 1 373 ? -7.542 -11.329 15.837 1.00 97.69 373 VAL A C 1
ATOM 2888 O O . VAL A 1 373 ? -8.363 -10.451 16.090 1.00 97.69 373 VAL A O 1
ATOM 2891 N N . LYS A 1 374 ? -6.240 -11.043 15.732 1.00 98.25 374 LYS A N 1
ATOM 2892 C CA . LYS A 1 374 ? -5.720 -9.674 15.873 1.00 98.25 374 LYS A CA 1
ATOM 2893 C C . LYS A 1 374 ? -5.518 -8.990 14.527 1.00 98.25 374 LYS A C 1
ATOM 2895 O O . LYS A 1 374 ? -4.901 -9.539 13.617 1.00 98.25 374 LYS A O 1
ATOM 2900 N N . LEU A 1 375 ? -5.955 -7.744 14.411 1.00 98.44 375 LEU A N 1
ATOM 2901 C CA . LEU A 1 375 ? -5.638 -6.924 13.252 1.00 98.44 375 LEU A CA 1
ATOM 2902 C C . LEU A 1 375 ? -4.187 -6.446 13.320 1.00 98.44 375 LEU A C 1
ATOM 2904 O O . LEU A 1 375 ? -3.735 -5.920 14.340 1.00 98.44 375 LEU A O 1
ATOM 2908 N N . ILE A 1 376 ? -3.470 -6.611 12.212 1.00 98.31 376 ILE A N 1
ATOM 2909 C CA . ILE A 1 376 ? -2.217 -5.899 11.955 1.00 98.31 376 ILE A CA 1
ATOM 2910 C C . ILE A 1 376 ? -2.542 -4.834 10.911 1.00 98.31 376 ILE A C 1
ATOM 2912 O O . ILE A 1 376 ? -2.914 -5.157 9.790 1.00 98.31 376 ILE A O 1
ATOM 2916 N N . THR A 1 377 ? -2.458 -3.559 11.255 1.00 97.44 377 THR A N 1
ATOM 2917 C CA . THR A 1 377 ? -3.014 -2.514 10.392 1.00 97.44 377 THR A CA 1
ATOM 2918 C C . THR A 1 377 ? -1.939 -1.844 9.553 1.00 97.44 377 THR A C 1
ATOM 2920 O O . THR A 1 377 ? -0.840 -1.581 10.030 1.00 97.44 377 THR A O 1
ATOM 2923 N N . TYR A 1 378 ? -2.236 -1.551 8.290 1.00 93.94 378 TYR A N 1
ATOM 2924 C CA . TYR A 1 378 ? -1.382 -0.723 7.438 1.00 93.94 378 TYR A CA 1
ATOM 2925 C C . TYR A 1 378 ? -2.129 0.530 6.979 1.00 93.94 378 TYR A C 1
ATOM 2927 O O . TYR A 1 378 ? -3.347 0.647 7.098 1.00 93.94 378 TYR A O 1
ATOM 2935 N N . GLY A 1 379 ? -1.388 1.500 6.437 1.00 88.94 379 GLY A N 1
ATOM 2936 C CA . GLY A 1 379 ? -1.992 2.728 5.913 1.00 88.94 379 GLY A CA 1
ATOM 2937 C C . GLY A 1 379 ? -2.511 3.681 6.994 1.00 88.94 379 GLY A C 1
ATOM 2938 O O . GLY A 1 379 ? -3.129 4.681 6.651 1.00 88.94 379 GLY A O 1
ATOM 2939 N N . THR A 1 380 ? -2.184 3.434 8.266 1.00 92.00 380 THR A N 1
ATOM 2940 C CA . THR A 1 380 ? -2.588 4.213 9.449 1.00 92.00 380 THR A CA 1
ATOM 2941 C C . THR A 1 380 ? -2.380 5.715 9.280 1.00 92.00 380 THR A C 1
ATOM 2943 O O . THR A 1 380 ? -3.234 6.502 9.663 1.00 92.00 380 THR A O 1
ATOM 2946 N N . LEU A 1 381 ? -1.279 6.127 8.643 1.00 91.56 381 LEU A N 1
ATOM 2947 C CA . LEU A 1 381 ? -0.945 7.540 8.413 1.00 91.56 381 LEU A CA 1
ATOM 2948 C C . LEU A 1 381 ? -1.352 8.063 7.025 1.00 91.56 381 LEU A C 1
ATOM 2950 O O . LEU A 1 381 ? -0.972 9.172 6.653 1.00 91.56 381 LEU A O 1
ATOM 2954 N N . CYS A 1 382 ? -2.057 7.264 6.222 1.00 85.94 382 CYS A N 1
ATOM 2955 C CA . CYS A 1 382 ? -2.528 7.605 4.876 1.00 85.94 382 CYS A CA 1
ATOM 2956 C C . CYS A 1 382 ? -1.428 8.162 3.950 1.00 85.94 382 CYS A C 1
ATOM 2958 O O . CYS A 1 382 ? -1.540 9.242 3.377 1.00 85.94 382 CYS A O 1
ATOM 2960 N N . GLY A 1 383 ? -0.294 7.458 3.851 1.00 81.31 383 GLY A N 1
ATOM 2961 C CA . GLY A 1 383 ? 0.871 7.949 3.096 1.00 81.31 383 GLY A CA 1
ATOM 2962 C C . GLY A 1 383 ? 1.573 9.147 3.749 1.00 81.3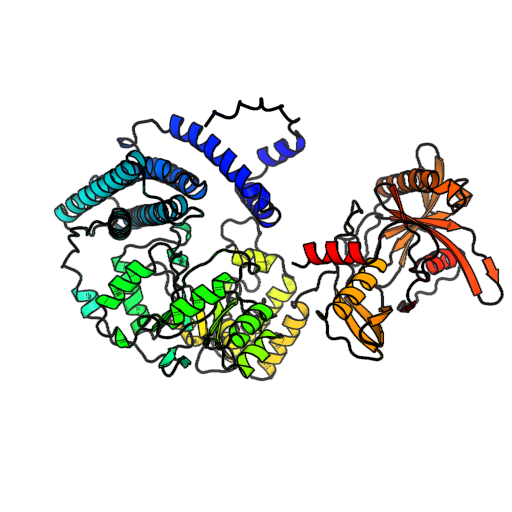1 383 GLY A C 1
ATOM 2963 O O . GLY A 1 383 ? 2.267 9.908 3.077 1.00 81.31 383 GLY A O 1
ATOM 2964 N N . GLY A 1 384 ? 1.383 9.345 5.055 1.00 86.50 384 GLY A N 1
ATOM 2965 C CA . GLY A 1 384 ? 1.920 10.475 5.810 1.00 86.50 384 GLY A CA 1
ATOM 2966 C C . GLY A 1 384 ? 1.091 11.753 5.675 1.00 86.50 384 GLY A C 1
ATOM 2967 O O . GLY A 1 384 ? 1.658 12.828 5.856 1.00 86.50 384 GLY A O 1
ATOM 2968 N N . PHE A 1 385 ? -0.193 11.642 5.304 1.00 86.69 385 PHE A N 1
ATOM 2969 C CA . PHE A 1 385 ? -1.154 12.751 5.290 1.00 86.69 385 PHE A CA 1
ATOM 2970 C C . PHE A 1 385 ? -1.564 13.165 6.711 1.00 86.69 385 PHE A C 1
ATOM 2972 O O . PHE A 1 385 ? -1.689 14.348 7.006 1.00 86.69 385 PHE A O 1
ATOM 2979 N N . LEU A 1 386 ? -1.675 12.199 7.628 1.00 91.19 386 LEU A N 1
ATOM 2980 C CA . LEU A 1 386 ? -1.934 12.452 9.049 1.00 91.19 386 LEU A CA 1
ATOM 2981 C C . LEU A 1 386 ? -0.632 12.831 9.774 1.00 91.19 386 LEU A C 1
ATOM 2983 O O . LEU A 1 386 ? -0.054 12.035 10.513 1.00 91.19 386 LEU A O 1
ATOM 2987 N N . ALA A 1 387 ? -0.126 14.035 9.497 1.00 91.81 387 ALA A N 1
ATOM 2988 C CA . ALA A 1 387 ? 1.105 14.574 10.075 1.00 91.81 387 ALA A CA 1
ATOM 2989 C C . ALA A 1 387 ? 1.091 16.111 10.119 1.00 91.81 387 ALA A C 1
ATOM 2991 O O . ALA A 1 387 ? 0.504 16.754 9.251 1.00 91.81 387 ALA A O 1
ATOM 2992 N N . ASP A 1 388 ? 1.831 16.707 11.062 1.00 92.75 388 ASP A N 1
ATOM 2993 C CA . ASP A 1 388 ? 1.901 18.163 11.294 1.00 92.75 388 ASP A CA 1
ATOM 2994 C C . ASP A 1 388 ? 2.184 18.993 10.033 1.00 92.75 388 ASP A C 1
ATOM 2996 O O . ASP A 1 388 ? 1.690 20.108 9.901 1.00 92.75 388 ASP A O 1
ATOM 3000 N N . LYS A 1 389 ? 2.949 18.451 9.078 1.00 89.94 389 LYS A N 1
ATOM 3001 C CA . LYS A 1 389 ? 3.311 19.153 7.836 1.00 89.94 389 LYS A CA 1
ATOM 3002 C C . LYS A 1 389 ? 2.117 19.499 6.933 1.00 89.94 389 LYS A C 1
ATOM 3004 O O . LYS A 1 389 ? 2.273 20.357 6.066 1.00 89.94 389 LYS A O 1
ATOM 3009 N N . TRP A 1 390 ? 0.986 18.813 7.105 1.00 88.62 390 TRP A N 1
ATOM 3010 C CA . TRP A 1 390 ? -0.231 18.986 6.308 1.00 88.62 390 TRP A CA 1
ATOM 3011 C C . TRP A 1 390 ? -1.256 19.917 6.952 1.00 88.62 390 TRP A C 1
ATOM 3013 O O . TRP A 1 390 ? -2.175 20.361 6.272 1.00 88.62 390 TRP A O 1
ATOM 3023 N N . LEU A 1 391 ? -1.088 20.252 8.233 1.00 90.56 391 LEU A N 1
ATOM 3024 C CA . LEU A 1 391 ? -1.998 21.152 8.931 1.00 90.56 391 LEU A CA 1
ATOM 3025 C C . LEU A 1 391 ? -2.011 22.532 8.258 1.00 90.56 391 LEU A C 1
ATOM 3027 O O . LEU A 1 391 ? -0.953 23.139 8.061 1.00 90.56 391 LEU A O 1
ATOM 3031 N N . ASN A 1 392 ? -3.205 23.038 7.938 1.00 86.50 392 ASN A N 1
ATOM 3032 C CA . ASN A 1 392 ? -3.434 24.324 7.270 1.00 86.50 392 ASN A CA 1
ATOM 3033 C C . ASN A 1 392 ? -2.725 24.464 5.914 1.00 86.50 392 ASN A C 1
ATOM 3035 O O . ASN A 1 392 ? -2.475 25.581 5.450 1.00 86.50 392 ASN A O 1
ATOM 3039 N N . LYS A 1 393 ? -2.362 23.347 5.276 1.00 82.94 393 LYS A N 1
ATOM 3040 C CA . LYS A 1 393 ? -1.915 23.371 3.886 1.00 82.94 393 LYS A CA 1
ATOM 3041 C C . LYS A 1 393 ? -3.132 23.478 2.968 1.00 82.94 393 LYS A C 1
ATOM 3043 O O . LYS A 1 393 ? -4.169 22.897 3.284 1.00 82.94 393 LYS A O 1
ATOM 3048 N N . PRO A 1 394 ? -3.017 24.209 1.844 1.00 76.38 394 PRO A N 1
ATOM 3049 C CA . PRO A 1 394 ? -4.042 24.146 0.813 1.00 76.38 394 PRO A CA 1
ATOM 3050 C C . PRO A 1 394 ? -4.188 22.703 0.328 1.00 76.38 394 PRO A C 1
ATOM 3052 O O . PRO A 1 394 ? -3.244 21.912 0.449 1.00 76.38 394 PRO A O 1
ATOM 3055 N N . GLU A 1 395 ? -5.356 22.385 -0.231 1.00 72.19 395 GLU A N 1
ATOM 3056 C CA . GLU A 1 395 ? -5.577 21.110 -0.906 1.00 72.19 395 GLU A CA 1
ATOM 3057 C C . GLU A 1 395 ? -4.413 20.851 -1.874 1.00 72.19 395 GLU A C 1
ATOM 3059 O O . GLU A 1 395 ? -4.137 21.695 -2.736 1.00 72.19 395 GLU A O 1
ATOM 3064 N N . PRO A 1 396 ? -3.655 19.755 -1.693 1.00 69.81 396 PRO A N 1
ATOM 3065 C CA . PRO A 1 396 ? -2.557 19.475 -2.590 1.00 69.81 396 PRO A CA 1
ATOM 3066 C C . PRO A 1 396 ? -3.117 19.131 -3.959 1.00 69.81 396 PRO A C 1
ATOM 3068 O O . PRO A 1 396 ? -4.069 18.360 -4.081 1.00 69.81 396 PRO A O 1
ATOM 3071 N N . ASP A 1 397 ? -2.476 19.673 -4.986 1.00 70.62 397 ASP A N 1
ATOM 3072 C CA . ASP A 1 397 ? -2.796 19.322 -6.355 1.00 70.62 397 ASP A CA 1
ATOM 3073 C C . ASP A 1 397 ? -2.610 17.804 -6.537 1.00 70.62 397 ASP A C 1
ATOM 3075 O O . ASP A 1 397 ? -1.505 17.270 -6.410 1.00 70.62 397 ASP A O 1
ATOM 3079 N N . ILE A 1 398 ? -3.701 17.086 -6.823 1.00 66.44 398 ILE A N 1
ATOM 3080 C CA . ILE A 1 398 ? -3.683 15.630 -7.039 1.00 66.44 398 ILE A CA 1
ATOM 3081 C C . ILE A 1 398 ? -2.793 15.231 -8.225 1.00 66.44 398 ILE A C 1
ATOM 3083 O O . ILE A 1 398 ? -2.411 14.059 -8.360 1.00 66.44 398 ILE A O 1
ATOM 3087 N N . TYR A 1 399 ? -2.470 16.205 -9.079 1.00 64.06 399 TYR A N 1
ATOM 3088 C CA . TYR A 1 399 ? -1.600 16.072 -10.231 1.00 64.06 399 TYR A CA 1
ATOM 3089 C C . TYR A 1 399 ? -0.110 16.268 -9.899 1.00 64.06 399 TYR A C 1
ATOM 3091 O O . TYR A 1 399 ? 0.735 15.897 -10.716 1.00 64.06 399 TYR A O 1
ATOM 3099 N N . ASP A 1 400 ? 0.227 16.746 -8.697 1.00 67.94 400 ASP A N 1
ATOM 3100 C CA . ASP A 1 400 ? 1.601 17.002 -8.258 1.00 67.94 400 ASP A CA 1
ATOM 3101 C C . ASP A 1 400 ? 2.409 15.695 -8.083 1.00 67.94 400 ASP A C 1
ATOM 3103 O O . ASP A 1 400 ? 1.926 14.661 -7.592 1.00 67.94 400 ASP A O 1
ATOM 3107 N N . GLU A 1 401 ? 3.672 15.723 -8.518 1.00 65.06 401 GLU A N 1
ATOM 3108 C CA . GLU A 1 401 ? 4.582 14.573 -8.475 1.00 65.06 401 GLU A CA 1
ATOM 3109 C C . GLU A 1 401 ? 4.993 14.172 -7.051 1.00 65.06 401 GLU A C 1
ATOM 3111 O O . GLU A 1 401 ? 5.320 13.008 -6.805 1.00 65.06 401 GLU A O 1
ATOM 3116 N N . SER A 1 402 ? 4.961 15.112 -6.107 1.00 68.19 402 SER A N 1
ATOM 3117 C CA . SER A 1 402 ? 5.298 14.893 -4.699 1.00 68.19 402 SER A CA 1
ATOM 3118 C C . SER A 1 402 ? 4.191 14.180 -3.918 1.00 68.19 402 SER A C 1
ATOM 3120 O O . SER A 1 402 ? 4.452 13.634 -2.839 1.00 68.19 402 SER A O 1
ATOM 3122 N N . VAL A 1 403 ? 2.971 14.128 -4.468 1.00 70.12 403 VAL A N 1
ATOM 3123 C CA . VAL A 1 403 ? 1.815 13.488 -3.834 1.00 70.12 403 VAL A CA 1
ATOM 3124 C C . VAL A 1 403 ? 1.813 11.991 -4.136 1.00 70.12 403 VAL A C 1
ATOM 3126 O O . VAL A 1 403 ? 1.627 11.540 -5.272 1.00 70.12 403 VAL A O 1
ATOM 3129 N N . THR A 1 404 ? 1.981 11.196 -3.083 1.00 70.50 404 THR A N 1
ATOM 3130 C CA . THR A 1 404 ? 1.993 9.729 -3.165 1.00 70.50 404 THR A CA 1
ATOM 3131 C C . THR A 1 404 ? 0.611 9.167 -3.532 1.00 70.50 404 THR A C 1
ATOM 3133 O O . THR A 1 404 ? -0.405 9.778 -3.197 1.00 70.50 404 THR A O 1
ATOM 3136 N N . PRO A 1 405 ? 0.523 7.960 -4.129 1.00 64.31 405 PRO A N 1
ATOM 3137 C CA . PRO A 1 405 ? -0.761 7.325 -4.434 1.00 64.31 405 PRO A CA 1
ATOM 3138 C C . PRO A 1 405 ? -1.711 7.227 -3.231 1.00 64.31 405 PRO A C 1
ATOM 3140 O O . PRO A 1 405 ? -2.909 7.436 -3.381 1.00 64.31 405 PRO A O 1
ATOM 3143 N N . SER A 1 406 ? -1.186 6.957 -2.031 1.00 67.56 406 SER A N 1
ATOM 3144 C CA . SER A 1 406 ? -1.996 6.885 -0.809 1.00 67.56 406 SER A CA 1
ATOM 3145 C C . SER A 1 406 ? -2.547 8.246 -0.383 1.00 67.56 406 SER A C 1
ATOM 3147 O O . SER A 1 406 ? -3.681 8.312 0.074 1.00 67.56 406 SER A O 1
ATOM 3149 N N . GLN A 1 407 ? -1.785 9.328 -0.569 1.00 72.62 407 GLN A N 1
ATOM 3150 C CA . GLN A 1 407 ? -2.257 10.688 -0.279 1.00 72.62 407 GLN A CA 1
ATOM 3151 C C . GLN A 1 407 ? -3.364 11.115 -1.253 1.00 72.62 407 GLN A C 1
ATOM 3153 O O . GLN A 1 407 ? -4.319 11.752 -0.828 1.00 72.62 407 GLN A O 1
ATOM 3158 N N . ARG A 1 408 ? -3.312 10.685 -2.523 1.00 66.50 408 ARG A N 1
ATOM 3159 C CA . ARG A 1 408 ? -4.368 10.984 -3.513 1.00 66.50 408 ARG A CA 1
ATOM 3160 C C . ARG A 1 408 ? -5.731 10.389 -3.157 1.00 66.50 408 ARG A C 1
ATOM 3162 O O . ARG A 1 408 ? -6.758 10.944 -3.523 1.00 66.50 408 ARG A O 1
ATOM 3169 N N . LYS A 1 409 ? -5.748 9.262 -2.438 1.00 63.50 409 LYS A N 1
ATOM 3170 C CA . LYS A 1 409 ? -6.993 8.668 -1.920 1.00 63.50 409 LYS A CA 1
ATOM 3171 C C . LYS A 1 409 ? -7.631 9.531 -0.828 1.00 63.50 409 LYS A C 1
ATOM 3173 O O . LYS A 1 409 ? -8.839 9.480 -0.642 1.00 63.50 409 LYS A O 1
ATOM 3178 N N . VAL A 1 410 ? -6.820 10.301 -0.099 1.00 63.53 410 VAL A N 1
ATOM 3179 C CA . VAL A 1 410 ? -7.289 11.212 0.954 1.00 63.53 410 VAL A CA 1
ATOM 3180 C C . VAL A 1 410 ? -7.808 12.513 0.354 1.00 63.53 410 VAL A C 1
ATOM 3182 O O . VAL A 1 410 ? -8.840 13.005 0.783 1.00 63.53 410 VAL A O 1
ATOM 3185 N N . THR A 1 411 ? -7.140 13.050 -0.667 1.00 56.00 411 THR A N 1
ATOM 3186 C CA . THR A 1 411 ? -7.544 14.307 -1.325 1.00 56.00 411 THR A CA 1
ATOM 3187 C C . THR A 1 411 ? -8.878 14.210 -2.059 1.00 56.00 411 THR A C 1
ATOM 3189 O O . THR A 1 411 ? -9.515 15.222 -2.286 1.00 56.00 411 THR A O 1
ATOM 3192 N N . SER A 1 412 ? -9.324 13.006 -2.430 1.00 49.19 412 SER A N 1
ATOM 3193 C CA . SER A 1 412 ? -10.674 12.802 -2.972 1.00 49.19 412 SER A CA 1
ATOM 3194 C C . SER A 1 412 ? -11.789 12.868 -1.918 1.00 49.19 412 SER A C 1
ATOM 3196 O O . SER A 1 412 ? -12.959 12.815 -2.286 1.00 49.19 412 SER A O 1
ATOM 3198 N N . ALA A 1 413 ? -11.453 12.937 -0.626 1.00 55.31 413 ALA A N 1
ATOM 3199 C CA . ALA A 1 413 ? -12.408 13.131 0.463 1.00 55.31 413 ALA A CA 1
ATOM 3200 C C . ALA A 1 413 ? -12.530 14.622 0.840 1.00 55.31 413 ALA A C 1
ATOM 3202 O O . ALA A 1 413 ? -11.759 15.456 0.373 1.00 55.31 413 ALA A O 1
ATOM 3203 N N . ASN A 1 414 ? -13.517 14.968 1.676 1.00 67.88 414 ASN A N 1
ATOM 3204 C CA . ASN A 1 414 ? -13.802 16.351 2.077 1.00 67.88 414 ASN A CA 1
ATOM 3205 C C . ASN A 1 414 ? -12.581 17.008 2.760 1.00 67.88 414 ASN A C 1
ATOM 3207 O O . ASN A 1 414 ? -12.315 16.769 3.940 1.00 67.88 414 ASN A O 1
ATOM 3211 N N . ILE A 1 415 ? -11.842 17.840 2.017 1.00 71.50 415 ILE A N 1
ATOM 3212 C CA . ILE A 1 415 ? -10.580 18.438 2.474 1.00 71.50 415 ILE A CA 1
ATOM 3213 C C . ILE A 1 415 ? -10.768 19.398 3.652 1.00 71.50 415 ILE A C 1
ATOM 3215 O O . ILE A 1 415 ? -9.888 19.492 4.508 1.00 71.50 415 ILE A O 1
ATOM 3219 N N . GLU A 1 416 ? -11.917 20.073 3.737 1.00 78.12 416 GLU A N 1
ATOM 3220 C CA . GLU A 1 416 ? -12.243 20.956 4.859 1.00 78.12 416 GLU A CA 1
ATOM 3221 C C . GLU A 1 416 ? -12.377 20.143 6.146 1.00 78.12 416 GLU A C 1
ATOM 3223 O O . GLU A 1 416 ? -11.733 20.461 7.147 1.00 78.12 416 GLU A O 1
ATOM 3228 N N . ALA A 1 417 ? -13.123 19.036 6.087 1.00 77.19 417 ALA A N 1
ATOM 3229 C CA . ALA A 1 417 ? -13.266 18.113 7.208 1.00 77.19 417 ALA A CA 1
ATOM 3230 C C . ALA A 1 417 ? -11.926 17.452 7.576 1.00 77.19 417 ALA A C 1
ATOM 3232 O O . ALA A 1 417 ? -11.616 17.283 8.753 1.00 77.19 417 ALA A O 1
ATOM 3233 N N . ILE A 1 418 ? -11.078 17.135 6.593 1.00 82.25 418 ILE A N 1
ATOM 3234 C CA . ILE A 1 418 ? -9.737 16.602 6.864 1.00 82.25 418 ILE A CA 1
ATOM 3235 C C . ILE A 1 418 ? -8.841 17.649 7.541 1.00 82.25 418 ILE A C 1
ATOM 3237 O O . ILE A 1 418 ? -8.100 17.309 8.464 1.00 82.25 418 ILE A O 1
ATOM 3241 N N . ASN A 1 419 ? -8.881 18.917 7.123 1.00 87.81 419 ASN A N 1
ATOM 3242 C CA . ASN A 1 419 ? -8.097 19.963 7.782 1.00 87.81 419 ASN A CA 1
ATOM 3243 C C . ASN A 1 419 ? -8.610 20.237 9.204 1.00 87.81 419 ASN A C 1
ATOM 3245 O O . ASN A 1 419 ? -7.808 20.440 10.117 1.00 87.81 419 ASN A O 1
ATOM 3249 N N . GLU A 1 420 ? -9.925 20.177 9.413 1.00 90.81 420 GLU A N 1
ATOM 3250 C CA . GLU A 1 420 ? -10.526 20.208 10.746 1.00 90.81 420 GLU A CA 1
ATOM 3251 C C . GLU A 1 420 ? -10.027 19.040 11.610 1.00 90.81 420 GLU A C 1
ATOM 3253 O O . GLU A 1 420 ? -9.573 19.261 12.734 1.00 90.81 420 GLU A O 1
ATOM 3258 N N . LEU A 1 421 ? -10.000 17.821 11.059 1.00 92.50 421 LEU A N 1
ATOM 3259 C CA . LEU A 1 421 ? -9.461 16.639 11.733 1.00 92.50 421 LEU A CA 1
ATOM 3260 C C . LEU A 1 421 ? -7.997 16.858 12.123 1.00 92.50 421 LEU A C 1
ATOM 3262 O O . LEU A 1 421 ? -7.628 16.618 13.268 1.00 92.50 421 LEU A O 1
ATOM 3266 N N . LEU A 1 422 ? -7.155 17.362 11.215 1.00 95.25 422 LEU A N 1
ATOM 3267 C CA . LEU A 1 422 ? -5.762 17.697 11.533 1.00 95.25 422 LEU A CA 1
ATOM 3268 C C . LEU A 1 422 ? -5.668 18.729 12.668 1.00 95.25 422 LEU A C 1
ATOM 3270 O O . LEU A 1 422 ? -4.779 18.618 13.515 1.00 95.25 422 LEU A O 1
ATOM 3274 N N . GLY A 1 423 ? -6.580 19.704 12.715 1.00 96.94 423 GLY A N 1
ATOM 3275 C CA . GLY A 1 423 ? -6.694 20.676 13.803 1.00 96.94 423 GLY A CA 1
ATOM 3276 C C . GLY A 1 423 ? -7.013 20.022 15.150 1.00 96.94 423 GLY A C 1
ATOM 3277 O O . GLY A 1 423 ? -6.313 20.276 16.133 1.00 96.94 423 GLY A O 1
ATOM 3278 N N . VAL A 1 424 ? -7.999 19.123 15.184 1.00 97.44 424 VAL A N 1
ATOM 3279 C CA . VAL A 1 424 ? -8.360 18.344 16.381 1.00 97.44 424 VAL A CA 1
ATOM 3280 C C . VAL A 1 424 ? -7.192 17.473 16.839 1.00 97.44 424 VAL A C 1
ATOM 3282 O O . VAL A 1 424 ? -6.770 17.552 17.994 1.00 97.44 424 VAL A O 1
ATOM 3285 N N . LEU A 1 425 ? -6.584 16.713 15.926 1.00 98.06 425 LEU A N 1
ATOM 3286 C CA . LEU A 1 425 ? -5.421 15.879 16.234 1.00 98.06 425 LEU A CA 1
ATOM 3287 C C . LEU A 1 425 ? -4.239 16.715 16.739 1.00 98.06 425 LEU A C 1
ATOM 3289 O O . LEU A 1 425 ? -3.488 16.259 17.600 1.00 98.06 425 LEU A O 1
ATOM 3293 N N . LYS A 1 426 ? -4.067 17.950 16.248 1.00 98.31 426 LYS A N 1
ATOM 3294 C CA . LYS A 1 426 ? -3.027 18.861 16.737 1.00 98.31 426 LYS A CA 1
ATOM 3295 C C . LYS A 1 426 ? -3.303 19.351 18.156 1.00 98.31 426 LYS A C 1
ATOM 3297 O O . LYS A 1 426 ? -2.363 19.447 18.949 1.00 98.31 426 LYS A O 1
ATOM 3302 N N . ALA A 1 427 ? -4.553 19.669 18.479 1.00 98.12 427 ALA A N 1
ATOM 3303 C CA . ALA A 1 427 ? -4.946 20.074 19.825 1.00 98.12 427 ALA A CA 1
ATOM 3304 C C . ALA A 1 427 ? -4.697 18.939 20.832 1.00 98.12 427 ALA A C 1
ATOM 3306 O O . ALA A 1 427 ? -4.021 19.153 21.839 1.00 98.12 427 ALA A O 1
ATOM 3307 N N . ILE A 1 428 ? -5.120 17.717 20.494 1.00 98.44 428 ILE A N 1
ATOM 3308 C CA . ILE A 1 428 ? -4.870 16.507 21.294 1.00 98.44 428 ILE A CA 1
ATOM 3309 C C . ILE A 1 428 ? -3.363 16.244 21.414 1.00 98.44 428 ILE A C 1
ATOM 3311 O O . ILE A 1 428 ? -2.847 16.021 22.507 1.00 98.44 428 ILE A O 1
ATOM 3315 N N . GLY A 1 429 ? -2.617 16.353 20.311 1.00 97.75 429 GLY A N 1
ATOM 3316 C CA . GLY A 1 429 ? -1.161 16.217 20.330 1.00 97.75 429 GLY A CA 1
ATOM 3317 C C . GLY A 1 429 ? -0.499 17.231 21.267 1.00 97.75 429 GLY A C 1
ATOM 3318 O O . GLY A 1 429 ? 0.393 16.882 22.031 1.00 97.75 429 GLY A O 1
ATOM 3319 N N . THR A 1 430 ? -0.989 18.472 21.296 1.00 97.94 430 THR A N 1
ATOM 3320 C CA . THR A 1 430 ? -0.491 19.513 22.210 1.00 97.94 430 THR A CA 1
ATOM 3321 C C . THR A 1 430 ? -0.803 19.183 23.672 1.00 97.94 430 THR A C 1
ATOM 3323 O O . THR A 1 430 ? 0.074 19.338 24.520 1.00 97.94 430 THR A O 1
ATOM 3326 N N . LYS A 1 431 ? -2.013 18.685 23.962 1.00 97.94 431 LYS A N 1
ATOM 3327 C CA . LYS A 1 431 ? -2.441 18.235 25.299 1.00 97.94 431 LYS A CA 1
ATOM 3328 C C . LYS A 1 431 ? -1.538 17.128 25.852 1.00 97.94 431 LYS A C 1
ATOM 3330 O O . LYS A 1 431 ? -1.158 17.191 27.017 1.00 97.94 431 LYS A O 1
ATOM 3335 N N . HIS A 1 432 ? -1.153 16.163 25.015 1.00 97.31 432 HIS A N 1
ATOM 3336 C CA . HIS A 1 432 ? -0.352 14.997 25.422 1.00 97.31 432 HIS A CA 1
ATOM 3337 C C . HIS A 1 432 ? 1.155 15.123 25.135 1.00 97.31 432 HIS A C 1
ATOM 3339 O O . HIS A 1 432 ? 1.921 14.220 25.459 1.00 97.31 432 HIS A O 1
ATOM 3345 N N . GLY A 1 433 ? 1.611 16.234 24.547 1.00 96.81 433 GLY A N 1
ATOM 3346 C CA . GLY A 1 433 ? 3.028 16.467 24.234 1.00 96.81 433 GLY A CA 1
ATOM 3347 C C . GLY A 1 433 ? 3.570 15.650 23.051 1.00 96.81 433 GLY A C 1
ATOM 3348 O O . GLY A 1 433 ? 4.762 15.349 23.007 1.00 96.81 433 GLY A O 1
ATOM 3349 N N . VAL A 1 434 ? 2.715 15.294 22.090 1.00 97.25 434 VAL A N 1
ATOM 3350 C CA . VAL A 1 434 ? 3.023 14.431 20.935 1.00 97.25 434 VAL A CA 1
ATOM 3351 C C . VAL A 1 434 ? 2.565 15.053 19.605 1.00 97.25 434 VAL A C 1
ATOM 3353 O O . VAL A 1 434 ? 1.949 16.119 19.566 1.00 97.25 434 VAL A O 1
ATOM 3356 N N . LYS A 1 435 ? 2.901 14.418 18.476 1.00 97.00 435 LYS A N 1
ATOM 3357 C CA . LYS A 1 435 ? 2.558 14.900 17.125 1.00 97.00 435 LYS A CA 1
ATOM 3358 C C . LYS A 1 435 ? 1.240 14.323 16.608 1.00 97.00 435 LYS A C 1
ATOM 3360 O O . LYS A 1 435 ? 0.733 13.341 17.143 1.00 97.00 435 LYS A O 1
ATOM 3365 N N . ILE A 1 436 ? 0.721 14.883 15.509 1.00 97.50 436 ILE A N 1
ATOM 3366 C CA . ILE A 1 436 ? -0.509 14.395 14.847 1.00 97.50 436 ILE A CA 1
ATOM 3367 C C . ILE A 1 436 ? -0.396 12.903 14.493 1.00 97.50 436 ILE A C 1
ATOM 3369 O O . ILE A 1 436 ? -1.333 12.135 14.706 1.00 97.50 436 ILE A O 1
ATOM 3373 N N . SER A 1 437 ? 0.768 12.489 13.988 1.00 95.81 437 SER A N 1
ATOM 3374 C CA . SER A 1 437 ? 1.078 11.101 13.625 1.00 95.81 437 SER A CA 1
ATOM 3375 C C . SER A 1 437 ? 0.936 10.141 14.812 1.00 95.81 437 SER A C 1
ATOM 3377 O O . SER A 1 437 ? 0.422 9.030 14.653 1.00 95.81 437 SER A O 1
ATOM 3379 N N . ASN A 1 438 ? 1.334 10.578 16.010 1.00 97.31 438 ASN A N 1
ATOM 3380 C CA . ASN A 1 438 ? 1.202 9.805 17.243 1.00 97.31 438 ASN A CA 1
ATOM 3381 C C . ASN A 1 438 ? -0.255 9.651 17.656 1.00 97.31 438 ASN A C 1
ATOM 3383 O O . ASN A 1 438 ? -0.662 8.549 18.007 1.00 97.31 438 ASN A O 1
ATOM 3387 N N . VAL A 1 439 ? -1.044 10.725 17.570 1.00 98.19 439 VAL A N 1
ATOM 3388 C CA . VAL A 1 439 ? -2.474 10.692 17.906 1.00 98.19 439 VAL A CA 1
ATOM 3389 C C . VAL A 1 439 ? -3.234 9.755 16.972 1.00 98.19 439 VAL A C 1
ATOM 3391 O O . VAL A 1 439 ? -3.956 8.878 17.440 1.00 98.19 439 VAL A O 1
ATOM 3394 N N . ALA A 1 440 ? -2.999 9.862 15.661 1.00 96.88 440 ALA A N 1
ATOM 3395 C CA . ALA A 1 440 ? -3.599 8.970 14.670 1.00 96.88 440 ALA A CA 1
ATOM 3396 C C . ALA A 1 440 ? -3.223 7.496 14.900 1.00 96.88 440 ALA A C 1
ATOM 3398 O O . ALA A 1 440 ? -4.064 6.605 14.800 1.00 96.88 440 ALA A O 1
ATOM 3399 N N . THR A 1 441 ? -1.959 7.240 15.246 1.00 97.06 441 THR A N 1
ATOM 3400 C CA . THR A 1 441 ? -1.472 5.891 15.559 1.00 97.06 441 THR A CA 1
ATOM 3401 C C . THR A 1 441 ? -2.099 5.345 16.842 1.00 97.06 441 THR A C 1
ATOM 3403 O O . THR A 1 441 ? -2.548 4.198 16.869 1.00 97.06 441 THR A O 1
ATOM 3406 N N . ARG A 1 442 ? -2.166 6.166 17.896 1.00 97.56 442 ARG A N 1
ATOM 3407 C CA . ARG A 1 442 ? -2.747 5.801 19.192 1.00 97.56 442 ARG A CA 1
ATOM 3408 C C . ARG A 1 442 ? -4.230 5.469 19.075 1.00 97.56 442 ARG A C 1
ATOM 3410 O O . ARG A 1 442 ? -4.659 4.482 19.662 1.00 97.56 442 ARG A O 1
ATOM 3417 N N . TRP A 1 443 ? -4.979 6.230 18.276 1.00 97.44 443 TRP A N 1
ATOM 3418 C CA . TRP A 1 443 ? -6.394 5.961 18.013 1.00 97.44 443 TRP A CA 1
ATOM 3419 C C . TRP A 1 443 ? -6.611 4.549 17.451 1.00 97.44 443 TRP A C 1
ATOM 3421 O O . TRP A 1 443 ? -7.415 3.797 17.991 1.00 97.44 443 TRP A O 1
ATOM 3431 N N . VAL A 1 444 ? -5.821 4.129 16.452 1.00 97.38 444 VAL A N 1
ATOM 3432 C CA . VAL A 1 444 ? -5.908 2.763 15.897 1.00 97.38 444 VAL A CA 1
ATOM 3433 C C . VAL A 1 444 ? -5.468 1.704 16.918 1.00 97.38 444 VAL A C 1
ATOM 3435 O O . VAL A 1 444 ? -6.090 0.651 17.033 1.00 97.38 444 VAL A O 1
ATOM 3438 N N . LEU A 1 445 ? -4.409 1.964 17.688 1.00 97.31 445 LEU A N 1
ATOM 3439 C CA . LEU A 1 445 ? -3.918 1.031 18.708 1.00 97.31 445 LEU A CA 1
ATOM 3440 C C . LEU A 1 445 ? -4.851 0.887 19.922 1.00 97.31 445 LEU A C 1
ATOM 3442 O O . LEU A 1 445 ? -4.711 -0.064 20.690 1.00 97.31 445 LEU A O 1
ATOM 3446 N N . ASP A 1 446 ? -5.777 1.810 20.149 1.00 95.44 446 ASP A N 1
ATOM 3447 C CA . ASP A 1 446 ? -6.699 1.740 21.284 1.00 95.44 446 ASP A CA 1
ATOM 3448 C C . ASP A 1 446 ? -7.831 0.721 21.093 1.00 95.44 446 ASP A C 1
ATOM 3450 O O . ASP A 1 446 ? -8.488 0.360 22.071 1.00 95.44 446 ASP A O 1
ATOM 3454 N N . PHE A 1 447 ? -8.035 0.207 19.877 1.00 95.81 447 PHE A N 1
ATOM 3455 C CA . PHE A 1 447 ? -8.993 -0.867 19.633 1.00 95.81 447 PHE A CA 1
ATOM 3456 C C . PHE A 1 447 ? -8.457 -2.221 20.150 1.00 95.81 447 PHE A C 1
ATOM 3458 O O . PHE A 1 447 ? -7.331 -2.608 19.819 1.00 95.81 447 PHE A O 1
ATOM 3465 N N . PRO A 1 448 ? -9.244 -2.991 20.928 1.00 94.94 448 PRO A N 1
ATOM 3466 C CA . PRO A 1 448 ? -8.777 -4.216 21.599 1.00 94.94 448 PRO A CA 1
ATOM 3467 C C . PRO A 1 448 ? -8.467 -5.380 20.639 1.00 94.94 448 PRO A C 1
ATOM 3469 O O . PRO A 1 448 ? -7.672 -6.278 20.953 1.00 94.94 448 PRO A O 1
ATOM 3472 N N . TYR A 1 449 ? -9.074 -5.370 19.453 1.00 96.31 449 TYR A N 1
ATOM 3473 C CA . TYR A 1 449 ? -8.800 -6.316 18.373 1.00 96.31 449 TYR A CA 1
ATOM 3474 C C . TYR A 1 449 ? -7.601 -5.909 17.505 1.00 96.31 449 TYR A C 1
ATOM 3476 O O . TYR A 1 449 ? -7.159 -6.708 16.685 1.00 96.31 449 TYR A O 1
ATOM 3484 N N . VAL A 1 450 ? -7.009 -4.723 17.687 1.00 98.25 450 VAL A N 1
ATOM 3485 C CA . VAL A 1 450 ? -5.789 -4.323 16.971 1.00 98.25 450 VAL A CA 1
ATOM 3486 C C . VAL A 1 450 ? -4.556 -4.813 17.730 1.00 98.25 450 VAL A C 1
ATOM 3488 O O . VAL A 1 450 ? -4.232 -4.341 18.819 1.00 98.25 450 VAL A O 1
ATOM 3491 N N . GLY A 1 451 ? -3.828 -5.760 17.139 1.00 97.69 451 GLY A N 1
ATOM 3492 C CA . GLY A 1 451 ? -2.560 -6.250 17.678 1.00 97.69 451 GLY A CA 1
ATOM 3493 C C . GLY A 1 451 ? -1.436 -5.235 17.486 1.00 97.69 451 GLY A C 1
ATOM 3494 O O . GLY A 1 451 ? -0.785 -4.836 18.454 1.00 97.69 451 GLY A O 1
ATOM 3495 N N . ALA A 1 452 ? -1.242 -4.779 16.246 1.00 97.94 452 ALA A N 1
ATOM 3496 C CA . ALA A 1 452 ? -0.164 -3.861 15.889 1.00 97.94 452 ALA A CA 1
ATOM 3497 C C . ALA A 1 452 ? -0.514 -2.939 14.714 1.00 97.94 452 ALA A C 1
ATOM 3499 O O . ALA A 1 452 ? -1.374 -3.258 13.895 1.00 97.94 452 ALA A O 1
ATOM 3500 N N . VAL A 1 453 ? 0.219 -1.830 14.607 1.00 97.38 453 VAL A N 1
ATOM 3501 C CA . VAL A 1 453 ? 0.260 -0.953 13.426 1.00 97.38 453 VAL A CA 1
ATOM 3502 C C . VAL A 1 453 ? 1.564 -1.167 12.656 1.00 97.38 453 VAL A C 1
ATOM 3504 O O . VAL A 1 453 ? 2.626 -1.359 13.251 1.00 97.38 453 VAL A O 1
ATOM 3507 N N . ILE A 1 454 ? 1.511 -1.094 11.332 1.00 95.62 454 ILE A N 1
ATOM 3508 C CA . ILE A 1 454 ? 2.682 -1.116 10.456 1.00 95.62 454 ILE A CA 1
ATOM 3509 C C . ILE A 1 454 ? 3.046 0.321 10.104 1.00 95.62 454 ILE A C 1
ATOM 3511 O O . ILE A 1 454 ? 2.306 1.022 9.406 1.00 95.62 454 ILE A O 1
ATOM 3515 N N . VAL A 1 455 ? 4.233 0.745 10.529 1.00 89.88 455 VAL A N 1
ATOM 3516 C CA . VAL A 1 455 ? 4.814 2.029 10.138 1.00 89.88 455 VAL A CA 1
ATOM 3517 C C . VAL A 1 455 ? 5.911 1.774 9.113 1.00 89.88 455 VAL A C 1
ATOM 3519 O O . VAL A 1 455 ? 6.824 0.981 9.334 1.00 89.88 455 VAL A O 1
ATOM 3522 N N . GLY A 1 456 ? 5.810 2.428 7.955 1.00 83.75 456 GLY A N 1
ATOM 3523 C CA . GLY A 1 456 ? 6.777 2.243 6.876 1.00 83.75 456 GLY A CA 1
ATOM 3524 C C . GLY A 1 456 ? 8.162 2.766 7.261 1.00 83.75 456 GLY A C 1
ATOM 3525 O O . GLY A 1 456 ? 8.290 3.921 7.669 1.00 83.75 456 GLY A O 1
ATOM 3526 N N . ALA A 1 457 ? 9.196 1.959 7.040 1.00 79.69 457 ALA A N 1
ATOM 3527 C CA . ALA A 1 457 ? 10.584 2.310 7.310 1.00 79.69 457 ALA A CA 1
ATOM 3528 C C . ALA A 1 457 ? 11.386 2.357 6.001 1.00 79.69 457 ALA A C 1
ATOM 3530 O O . ALA A 1 457 ? 11.509 1.364 5.287 1.00 79.69 457 ALA A O 1
ATOM 3531 N N . ARG A 1 458 ? 11.959 3.523 5.674 1.00 81.75 458 ARG A N 1
ATOM 3532 C CA . ARG A 1 458 ? 12.855 3.664 4.514 1.00 81.75 458 ARG A CA 1
ATOM 3533 C C . ARG A 1 458 ? 14.288 3.357 4.943 1.00 81.75 458 ARG A C 1
ATOM 3535 O O . ARG A 1 458 ? 15.059 4.273 5.244 1.00 81.75 458 ARG A O 1
ATOM 3542 N N . MET A 1 459 ? 14.618 2.069 5.012 1.00 81.44 459 MET A N 1
ATOM 3543 C CA . MET A 1 459 ? 15.927 1.607 5.483 1.00 81.44 459 MET A CA 1
ATOM 3544 C C . MET A 1 459 ? 17.071 2.238 4.680 1.00 81.44 459 MET A C 1
ATOM 3546 O O . MET A 1 459 ? 17.026 2.308 3.454 1.00 81.44 459 MET A O 1
ATOM 3550 N N . GLY A 1 460 ? 18.070 2.765 5.390 1.00 67.25 460 GLY A N 1
ATOM 3551 C CA . GLY A 1 460 ? 19.199 3.506 4.825 1.00 67.25 460 GLY A CA 1
ATOM 3552 C C . GLY A 1 460 ? 18.885 4.904 4.260 1.00 67.25 460 GLY A C 1
ATOM 3553 O O . GLY A 1 460 ? 19.803 5.598 3.819 1.00 67.25 460 GLY A O 1
ATOM 3554 N N . VAL A 1 461 ? 17.628 5.363 4.288 1.00 71.62 461 VAL A N 1
ATOM 3555 C CA . VAL A 1 461 ? 17.220 6.672 3.738 1.00 71.62 461 VAL A CA 1
ATOM 3556 C C . VAL A 1 461 ? 16.743 7.629 4.829 1.00 71.62 461 VAL A C 1
ATOM 3558 O O . VAL A 1 461 ? 17.263 8.736 4.928 1.00 71.62 461 VAL A O 1
ATOM 3561 N N . SER A 1 462 ? 15.769 7.232 5.651 1.00 73.50 462 SER A N 1
ATOM 3562 C CA . SER A 1 462 ? 15.196 8.100 6.692 1.00 73.50 462 SER A CA 1
ATOM 3563 C C . SER A 1 462 ? 14.663 7.297 7.876 1.00 73.50 462 SER A C 1
ATOM 3565 O O . SER A 1 462 ? 14.028 6.260 7.676 1.00 73.50 462 SER A O 1
ATOM 3567 N N . GLU A 1 463 ? 14.858 7.813 9.091 1.00 70.00 463 GLU A N 1
ATOM 3568 C CA . GLU A 1 463 ? 14.437 7.184 10.346 1.00 70.00 463 GLU A CA 1
ATOM 3569 C C . GLU A 1 463 ? 13.524 8.114 11.165 1.00 70.00 463 GLU A C 1
ATOM 3571 O O . GLU A 1 463 ? 13.781 9.311 11.285 1.00 70.00 463 GLU A O 1
ATOM 3576 N N . HIS A 1 464 ? 12.454 7.549 11.735 1.00 83.75 464 HIS A N 1
ATOM 3577 C CA . HIS A 1 464 ? 11.491 8.252 12.594 1.00 83.75 464 HIS A CA 1
ATOM 3578 C C . HIS A 1 464 ? 11.196 7.468 13.888 1.00 83.75 464 HIS A C 1
ATOM 3580 O O . HIS A 1 464 ? 10.100 7.555 14.434 1.00 83.75 464 HIS A O 1
ATOM 3586 N N . THR A 1 465 ? 12.155 6.675 14.382 1.00 83.88 465 THR A N 1
ATOM 3587 C CA . THR A 1 465 ? 11.978 5.770 15.537 1.00 83.88 465 THR A CA 1
ATOM 3588 C C . THR A 1 465 ? 11.534 6.496 16.798 1.00 83.88 465 THR A C 1
ATOM 3590 O O . THR A 1 465 ? 10.528 6.111 17.387 1.00 83.88 465 THR A O 1
ATOM 3593 N N . THR A 1 466 ? 12.215 7.581 17.175 1.00 86.25 466 THR A N 1
ATOM 3594 C CA . THR A 1 466 ? 11.861 8.381 18.359 1.00 86.25 466 THR A CA 1
ATOM 3595 C C . THR A 1 466 ? 10.438 8.925 18.279 1.00 86.25 466 THR A C 1
ATOM 3597 O O . THR A 1 466 ? 9.695 8.859 19.253 1.00 86.25 466 THR A O 1
ATOM 3600 N N . GLU A 1 467 ? 10.039 9.430 17.107 1.00 87.81 467 GLU A N 1
ATOM 3601 C CA . GLU A 1 467 ? 8.679 9.926 16.891 1.00 87.81 467 GLU A CA 1
ATOM 3602 C C . GLU A 1 467 ? 7.667 8.788 16.990 1.00 87.81 467 GLU A C 1
ATOM 3604 O O . GLU A 1 467 ? 6.715 8.903 17.747 1.00 87.81 467 GLU A O 1
ATOM 3609 N N . ASN A 1 468 ? 7.886 7.663 16.311 1.00 90.81 468 ASN A N 1
ATOM 3610 C CA . ASN A 1 468 ? 6.968 6.524 16.352 1.00 90.81 468 ASN A CA 1
ATOM 3611 C C . ASN A 1 468 ? 6.787 5.974 17.778 1.00 90.81 468 ASN A C 1
ATOM 3613 O O . ASN A 1 468 ? 5.662 5.657 18.169 1.00 90.81 468 ASN A O 1
ATOM 3617 N N . MET A 1 469 ? 7.863 5.924 18.571 1.00 90.62 469 MET A N 1
ATOM 3618 C CA . MET A 1 469 ? 7.830 5.488 19.971 1.00 90.62 469 MET A CA 1
ATOM 3619 C C . MET A 1 469 ? 7.022 6.412 20.885 1.00 90.62 469 MET A C 1
ATOM 3621 O O . MET A 1 469 ? 6.458 5.933 21.867 1.00 90.62 469 MET A O 1
ATOM 3625 N N . ALA A 1 470 ? 6.893 7.697 20.546 1.00 93.38 470 ALA A N 1
ATOM 3626 C CA . ALA A 1 470 ? 6.051 8.643 21.282 1.00 93.38 470 ALA A CA 1
ATOM 3627 C C . ALA A 1 470 ? 4.539 8.357 21.141 1.00 93.38 470 ALA A C 1
ATOM 3629 O O . ALA A 1 470 ? 3.714 9.037 21.746 1.00 93.38 470 ALA A O 1
ATOM 3630 N N . SER A 1 471 ? 4.147 7.337 20.370 1.00 94.31 471 SER A N 1
ATOM 3631 C CA . SER A 1 471 ? 2.758 6.855 20.310 1.00 94.31 471 SER A CA 1
ATOM 3632 C C . SER A 1 471 ? 2.356 6.014 21.533 1.00 94.31 471 SER A C 1
ATOM 3634 O O . SER A 1 471 ? 1.195 5.635 21.652 1.00 94.31 471 SER A O 1
ATOM 3636 N N . PHE A 1 472 ? 3.297 5.695 22.426 1.00 94.06 472 PHE A N 1
ATOM 3637 C CA . PHE A 1 472 ? 3.065 4.912 23.642 1.00 94.06 472 PHE A CA 1
ATOM 3638 C C . PHE A 1 472 ? 3.193 5.762 24.911 1.00 94.06 472 PHE A C 1
ATOM 3640 O O . PHE A 1 472 ? 3.793 6.835 24.897 1.00 94.06 472 PHE A O 1
ATOM 3647 N N . GLY A 1 473 ? 2.691 5.240 26.035 1.00 91.88 473 GLY A N 1
ATOM 3648 C CA . GLY A 1 473 ? 2.849 5.859 27.361 1.00 91.88 473 GLY A CA 1
ATOM 3649 C C . GLY A 1 473 ? 1.793 6.911 27.714 1.00 91.88 473 GLY A C 1
ATOM 3650 O O . GLY A 1 473 ? 1.913 7.574 28.740 1.00 91.88 473 GLY A O 1
ATOM 3651 N N . TRP A 1 474 ? 0.761 7.046 26.884 1.00 94.81 474 TRP A N 1
ATOM 3652 C CA . TRP A 1 474 ? -0.390 7.923 27.078 1.00 94.81 474 TRP A CA 1
ATOM 3653 C C . TRP A 1 474 ? -1.618 7.315 26.378 1.00 94.81 474 TRP A C 1
ATOM 3655 O O . TRP A 1 474 ? -1.477 6.388 25.576 1.00 94.81 474 TRP A O 1
ATOM 3665 N N . HIS A 1 475 ? -2.816 7.814 26.684 1.00 94.56 475 HIS A N 1
ATOM 3666 C CA . HIS A 1 475 ? -4.078 7.318 26.125 1.00 94.56 475 HIS A CA 1
ATOM 3667 C C . HIS A 1 475 ? -5.005 8.473 25.752 1.00 94.56 475 HIS A C 1
ATOM 3669 O O . HIS A 1 475 ? -4.953 9.532 26.377 1.00 94.56 475 HIS A O 1
ATOM 3675 N N . LEU A 1 476 ? -5.872 8.235 24.766 1.00 96.75 476 LEU A N 1
ATOM 3676 C CA . LEU A 1 476 ? -6.959 9.147 24.421 1.00 96.75 476 LEU A CA 1
ATOM 3677 C C . LEU A 1 476 ? -8.056 9.040 25.475 1.00 96.75 476 LEU A C 1
ATOM 3679 O O . LEU A 1 476 ? -8.626 7.958 25.667 1.00 96.75 476 LEU A O 1
ATOM 3683 N N . ASP A 1 477 ? -8.361 10.151 26.139 1.00 96.25 477 ASP A N 1
ATOM 3684 C CA . ASP A 1 477 ? -9.500 10.203 27.049 1.00 96.25 477 ASP A CA 1
ATOM 3685 C C . ASP A 1 477 ? -10.830 10.359 26.292 1.00 96.25 477 ASP A C 1
ATOM 3687 O O . ASP A 1 477 ? -10.889 10.366 25.060 1.00 96.25 477 ASP A O 1
ATOM 3691 N N . GLN A 1 478 ? -11.935 10.402 27.037 1.00 95.62 478 GLN A N 1
ATOM 3692 C CA . GLN A 1 478 ? -13.269 10.477 26.447 1.00 95.62 478 GLN A CA 1
ATOM 3693 C C . GLN A 1 478 ? -13.487 11.772 25.652 1.00 95.62 478 GLN A C 1
ATOM 3695 O O . GLN A 1 478 ? -14.169 11.740 24.631 1.00 95.62 478 GLN A O 1
ATOM 3700 N N . GLU A 1 479 ? -12.904 12.886 26.097 1.00 96.88 479 GLU A N 1
ATOM 3701 C CA . GLU A 1 479 ? -13.016 14.179 25.420 1.00 96.88 479 GLU A CA 1
ATOM 3702 C C . GLU A 1 479 ? -12.230 14.161 24.104 1.00 96.88 479 GLU A C 1
ATOM 3704 O O . GLU A 1 479 ? -12.750 14.576 23.070 1.00 96.88 479 GLU A O 1
ATOM 3709 N N . ASP A 1 480 ? -11.021 13.587 24.115 1.00 97.69 480 ASP A N 1
ATOM 3710 C CA . ASP A 1 480 ? -10.208 13.402 22.910 1.00 97.69 480 ASP A CA 1
ATOM 3711 C C . ASP A 1 480 ? -10.941 12.546 21.865 1.00 97.69 480 ASP A C 1
ATOM 3713 O O . ASP A 1 480 ? -10.971 12.887 20.681 1.00 97.69 480 ASP A O 1
ATOM 3717 N N . ARG A 1 481 ? -11.547 11.433 22.302 1.00 95.31 481 ARG A N 1
ATOM 3718 C CA . ARG A 1 481 ? -12.309 10.522 21.432 1.00 95.31 481 ARG A CA 1
ATOM 3719 C C . ARG A 1 481 ? -13.531 11.208 20.844 1.00 95.31 481 ARG A C 1
ATOM 3721 O O . ARG A 1 481 ? -13.712 11.161 19.636 1.00 95.31 481 ARG A O 1
ATOM 3728 N N . GLN A 1 482 ? -14.308 11.901 21.672 1.00 94.44 482 GLN A N 1
ATOM 3729 C CA . GLN A 1 482 ? -15.488 12.619 21.207 1.00 94.44 482 GLN A CA 1
ATOM 3730 C C . GLN A 1 482 ? -15.123 13.701 20.181 1.00 94.44 482 GLN A C 1
ATOM 3732 O O . GLN A 1 482 ? -15.785 13.807 19.153 1.00 94.44 482 GLN A O 1
ATOM 3737 N N . ALA A 1 483 ? -14.045 14.457 20.411 1.00 95.31 483 ALA A N 1
ATOM 3738 C CA . ALA A 1 483 ? -13.586 15.471 19.464 1.00 95.31 483 ALA A CA 1
ATOM 3739 C C . ALA A 1 483 ? -13.189 14.863 18.108 1.00 95.31 483 ALA A C 1
ATOM 3741 O O . ALA A 1 483 ? -13.461 15.451 17.062 1.00 95.31 483 ALA A O 1
ATOM 3742 N N . ILE A 1 484 ? -12.559 13.683 18.113 1.00 94.50 484 ILE A N 1
ATOM 3743 C CA . ILE A 1 484 ? -12.250 12.936 16.889 1.00 94.50 484 ILE A CA 1
ATOM 3744 C C . ILE A 1 484 ? -13.545 12.469 16.214 1.00 94.50 484 ILE A C 1
ATOM 3746 O O . ILE A 1 484 ? -13.756 12.777 15.041 1.00 94.50 484 ILE A O 1
ATOM 3750 N N . ASP A 1 485 ? -14.418 11.775 16.944 1.00 88.12 485 ASP A N 1
ATOM 3751 C CA . ASP A 1 485 ? -15.648 11.168 16.424 1.00 88.12 485 ASP A CA 1
ATOM 3752 C C . ASP A 1 485 ? -16.602 12.214 15.827 1.00 88.12 485 ASP A C 1
ATOM 3754 O O . ASP A 1 485 ? -17.227 11.980 14.791 1.00 88.12 485 ASP A O 1
ATOM 3758 N N . GLU A 1 486 ? -16.671 13.406 16.426 1.00 88.25 486 GLU A N 1
ATOM 3759 C CA . GLU A 1 486 ? -17.437 14.527 15.887 1.00 88.25 486 GLU A CA 1
ATOM 3760 C C . GLU A 1 486 ? -16.982 14.875 14.467 1.00 88.25 486 GLU A C 1
ATOM 3762 O O . GLU A 1 486 ? -17.825 14.999 13.576 1.00 88.25 486 GLU A O 1
ATOM 3767 N N . VAL A 1 487 ? -15.673 14.985 14.224 1.00 87.38 487 VAL A N 1
ATOM 3768 C CA . VAL A 1 487 ? -15.146 15.254 12.878 1.00 87.38 487 VAL A CA 1
ATOM 3769 C C . VAL A 1 487 ? -15.313 14.040 11.967 1.00 87.38 487 VAL A C 1
ATOM 3771 O O . VAL A 1 487 ? -15.732 14.197 10.820 1.00 87.38 487 VAL A O 1
ATOM 3774 N N . LEU A 1 488 ? -15.044 12.829 12.464 1.00 82.62 488 LEU A N 1
ATOM 3775 C CA . LEU A 1 488 ? -15.168 11.606 11.669 1.00 82.62 488 LEU A CA 1
ATOM 3776 C C . LEU A 1 488 ? -16.593 11.374 11.172 1.00 82.62 488 LEU A C 1
ATOM 3778 O O . LEU A 1 488 ? -16.755 10.989 10.022 1.00 82.62 488 LEU A O 1
ATOM 3782 N N . SER A 1 489 ? -17.623 11.726 11.944 1.00 74.00 489 SER A N 1
ATOM 3783 C CA . SER A 1 489 ? -19.023 11.647 11.496 1.00 74.00 489 SER A CA 1
ATOM 3784 C C . SER A 1 489 ? -19.339 12.505 10.257 1.00 74.00 489 SER A C 1
ATOM 3786 O O . SER A 1 489 ? -20.360 12.302 9.602 1.00 74.00 489 SER A O 1
ATOM 3788 N N . ARG A 1 490 ? -18.466 13.468 9.927 1.00 70.62 490 ARG A N 1
ATOM 3789 C CA . ARG A 1 490 ? -18.529 14.304 8.716 1.00 70.62 490 ARG A CA 1
ATOM 3790 C C . ARG A 1 490 ? -17.612 13.808 7.592 1.00 70.62 490 ARG A C 1
ATOM 3792 O O . ARG A 1 490 ? -17.723 14.292 6.468 1.00 70.62 490 ARG A O 1
ATOM 3799 N N . ILE A 1 491 ? -16.698 12.884 7.901 1.00 64.31 491 ILE A N 1
ATOM 3800 C CA . ILE A 1 491 ? -15.748 12.252 6.972 1.00 64.31 491 ILE A CA 1
ATOM 3801 C C . ILE A 1 491 ? -16.242 10.855 6.546 1.00 64.31 491 ILE A C 1
ATOM 3803 O O . ILE A 1 491 ? -15.942 10.424 5.431 1.00 64.31 491 ILE A O 1
ATOM 3807 N N . GLU A 1 492 ? -16.998 10.152 7.398 1.00 45.41 492 GLU A N 1
ATOM 3808 C CA . GLU A 1 492 ? -17.427 8.768 7.185 1.00 45.41 492 GLU A CA 1
ATOM 3809 C C . GLU A 1 492 ? -18.357 8.606 5.977 1.00 45.41 492 GLU A C 1
ATOM 3811 O O . GLU A 1 492 ? -19.531 8.966 5.987 1.00 45.41 492 GLU A O 1
ATOM 3816 N N . LEU A 1 493 ? -17.768 8.019 4.931 1.00 36.25 493 LEU A N 1
ATOM 3817 C CA . LEU A 1 493 ? -18.345 7.080 3.967 1.00 36.25 493 LEU A CA 1
ATOM 3818 C C . LEU A 1 493 ? -19.852 7.226 3.705 1.00 36.25 493 LEU A C 1
ATOM 3820 O O . LEU A 1 493 ? -20.671 6.363 4.012 1.00 36.25 493 LEU A O 1
ATOM 3824 N N . THR A 1 494 ? -20.167 8.290 2.976 1.00 33.97 494 THR A N 1
ATOM 3825 C CA . THR A 1 494 ? -21.135 8.319 1.874 1.00 33.97 494 THR A CA 1
ATOM 3826 C C . THR A 1 494 ? -21.278 6.925 1.221 1.00 33.97 494 THR A C 1
ATOM 3828 O O . THR A 1 494 ? -20.465 6.546 0.372 1.00 33.97 494 THR A O 1
ATOM 3831 N N . PHE A 1 495 ? -22.305 6.135 1.565 1.00 34.31 495 PHE A N 1
ATOM 3832 C CA . PHE A 1 495 ? -22.765 5.069 0.666 1.00 34.31 495 PHE A CA 1
ATOM 3833 C C . PHE A 1 495 ? -23.398 5.778 -0.516 1.00 34.31 495 PHE A C 1
ATOM 3835 O O . PHE A 1 495 ? -24.586 6.090 -0.471 1.00 34.31 495 PHE A O 1
ATOM 3842 N N . GLY A 1 496 ? -22.590 6.096 -1.528 1.00 32.97 496 GLY A N 1
ATOM 3843 C CA . GLY A 1 496 ? -23.085 6.775 -2.709 1.00 32.97 496 GLY A CA 1
ATOM 3844 C C . GLY A 1 496 ? -24.300 6.025 -3.234 1.00 32.97 496 GLY A C 1
ATOM 3845 O O . GLY A 1 496 ? -24.206 4.838 -3.550 1.00 32.97 496 GLY A O 1
ATOM 3846 N N . ILE A 1 497 ? -25.444 6.709 -3.339 1.00 33.72 497 ILE A N 1
ATOM 3847 C CA . ILE A 1 497 ? -26.489 6.288 -4.275 1.00 33.72 497 ILE A CA 1
ATOM 3848 C C . ILE A 1 497 ? -25.744 5.999 -5.582 1.00 33.72 497 ILE A C 1
ATOM 3850 O O . ILE A 1 497 ? -25.079 6.915 -6.078 1.00 33.72 497 ILE A O 1
ATOM 3854 N N . PRO A 1 498 ? -25.781 4.768 -6.127 1.00 34.22 498 PRO A N 1
ATOM 3855 C CA . PRO A 1 498 ? -25.084 4.496 -7.364 1.00 34.22 498 PRO A CA 1
ATOM 3856 C C . PRO A 1 498 ? -25.548 5.523 -8.398 1.00 34.22 498 PRO A C 1
ATOM 3858 O O . PRO A 1 498 ? -26.715 5.562 -8.792 1.00 34.22 498 PRO A O 1
ATOM 3861 N N . ALA A 1 499 ? -24.608 6.359 -8.834 1.00 34.19 499 ALA A N 1
ATOM 3862 C CA . ALA A 1 499 ? -24.737 7.332 -9.915 1.00 34.19 499 ALA A CA 1
ATOM 3863 C C . ALA A 1 499 ? -25.013 6.670 -11.283 1.00 34.19 499 ALA A C 1
ATOM 3865 O O . ALA A 1 499 ? -25.001 7.326 -12.322 1.00 34.19 499 ALA A O 1
ATOM 3866 N N . TYR A 1 500 ? -25.260 5.362 -11.302 1.00 33.31 500 TYR A N 1
ATOM 3867 C CA . TYR A 1 500 ? -25.485 4.575 -12.494 1.00 33.31 500 TYR A CA 1
ATOM 3868 C C . TYR A 1 500 ? -26.981 4.351 -12.690 1.00 33.31 500 TYR A C 1
ATOM 3870 O O . TYR A 1 500 ? -27.542 3.319 -12.333 1.00 33.31 500 TYR A O 1
ATOM 3878 N N . SER A 1 501 ? -27.645 5.309 -13.335 1.00 33.44 501 SER A N 1
ATOM 3879 C CA . SER A 1 501 ? -28.698 4.900 -14.261 1.00 33.44 501 SER A CA 1
ATOM 3880 C C . SER A 1 501 ? -28.010 4.473 -15.553 1.00 33.44 501 SER A C 1
ATOM 3882 O O . SER A 1 501 ? -27.385 5.303 -16.209 1.00 33.44 501 SER A O 1
ATOM 3884 N N . ILE A 1 502 ? -28.158 3.206 -15.930 1.00 33.06 502 ILE A N 1
ATOM 3885 C CA . ILE A 1 502 ? -27.598 2.584 -17.150 1.00 33.06 502 ILE A CA 1
ATOM 3886 C C . ILE A 1 502 ? -28.058 3.267 -18.457 1.00 33.06 502 ILE A C 1
ATOM 3888 O O . ILE A 1 502 ? -27.635 2.895 -19.542 1.00 33.06 502 ILE A O 1
ATOM 3892 N N . ASP A 1 503 ? -28.882 4.312 -18.389 1.00 38.66 503 ASP A N 1
ATOM 3893 C CA . ASP A 1 503 ? -29.441 4.959 -19.571 1.00 38.66 503 ASP A CA 1
ATOM 3894 C C . ASP A 1 503 ? -29.725 6.453 -19.415 1.00 38.66 503 ASP A C 1
ATOM 3896 O O . ASP A 1 503 ? -30.570 6.974 -20.136 1.00 38.66 503 ASP A O 1
ATOM 3900 N N . MET A 1 504 ? -29.040 7.154 -18.501 1.00 35.62 504 MET A N 1
ATOM 3901 C CA . MET A 1 504 ? -28.971 8.619 -18.578 1.00 35.62 504 MET A CA 1
ATOM 3902 C C . MET A 1 504 ? -27.603 9.080 -19.047 1.00 35.62 504 MET A C 1
ATOM 3904 O O . MET A 1 504 ? -26.586 8.695 -18.484 1.00 35.62 504 MET A O 1
ATOM 3908 N N . GLN A 1 505 ? -27.581 9.985 -20.027 1.00 36.03 505 GLN A N 1
ATOM 3909 C CA . GLN A 1 505 ? -26.362 10.708 -20.426 1.00 36.03 505 GLN A CA 1
ATOM 3910 C C . GLN A 1 505 ? -25.787 11.607 -19.306 1.00 36.03 505 GLN A C 1
ATOM 3912 O O . GLN A 1 505 ? -24.735 12.211 -19.491 1.00 36.03 505 GLN A O 1
ATOM 3917 N N . SER A 1 506 ? -26.454 11.702 -18.150 1.00 45.50 506 SER A N 1
ATOM 3918 C CA . SER A 1 506 ? -26.025 12.465 -16.976 1.00 45.50 506 SER A CA 1
ATOM 3919 C C . SER A 1 506 ? -26.266 11.672 -15.692 1.00 45.50 506 SER A C 1
ATOM 3921 O O . SER A 1 506 ? -27.344 11.101 -15.535 1.00 45.50 506 SER A O 1
ATOM 3923 N N . SER A 1 507 ? -25.321 11.711 -14.751 1.00 49.94 507 SER A N 1
ATOM 3924 C CA . SER A 1 507 ? -25.523 11.199 -13.390 1.00 49.94 507 SER A CA 1
ATOM 3925 C C . SER A 1 507 ? -26.464 12.135 -12.609 1.00 49.94 507 SER A C 1
ATOM 3927 O O . SER A 1 507 ? -26.119 13.307 -12.426 1.00 49.94 507 SER A O 1
ATOM 3929 N N . PRO A 1 508 ? -27.667 11.690 -12.193 1.00 61.03 508 PRO A N 1
ATOM 3930 C CA . PRO A 1 508 ? -28.587 12.545 -11.454 1.00 61.03 508 PRO A CA 1
ATOM 3931 C C . PRO A 1 508 ? -28.113 12.731 -10.001 1.00 61.03 508 PRO A C 1
ATOM 3933 O O . PRO A 1 508 ? -27.760 11.745 -9.354 1.00 61.03 508 PRO A O 1
ATOM 3936 N N . PRO A 1 509 ? -28.170 13.955 -9.439 1.00 59.44 509 PRO A N 1
ATOM 3937 C CA . PRO A 1 509 ? -27.784 14.178 -8.046 1.00 59.44 509 PRO A CA 1
ATOM 3938 C C . PRO A 1 509 ? -28.636 13.416 -7.013 1.00 59.44 509 PRO A C 1
ATOM 3940 O O . PRO A 1 509 ? -28.126 13.056 -5.955 1.00 59.44 509 PRO A O 1
ATOM 3943 N N . MET A 1 510 ? -29.921 13.162 -7.300 1.00 66.00 510 MET A N 1
ATOM 3944 C CA . MET A 1 510 ? -30.806 12.273 -6.531 1.00 66.00 510 MET A CA 1
ATOM 3945 C C . MET A 1 510 ? -31.925 11.727 -7.428 1.00 66.00 510 MET A C 1
ATOM 3947 O O . MET A 1 510 ? -32.574 12.481 -8.155 1.00 66.00 510 MET A O 1
ATOM 3951 N N . SER A 1 511 ? -32.173 10.414 -7.367 1.00 71.25 511 SER A N 1
ATOM 3952 C CA . SER A 1 511 ? -33.259 9.735 -8.086 1.00 71.25 511 SER A CA 1
ATOM 3953 C C . SER A 1 511 ? -34.098 8.907 -7.119 1.00 71.25 511 SER A C 1
ATOM 3955 O O . SER A 1 511 ? -33.630 7.893 -6.610 1.00 71.25 511 SER A O 1
ATOM 3957 N N . GLY A 1 512 ? -35.366 9.283 -6.927 1.00 67.00 512 GLY A N 1
ATOM 3958 C CA . GLY A 1 512 ? -36.257 8.580 -5.998 1.00 67.00 512 GLY A CA 1
ATOM 3959 C C . GLY A 1 512 ? -36.487 7.104 -6.349 1.00 67.00 512 GLY A C 1
ATOM 3960 O O . GLY A 1 512 ? -36.581 6.267 -5.457 1.00 67.00 512 GLY A O 1
ATOM 3961 N N . ALA A 1 513 ? -36.525 6.758 -7.641 1.00 62.84 513 ALA A N 1
ATOM 3962 C CA . ALA A 1 513 ? -36.665 5.365 -8.075 1.00 62.84 513 ALA A CA 1
ATOM 3963 C C . ALA A 1 513 ? -35.422 4.531 -7.722 1.00 62.84 513 ALA A C 1
ATOM 3965 O O . ALA A 1 513 ? -35.558 3.402 -7.252 1.00 62.84 513 ALA A O 1
ATOM 3966 N N . ASN A 1 514 ? -34.227 5.109 -7.885 1.00 66.94 514 ASN A N 1
ATOM 3967 C CA . ASN A 1 514 ? -32.983 4.451 -7.495 1.00 66.94 514 ASN A CA 1
ATOM 3968 C C . ASN A 1 514 ? -32.869 4.375 -5.971 1.00 66.94 514 ASN A C 1
ATOM 3970 O O . ASN A 1 514 ? -32.497 3.332 -5.465 1.00 66.94 514 ASN A O 1
ATOM 3974 N N . THR A 1 515 ? -33.260 5.416 -5.230 1.00 69.81 515 THR A N 1
ATOM 3975 C CA . THR A 1 515 ? -33.304 5.403 -3.757 1.00 69.81 515 THR A CA 1
ATOM 3976 C C . THR A 1 515 ? -34.138 4.234 -3.234 1.00 69.81 515 THR A C 1
ATOM 3978 O O . THR A 1 515 ? -33.686 3.508 -2.351 1.00 69.81 515 THR A O 1
ATOM 3981 N N . ILE A 1 516 ? -35.326 4.010 -3.803 1.00 75.06 516 ILE A N 1
ATOM 3982 C CA . ILE A 1 516 ? -36.189 2.883 -3.426 1.00 75.06 516 ILE A CA 1
ATOM 3983 C C . ILE A 1 516 ? -35.535 1.553 -3.799 1.00 75.06 516 ILE A C 1
ATOM 3985 O O . ILE A 1 516 ? -35.448 0.671 -2.953 1.00 75.06 516 ILE A O 1
ATOM 3989 N N . ALA A 1 517 ? -35.054 1.414 -5.039 1.00 70.69 517 ALA A N 1
ATOM 3990 C CA . ALA A 1 517 ? -34.431 0.177 -5.504 1.00 70.69 517 ALA A CA 1
ATOM 3991 C C . ALA A 1 517 ? -33.197 -0.189 -4.667 1.00 70.69 517 ALA A C 1
ATOM 3993 O O . ALA A 1 517 ? -33.072 -1.329 -4.232 1.00 70.69 517 ALA A O 1
ATOM 3994 N N . THR A 1 518 ? -32.332 0.785 -4.388 1.00 72.56 518 THR A N 1
ATOM 3995 C CA . THR A 1 518 ? -31.152 0.634 -3.538 1.00 72.56 518 THR A CA 1
ATOM 3996 C C . THR A 1 518 ? -31.552 0.237 -2.122 1.00 72.56 518 THR A C 1
ATOM 3998 O O . THR A 1 518 ? -31.022 -0.742 -1.614 1.00 72.56 518 THR A O 1
ATOM 4001 N N . ALA A 1 519 ? -32.519 0.916 -1.495 1.00 77.00 519 ALA A N 1
ATOM 4002 C CA . ALA A 1 519 ? -32.988 0.545 -0.158 1.00 77.00 519 ALA A CA 1
ATOM 4003 C C . ALA A 1 519 ? -33.548 -0.885 -0.121 1.00 77.00 519 ALA A C 1
ATOM 4005 O O . ALA A 1 519 ? -33.177 -1.673 0.744 1.00 77.00 519 ALA A O 1
ATOM 4006 N N . THR A 1 520 ? -34.390 -1.251 -1.091 1.00 79.19 520 THR A N 1
ATOM 4007 C CA . THR A 1 520 ? -34.943 -2.605 -1.203 1.00 79.19 520 THR A CA 1
ATOM 4008 C C . THR A 1 520 ? -33.844 -3.648 -1.382 1.00 79.19 520 THR A C 1
ATOM 4010 O O . THR A 1 520 ? -33.853 -4.644 -0.668 1.00 79.19 520 THR A O 1
ATOM 4013 N N . VAL A 1 521 ? -32.879 -3.425 -2.281 1.00 74.62 521 VAL A N 1
ATOM 4014 C CA . VAL A 1 521 ? -31.765 -4.360 -2.498 1.00 74.62 521 VAL A CA 1
ATOM 4015 C C . VAL A 1 521 ? -30.923 -4.488 -1.238 1.00 74.62 521 VAL A C 1
ATOM 4017 O O . VAL A 1 521 ? -30.677 -5.608 -0.808 1.00 74.62 521 VAL A O 1
ATOM 4020 N N . LEU A 1 522 ? -30.533 -3.380 -0.605 1.00 72.69 522 LEU A N 1
ATOM 4021 C CA . LEU A 1 522 ? -29.724 -3.407 0.615 1.00 72.69 522 LEU A CA 1
ATOM 4022 C C . LEU A 1 522 ? -30.394 -4.213 1.736 1.00 72.69 522 LEU A C 1
ATOM 4024 O O . LEU A 1 522 ? -29.707 -4.947 2.443 1.00 72.69 522 LEU A O 1
ATOM 4028 N N . LEU A 1 523 ? -31.720 -4.111 1.867 1.00 79.50 523 LEU A N 1
ATOM 4029 C CA . LEU A 1 523 ? -32.493 -4.845 2.870 1.00 79.50 523 LEU A CA 1
ATOM 4030 C C . LEU A 1 523 ? -32.702 -6.317 2.496 1.00 79.50 523 LEU A C 1
ATOM 4032 O O . LEU A 1 523 ? -32.474 -7.197 3.321 1.00 79.50 523 LEU A O 1
ATOM 4036 N N . GLU A 1 524 ? -33.124 -6.611 1.265 1.00 80.62 524 GLU A N 1
ATOM 4037 C CA . GLU A 1 524 ? -33.445 -7.984 0.840 1.00 80.62 524 GLU A CA 1
ATOM 4038 C C . GLU A 1 524 ? -32.200 -8.853 0.617 1.00 80.62 524 GLU A C 1
ATOM 4040 O O . GLU A 1 524 ? -32.273 -10.072 0.753 1.00 80.62 524 GLU A O 1
ATOM 4045 N N . THR A 1 525 ? -31.047 -8.247 0.321 1.00 68.31 525 THR A N 1
ATOM 4046 C CA . THR A 1 525 ? -29.756 -8.955 0.223 1.00 68.31 525 THR A CA 1
ATOM 4047 C C . THR A 1 525 ? -29.061 -9.125 1.575 1.00 68.31 525 THR A C 1
ATOM 4049 O O . THR A 1 525 ? -28.050 -9.817 1.663 1.00 68.31 525 THR A O 1
ATOM 4052 N N . GLY A 1 526 ? -29.581 -8.501 2.639 1.00 70.19 526 GLY A N 1
ATOM 4053 C CA . GLY A 1 526 ? -28.989 -8.553 3.976 1.00 70.19 526 GLY A CA 1
ATOM 4054 C C . GLY A 1 526 ? -27.705 -7.733 4.137 1.00 70.19 526 GLY A C 1
ATOM 4055 O O . GLY A 1 526 ? -27.034 -7.848 5.167 1.00 70.19 526 GLY A O 1
ATOM 4056 N N . VAL A 1 527 ? -27.356 -6.886 3.158 1.00 62.81 527 VAL A N 1
ATOM 4057 C CA . VAL A 1 527 ? -26.268 -5.901 3.301 1.00 62.81 527 VAL A CA 1
ATOM 4058 C C . VAL A 1 527 ? -26.562 -4.992 4.497 1.00 62.81 527 VAL A C 1
ATOM 4060 O O . VAL A 1 527 ? -25.699 -4.816 5.364 1.00 62.81 527 VAL A O 1
ATOM 4063 N N . VAL A 1 528 ? -27.806 -4.511 4.588 1.00 71.56 528 VAL A N 1
ATOM 4064 C CA . VAL A 1 528 ? -28.378 -3.840 5.758 1.00 71.56 528 VAL A CA 1
ATOM 4065 C C . VAL A 1 528 ? -29.344 -4.805 6.458 1.00 71.56 528 VAL A C 1
ATOM 4067 O O . VAL A 1 528 ? -30.237 -5.341 5.799 1.00 71.56 528 VAL A O 1
ATOM 4070 N N . PRO A 1 529 ? -29.206 -5.039 7.778 1.00 70.75 529 PRO A N 1
ATOM 4071 C CA . PRO A 1 529 ? -30.131 -5.892 8.519 1.00 70.75 529 PRO A CA 1
ATOM 4072 C C . PRO A 1 529 ? -31.580 -5.395 8.427 1.00 70.75 529 PRO A C 1
ATOM 4074 O O . PRO A 1 529 ? -31.870 -4.241 8.741 1.00 70.75 529 PRO A O 1
ATOM 4077 N N . MET A 1 530 ? -32.494 -6.283 8.032 1.00 84.56 530 MET A N 1
ATOM 4078 C CA . MET A 1 530 ? -33.928 -6.000 7.985 1.00 84.56 530 MET A CA 1
ATOM 4079 C C . MET A 1 530 ? -34.554 -6.176 9.376 1.00 84.56 530 MET A C 1
ATOM 4081 O O . MET A 1 530 ? -34.483 -7.251 9.970 1.00 84.56 530 MET A O 1
ATOM 4085 N N . ILE A 1 531 ? -35.184 -5.120 9.884 1.00 83.88 531 ILE A N 1
ATOM 4086 C CA . ILE A 1 531 ? -35.910 -5.074 11.159 1.00 83.88 531 ILE A CA 1
ATOM 4087 C C . ILE A 1 531 ? -37.407 -4.905 10.859 1.00 83.88 531 ILE A C 1
ATOM 4089 O O . ILE A 1 531 ? -37.825 -3.917 10.253 1.00 83.88 531 ILE A O 1
ATOM 4093 N N . GLU A 1 532 ? -38.228 -5.869 11.276 1.00 83.62 532 GLU A N 1
ATOM 4094 C CA . GLU A 1 532 ? -39.690 -5.820 11.121 1.00 83.62 532 GLU A CA 1
ATOM 4095 C C . GLU A 1 532 ? -40.357 -5.105 12.318 1.00 83.62 532 GLU A C 1
ATOM 4097 O O . GLU A 1 532 ? -39.872 -5.234 13.446 1.00 83.62 532 GLU A O 1
ATOM 4102 N N . PRO A 1 533 ? -41.477 -4.371 12.130 1.00 84.81 533 PRO A N 1
ATOM 4103 C CA . PRO A 1 533 ? -42.231 -4.177 10.884 1.00 84.81 533 PRO A CA 1
ATOM 4104 C C . PRO A 1 533 ? -41.714 -3.027 10.003 1.00 84.81 533 PRO A C 1
ATOM 4106 O O . PRO A 1 533 ? -42.151 -2.896 8.862 1.00 84.81 533 PRO A O 1
ATOM 4109 N N . THR A 1 534 ? -40.798 -2.202 10.514 1.00 86.88 534 THR A N 1
ATOM 4110 C CA . THR A 1 534 ? -40.221 -1.063 9.790 1.00 86.88 534 THR A CA 1
ATOM 4111 C C . THR A 1 534 ? -38.725 -0.984 10.060 1.00 86.88 534 THR A C 1
ATOM 4113 O O . THR A 1 534 ? -38.303 -0.887 11.211 1.00 86.88 534 THR A O 1
ATOM 4116 N N . THR A 1 535 ? -37.924 -0.972 8.998 1.00 72.56 535 THR A N 1
ATOM 4117 C CA . THR A 1 535 ? -36.485 -0.719 9.058 1.00 72.56 535 THR A CA 1
ATOM 4118 C C . THR A 1 535 ? -36.207 0.738 8.722 1.00 72.56 535 THR A C 1
ATOM 4120 O O . THR A 1 535 ? -36.621 1.226 7.671 1.00 72.56 535 THR A O 1
ATOM 4123 N N . HIS A 1 536 ? -35.484 1.427 9.600 1.00 79.00 536 HIS A N 1
ATOM 4124 C CA . HIS A 1 536 ? -35.047 2.801 9.376 1.00 79.00 536 HIS A CA 1
ATOM 4125 C C . HIS A 1 536 ? -33.607 2.807 8.869 1.00 79.00 536 HIS A C 1
ATOM 4127 O O . HIS A 1 536 ? -32.729 2.207 9.487 1.00 79.00 536 HIS A O 1
ATOM 4133 N N . MET A 1 537 ? -33.350 3.503 7.765 1.00 75.56 537 MET A N 1
ATOM 4134 C CA . MET A 1 537 ? -32.005 3.642 7.209 1.00 75.56 537 MET A CA 1
ATOM 4135 C C . MET A 1 537 ? -31.796 5.018 6.577 1.00 75.56 537 MET A C 1
ATOM 4137 O O . MET A 1 537 ? -32.718 5.824 6.458 1.00 75.56 537 MET A O 1
ATOM 4141 N N . LYS A 1 538 ? -30.558 5.320 6.196 1.00 72.69 538 LYS A N 1
ATOM 4142 C CA . LYS A 1 538 ? -30.198 6.566 5.517 1.00 72.69 538 LYS A CA 1
ATOM 4143 C C . LYS A 1 538 ? -29.381 6.227 4.278 1.00 72.69 538 LYS A C 1
ATOM 4145 O O . LYS A 1 538 ? -28.566 5.311 4.331 1.00 72.69 538 LYS A O 1
ATOM 4150 N N . LEU A 1 539 ? -29.605 6.956 3.191 1.00 64.88 539 LEU A N 1
ATOM 4151 C CA . LEU A 1 539 ? -28.774 6.918 1.989 1.00 64.88 539 LEU A CA 1
ATOM 4152 C C . LEU A 1 539 ? -28.183 8.303 1.763 1.00 64.88 539 LEU A C 1
ATOM 4154 O O . LEU A 1 539 ? -28.885 9.298 1.936 1.00 64.88 539 LEU A O 1
ATOM 4158 N N . ASP A 1 540 ? -26.915 8.361 1.373 1.00 59.00 540 ASP A N 1
ATOM 4159 C CA . ASP A 1 540 ? -26.227 9.617 1.088 1.00 59.00 540 ASP A CA 1
ATOM 4160 C C . ASP A 1 540 ? -25.864 9.709 -0.398 1.00 59.00 540 ASP A C 1
ATOM 4162 O O . ASP A 1 540 ? -25.558 8.715 -1.058 1.00 59.00 540 ASP A O 1
ATOM 4166 N N . GLY A 1 541 ? -25.955 10.901 -0.972 1.00 61.53 541 GLY A N 1
ATOM 4167 C CA . GLY A 1 541 ? -25.758 11.107 -2.402 1.00 61.53 541 GLY A CA 1
ATOM 4168 C C . GLY A 1 541 ? -25.449 12.560 -2.745 1.00 61.53 541 GLY A C 1
ATOM 4169 O O . GLY A 1 541 ? -25.461 13.417 -1.868 1.00 61.53 541 GLY A O 1
ATOM 4170 N N . PRO A 1 542 ? -25.197 12.882 -4.026 1.00 56.06 542 PRO A N 1
ATOM 4171 C CA . PRO A 1 542 ? -24.759 14.224 -4.422 1.00 56.06 542 PRO A CA 1
ATOM 4172 C C . PRO A 1 542 ? -25.734 15.365 -4.077 1.00 56.06 542 PRO A C 1
ATOM 4174 O O . PRO A 1 542 ? -25.317 16.519 -4.007 1.00 56.06 542 PRO A O 1
ATOM 4177 N N . ALA A 1 543 ? -27.024 15.072 -3.875 1.00 54.41 543 ALA A N 1
ATOM 4178 C CA . ALA A 1 543 ? -28.008 16.051 -3.404 1.00 54.41 543 ALA A CA 1
ATOM 4179 C C . ALA A 1 543 ? -28.090 16.178 -1.866 1.00 54.41 543 ALA A C 1
ATOM 4181 O O . ALA A 1 543 ? -28.813 17.042 -1.375 1.00 54.41 543 ALA A O 1
ATOM 4182 N N . GLY A 1 544 ? -27.380 15.333 -1.117 1.00 56.88 544 GLY A N 1
ATOM 4183 C CA . GLY A 1 544 ? -27.390 15.260 0.342 1.00 56.88 544 GLY A CA 1
ATOM 4184 C C . GLY A 1 544 ? -28.126 14.039 0.907 1.00 56.88 544 GLY A C 1
ATOM 4185 O O . GLY A 1 544 ? -28.617 13.171 0.181 1.00 56.88 544 GLY A O 1
ATOM 4186 N N . LEU A 1 545 ? -28.212 14.002 2.238 1.00 59.25 545 LEU A N 1
ATOM 4187 C CA . LEU A 1 545 ? -28.696 12.865 3.020 1.00 59.25 545 LEU A CA 1
ATOM 4188 C C . LEU A 1 545 ? -30.215 12.643 2.903 1.00 59.25 545 LEU A C 1
ATOM 4190 O O . LEU A 1 545 ? -31.019 13.514 3.246 1.00 59.25 545 LEU A O 1
ATOM 4194 N N . VAL A 1 546 ? -30.612 11.421 2.548 1.00 65.06 546 VAL A N 1
ATOM 4195 C CA . VAL A 1 546 ? -32.005 10.967 2.431 1.00 65.06 546 VAL A CA 1
ATOM 4196 C C . VAL A 1 546 ? -32.318 9.958 3.539 1.00 65.06 546 VAL A C 1
ATOM 4198 O O . VAL A 1 546 ? -31.662 8.925 3.665 1.00 65.06 546 VAL A O 1
ATOM 4201 N N . ARG A 1 547 ? -33.340 10.236 4.358 1.00 70.88 547 ARG A N 1
ATOM 4202 C CA . ARG A 1 547 ? -33.815 9.311 5.411 1.00 70.88 547 ARG A CA 1
ATOM 4203 C C . ARG A 1 547 ? -34.879 8.380 4.848 1.00 70.88 547 ARG A C 1
ATOM 4205 O O . ARG A 1 547 ? -35.743 8.854 4.118 1.00 70.88 547 ARG A O 1
ATOM 4212 N N . ILE A 1 548 ? -34.836 7.102 5.204 1.00 79.75 548 ILE A N 1
ATOM 4213 C CA . ILE A 1 548 ? -35.682 6.046 4.647 1.00 79.75 548 ILE A CA 1
ATOM 4214 C C . ILE A 1 548 ? -36.368 5.260 5.764 1.00 79.75 548 ILE A C 1
ATOM 4216 O O . ILE A 1 548 ? -35.708 4.807 6.697 1.00 79.75 548 ILE A O 1
ATOM 4220 N N . ASP A 1 549 ? -37.666 5.027 5.588 1.00 78.94 549 ASP A N 1
ATOM 4221 C CA . ASP A 1 549 ? -38.485 4.113 6.376 1.00 78.94 549 ASP A CA 1
ATOM 4222 C C . ASP A 1 549 ? -38.999 3.000 5.456 1.00 78.94 549 ASP A C 1
ATOM 4224 O O . ASP A 1 549 ? -39.813 3.236 4.561 1.00 78.94 549 ASP A O 1
ATOM 4228 N N . ALA A 1 550 ? -38.517 1.778 5.645 1.00 83.56 550 ALA A N 1
ATOM 4229 C CA . ALA A 1 550 ? -38.897 0.625 4.842 1.00 83.56 550 ALA A CA 1
ATOM 4230 C C . ALA A 1 550 ? -39.803 -0.313 5.643 1.00 83.56 550 ALA A C 1
ATOM 4232 O O . ALA A 1 550 ? -39.366 -0.925 6.613 1.00 83.56 550 ALA A O 1
ATOM 4233 N N . GLU A 1 551 ? -41.058 -0.463 5.230 1.00 86.50 551 GLU A N 1
ATOM 4234 C CA . GLU A 1 551 ? -41.947 -1.490 5.774 1.00 86.50 551 GLU A CA 1
ATOM 4235 C C . GLU A 1 551 ? -41.470 -2.863 5.317 1.00 86.50 551 GLU A C 1
ATOM 4237 O O . GLU A 1 551 ? -41.206 -3.091 4.132 1.00 86.50 551 GLU A O 1
ATOM 4242 N N . CYS A 1 552 ? -41.343 -3.769 6.277 1.00 86.19 552 CYS A N 1
ATOM 4243 C CA . CYS A 1 552 ? -40.742 -5.075 6.095 1.00 86.19 552 CYS A CA 1
ATOM 4244 C C . CYS A 1 552 ? -41.640 -6.148 6.711 1.00 86.19 552 CYS A C 1
ATOM 4246 O O . CYS A 1 552 ? -42.155 -5.980 7.818 1.00 86.19 552 CYS A O 1
ATOM 4248 N N . SER A 1 553 ? -41.852 -7.243 5.984 1.00 86.69 553 SER A N 1
ATOM 4249 C CA . SER A 1 553 ? -42.619 -8.386 6.476 1.00 86.69 553 SER A CA 1
ATOM 4250 C C . SER A 1 553 ? -42.198 -9.677 5.786 1.00 86.69 553 SER A C 1
ATOM 4252 O O . SER A 1 553 ? -42.133 -9.738 4.555 1.00 86.69 553 SER A O 1
ATOM 4254 N N . GLY A 1 554 ? -41.937 -10.717 6.579 1.00 83.75 554 GLY A N 1
ATOM 4255 C CA . GLY A 1 554 ? -41.555 -12.035 6.080 1.00 83.75 554 GLY A CA 1
ATOM 4256 C C . GLY A 1 554 ? -40.238 -12.015 5.304 1.00 83.75 554 GLY A C 1
ATOM 4257 O O . GLY A 1 554 ? -40.135 -12.685 4.275 1.00 83.75 554 GLY A O 1
ATOM 4258 N N . GLY A 1 555 ? -39.266 -11.211 5.752 1.00 79.06 555 GLY A N 1
ATOM 4259 C CA . GLY A 1 555 ? -37.964 -11.068 5.089 1.00 79.06 555 GLY A CA 1
ATOM 4260 C C . GLY A 1 555 ? -38.003 -10.330 3.745 1.00 79.06 555 GLY A C 1
ATOM 4261 O O . GLY A 1 555 ? -37.081 -10.472 2.946 1.00 79.06 555 GLY A O 1
ATOM 4262 N N . LYS A 1 556 ? -39.069 -9.568 3.465 1.00 80.00 556 LYS A N 1
ATOM 4263 C CA . LYS A 1 556 ? -39.201 -8.737 2.259 1.00 80.00 556 LYS A CA 1
ATOM 4264 C C . LYS A 1 556 ? -39.471 -7.285 2.599 1.00 80.00 556 LYS A C 1
ATOM 4266 O O . LYS A 1 556 ? -40.236 -6.998 3.520 1.00 80.00 556 LYS A O 1
ATOM 4271 N N . CYS A 1 557 ? -38.935 -6.383 1.781 1.00 83.88 557 CYS A N 1
ATOM 4272 C CA . CYS A 1 557 ? -39.286 -4.971 1.829 1.00 83.88 557 CYS A CA 1
ATOM 4273 C C . CYS A 1 557 ? -40.583 -4.754 1.026 1.00 83.88 557 CYS A C 1
ATOM 4275 O O . CYS A 1 557 ? -40.622 -4.901 -0.197 1.00 83.88 557 CYS A O 1
ATOM 4277 N N . THR A 1 558 ? -41.683 -4.452 1.715 1.00 81.62 558 THR A N 1
ATOM 4278 C CA . THR A 1 558 ? -43.025 -4.343 1.115 1.00 81.62 558 THR A CA 1
ATOM 4279 C C . THR A 1 558 ? -43.347 -2.926 0.648 1.00 81.62 558 THR A C 1
ATOM 4281 O O . THR A 1 558 ? -44.092 -2.748 -0.324 1.00 81.62 558 THR A O 1
ATOM 4284 N N . SER A 1 559 ? -42.782 -1.921 1.321 1.00 81.19 559 SER A N 1
ATOM 4285 C CA . SER A 1 559 ? -42.910 -0.513 0.963 1.00 81.19 559 SER A CA 1
ATOM 4286 C C . SER A 1 559 ? -41.693 0.277 1.421 1.00 81.19 559 SER A C 1
ATOM 4288 O O . SER A 1 559 ? -41.195 0.066 2.519 1.00 81.19 559 SER A O 1
ATOM 4290 N N . VAL A 1 560 ? -41.260 1.241 0.611 1.00 75.19 560 VAL A N 1
ATOM 4291 C CA . VAL A 1 560 ? -40.218 2.203 0.987 1.00 75.19 560 VAL A CA 1
ATOM 4292 C C . VAL A 1 560 ? -40.819 3.601 1.021 1.00 75.19 560 VAL A C 1
ATOM 4294 O O . VAL A 1 560 ? -41.504 4.039 0.089 1.00 75.19 560 VAL A O 1
ATOM 4297 N N . ARG A 1 561 ? -40.546 4.304 2.114 1.00 74.38 561 ARG A N 1
ATOM 4298 C CA . ARG A 1 561 ? -40.794 5.723 2.322 1.00 74.38 561 ARG A CA 1
ATOM 4299 C C . ARG A 1 561 ? -39.463 6.430 2.487 1.00 74.38 561 ARG A C 1
ATOM 4301 O O . ARG A 1 561 ? -38.557 5.884 3.098 1.00 74.38 561 ARG A O 1
ATOM 4308 N N . PHE A 1 562 ? -39.337 7.643 1.962 1.00 72.00 562 PHE A N 1
ATOM 4309 C CA . PHE A 1 562 ? -38.153 8.453 2.224 1.00 72.00 562 PHE A CA 1
ATOM 4310 C C . PHE A 1 562 ? -38.460 9.946 2.306 1.00 72.00 562 PHE A C 1
ATOM 4312 O O . PHE A 1 562 ? -39.445 10.425 1.734 1.00 72.00 562 PHE A O 1
ATOM 4319 N N . HIS A 1 563 ? -37.589 10.652 3.026 1.00 69.75 563 HIS A N 1
ATOM 4320 C CA . HIS A 1 563 ? -37.550 12.101 3.162 1.00 69.75 563 HIS A CA 1
ATOM 4321 C C . HIS A 1 563 ? -36.564 12.670 2.152 1.00 69.75 563 HIS A C 1
ATOM 4323 O O . HIS A 1 563 ? -35.353 12.503 2.301 1.00 69.75 563 HIS A O 1
ATOM 4329 N N . ASN A 1 564 ? -37.098 13.318 1.121 1.00 66.19 564 ASN A N 1
ATOM 4330 C CA . ASN A 1 564 ? -36.289 13.869 0.042 1.00 66.19 564 ASN A CA 1
ATOM 4331 C C . ASN A 1 564 ? -35.677 15.239 0.397 1.00 66.19 564 ASN A C 1
ATOM 4333 O O . ASN A 1 564 ? -36.099 15.893 1.354 1.00 66.19 564 ASN A O 1
ATOM 4337 N N . VAL A 1 565 ? -34.723 15.685 -0.421 1.00 67.06 565 VAL A N 1
ATOM 4338 C CA . VAL A 1 565 ? -34.144 17.036 -0.379 1.00 67.06 565 VAL A CA 1
ATOM 4339 C C . VAL A 1 565 ? -35.208 18.121 -0.631 1.00 67.06 565 VAL A C 1
ATOM 4341 O O . VAL A 1 565 ? -36.207 17.840 -1.307 1.00 67.06 565 VAL A O 1
ATOM 4344 N N . PRO A 1 566 ? -35.020 19.360 -0.127 1.00 69.25 566 PRO A N 1
ATOM 4345 C CA . PRO A 1 566 ? -35.935 20.470 -0.391 1.00 69.25 566 PRO A CA 1
ATOM 4346 C C . PRO A 1 566 ? -36.117 20.728 -1.892 1.00 69.25 566 PRO A C 1
ATOM 4348 O O . PRO A 1 566 ? -35.159 20.671 -2.662 1.00 69.25 566 PRO A O 1
ATOM 4351 N N . ALA A 1 567 ? -37.349 21.025 -2.301 1.00 71.12 567 ALA A N 1
ATOM 4352 C CA . ALA A 1 567 ? -37.692 21.384 -3.674 1.00 71.12 567 ALA A CA 1
ATOM 4353 C C . ALA A 1 567 ? -37.929 22.897 -3.786 1.00 71.12 567 ALA A C 1
ATOM 4355 O O . ALA A 1 567 ? -38.490 23.502 -2.874 1.00 71.12 567 ALA A O 1
ATOM 4356 N N . PHE A 1 568 ? -37.523 23.505 -4.900 1.00 70.81 568 PHE A N 1
ATOM 4357 C CA . PHE A 1 568 ? -37.728 24.932 -5.171 1.00 70.81 568 PHE A CA 1
ATOM 4358 C C . PHE A 1 568 ? -37.826 25.197 -6.677 1.00 70.81 568 PHE A C 1
ATOM 4360 O O . PHE A 1 568 ? -37.500 24.336 -7.490 1.00 70.81 568 PHE A O 1
ATOM 4367 N N . VAL A 1 569 ? -38.286 26.386 -7.059 1.00 75.56 569 VAL A N 1
ATOM 4368 C CA . VAL A 1 569 ? -38.462 26.786 -8.462 1.00 75.56 569 VAL A CA 1
ATOM 4369 C C . VAL A 1 569 ? -37.331 27.719 -8.884 1.00 75.56 569 VAL A C 1
ATOM 4371 O O . VAL A 1 569 ? -36.934 28.590 -8.114 1.00 75.56 569 VAL A O 1
ATOM 4374 N N . PHE A 1 570 ? -36.822 27.529 -10.099 1.00 78.50 570 PHE A N 1
ATOM 4375 C CA . PHE A 1 570 ? -35.914 28.468 -10.754 1.00 78.50 570 PHE A CA 1
ATOM 4376 C C . PHE A 1 570 ? -36.704 29.520 -11.532 1.00 78.50 570 PHE A C 1
ATOM 4378 O O . PHE A 1 570 ? -36.565 30.707 -11.261 1.00 78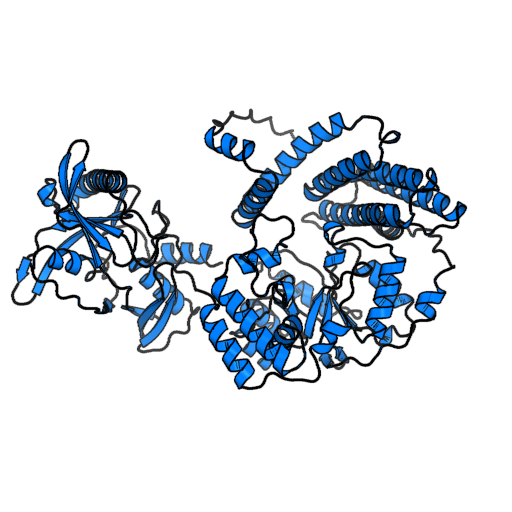.50 570 PHE A O 1
ATOM 4385 N N . ASP A 1 571 ? -37.574 29.075 -12.442 1.00 82.56 571 ASP A N 1
ATOM 4386 C CA . ASP A 1 571 ? -38.305 29.936 -13.373 1.00 82.56 571 ASP A CA 1
ATOM 4387 C C . ASP A 1 571 ? -39.725 29.395 -13.608 1.00 82.56 571 ASP A C 1
ATOM 4389 O O . ASP A 1 571 ? -39.924 28.181 -13.692 1.00 82.56 571 ASP A O 1
ATOM 4393 N N . LEU A 1 572 ? -40.709 30.287 -13.741 1.00 82.81 572 LEU A N 1
ATOM 4394 C CA . LEU A 1 572 ? -42.096 29.958 -14.103 1.00 82.81 572 LEU A CA 1
ATOM 4395 C C . LEU A 1 572 ? -42.453 30.604 -15.440 1.00 82.81 572 LEU A C 1
ATOM 4397 O O . LEU A 1 572 ? -42.075 31.750 -15.686 1.00 82.81 572 LEU A O 1
ATOM 4401 N N . ASP A 1 573 ? -43.218 29.890 -16.270 1.00 84.56 573 ASP A N 1
ATOM 4402 C CA . ASP A 1 573 ? -43.743 30.380 -17.553 1.00 84.56 573 ASP A CA 1
ATOM 4403 C C . ASP A 1 573 ? -42.680 30.985 -18.494 1.00 84.56 573 ASP A C 1
ATOM 4405 O O . ASP A 1 573 ? -42.975 31.877 -19.305 1.00 84.56 573 ASP A O 1
ATOM 4409 N N . LEU A 1 574 ? -41.451 30.466 -18.409 1.00 87.38 574 LEU A N 1
ATOM 4410 C CA . LEU A 1 574 ? -40.302 30.893 -19.192 1.00 87.38 574 LEU A CA 1
ATOM 4411 C C . LEU A 1 574 ? -40.538 30.605 -20.676 1.00 87.38 574 LEU A C 1
ATOM 4413 O O . LEU A 1 574 ? -40.794 29.466 -21.070 1.00 87.38 574 LEU A O 1
ATOM 4417 N N . ASP A 1 575 ? -40.424 31.644 -21.500 1.00 91.94 575 ASP A N 1
ATOM 4418 C CA . ASP A 1 575 ? -40.526 31.539 -22.952 1.00 91.94 575 ASP A CA 1
ATOM 4419 C C . ASP A 1 575 ? -39.223 30.986 -23.545 1.00 91.94 575 ASP A C 1
ATOM 4421 O O . ASP A 1 575 ? -38.178 31.632 -23.493 1.00 91.94 575 ASP A O 1
ATOM 4425 N N . VAL A 1 576 ? -39.291 29.794 -24.141 1.00 91.75 576 VAL A N 1
ATOM 4426 C CA . VAL A 1 576 ? -38.140 29.094 -24.729 1.00 91.75 576 VAL A CA 1
ATOM 4427 C C . VAL A 1 576 ? -38.367 28.916 -26.221 1.00 91.75 576 VAL A C 1
ATOM 4429 O O . VAL A 1 576 ? -39.374 28.346 -26.644 1.00 91.75 576 VAL A O 1
ATOM 4432 N N . SER A 1 577 ? -37.426 29.390 -27.039 1.00 91.06 577 SER A N 1
ATOM 4433 C CA . SER A 1 577 ? -37.486 29.221 -28.492 1.00 91.06 577 SER A CA 1
ATOM 4434 C C . SER A 1 577 ? -37.023 27.818 -28.877 1.00 91.06 577 SER A C 1
ATOM 4436 O O . SER A 1 577 ? -35.861 27.472 -28.672 1.00 91.06 577 SER A O 1
ATOM 4438 N N . VAL A 1 578 ? -37.914 26.998 -29.433 1.00 88.88 578 VAL A N 1
ATOM 4439 C CA . VAL A 1 578 ? -37.610 25.619 -29.834 1.00 88.88 578 VAL A CA 1
ATOM 4440 C C . VAL A 1 578 ? -37.639 25.514 -31.354 1.00 88.88 578 VAL A C 1
ATOM 4442 O O . VAL A 1 578 ? -38.661 25.767 -32.000 1.00 88.88 578 VAL A O 1
ATOM 4445 N N . LEU A 1 579 ? -36.504 25.126 -31.942 1.00 75.56 579 LEU A N 1
ATOM 4446 C CA . LEU A 1 579 ? -36.362 24.996 -33.390 1.00 75.56 579 LEU A CA 1
ATOM 4447 C C . LEU A 1 579 ? -37.410 24.019 -33.950 1.00 75.56 579 LEU A C 1
ATOM 4449 O O . LEU A 1 579 ? -37.425 22.844 -33.596 1.00 75.56 579 LEU A O 1
ATOM 4453 N N . GLY A 1 580 ? -38.280 24.514 -34.834 1.00 75.25 580 GLY A N 1
ATOM 4454 C CA . GLY A 1 580 ? -39.360 23.734 -35.452 1.00 75.25 580 GLY A CA 1
ATOM 4455 C C . GLY A 1 580 ? -40.694 23.725 -34.692 1.00 75.25 580 GLY A C 1
ATOM 4456 O O . GLY A 1 580 ? -41.703 23.377 -35.299 1.00 75.25 580 GLY A O 1
ATOM 4457 N N . SER A 1 581 ? -40.725 24.171 -33.430 1.00 75.62 581 SER A N 1
ATOM 4458 C CA . SER A 1 581 ? -41.934 24.175 -32.580 1.00 75.62 581 SER A CA 1
ATOM 4459 C C . SER A 1 581 ? -42.354 25.571 -32.097 1.00 75.62 581 SER A C 1
ATOM 4461 O O . SER A 1 581 ? -43.431 25.720 -31.527 1.00 75.62 581 SER A O 1
ATOM 4463 N N . GLY A 1 582 ? -41.546 26.604 -32.359 1.00 85.81 582 GLY A N 1
ATOM 4464 C CA . GLY A 1 582 ? -41.829 27.983 -31.951 1.00 85.81 582 GLY A CA 1
ATOM 4465 C C . GLY A 1 582 ? -41.508 28.239 -30.476 1.00 85.81 582 GLY A C 1
ATOM 4466 O O . GLY A 1 582 ? -40.726 27.510 -29.867 1.00 85.81 582 GLY A O 1
ATOM 4467 N N . THR A 1 583 ? -42.081 29.301 -29.912 1.00 90.81 583 THR A N 1
ATOM 4468 C CA . THR A 1 583 ? -41.899 29.649 -28.496 1.00 90.81 583 THR A CA 1
ATOM 4469 C C . THR A 1 583 ? -42.832 28.817 -27.620 1.00 90.81 583 THR A C 1
ATOM 4471 O O . THR A 1 583 ? -44.048 28.854 -27.804 1.00 90.81 583 THR A O 1
ATOM 4474 N N . ILE A 1 584 ? -42.266 28.085 -26.659 1.00 90.88 584 ILE A N 1
ATOM 4475 C CA . ILE A 1 584 ? -42.994 27.233 -25.709 1.00 90.88 584 ILE A CA 1
ATOM 4476 C C . ILE A 1 584 ? -42.758 27.753 -24.290 1.00 90.88 584 ILE A C 1
ATOM 4478 O O . ILE A 1 584 ? -41.630 28.087 -23.935 1.00 90.88 584 ILE A O 1
ATOM 4482 N N . LYS A 1 585 ? -43.820 27.780 -23.475 1.00 89.50 585 LYS A N 1
ATOM 4483 C CA . LYS A 1 585 ? -43.740 28.119 -22.049 1.00 89.50 585 LYS A CA 1
ATOM 4484 C C . LYS A 1 585 ? -43.390 26.911 -21.198 1.00 89.50 585 LYS A C 1
ATOM 4486 O O . LYS A 1 585 ? -44.146 25.931 -21.167 1.00 89.50 585 LYS A O 1
ATOM 4491 N N . VAL A 1 586 ? -42.298 27.017 -20.454 1.00 90.19 586 VAL A N 1
ATOM 4492 C CA . VAL A 1 586 ? -41.821 25.969 -19.551 1.00 90.19 586 VAL A CA 1
ATOM 4493 C C . VAL A 1 586 ? -41.619 26.503 -18.141 1.00 90.19 586 VAL A C 1
ATOM 4495 O O . VAL A 1 586 ? -41.349 27.685 -17.959 1.00 90.19 586 VAL A O 1
ATOM 4498 N N . ASP A 1 587 ? -41.691 25.619 -17.154 1.00 85.25 587 ASP A N 1
ATOM 4499 C CA . ASP A 1 587 ? -41.194 25.926 -15.812 1.00 85.25 587 ASP A CA 1
ATOM 4500 C C . ASP A 1 587 ? -39.897 25.163 -15.573 1.00 85.25 587 ASP A C 1
ATOM 4502 O O . ASP A 1 587 ? -39.713 24.063 -16.102 1.00 85.25 587 ASP A O 1
ATOM 4506 N N . ILE A 1 588 ? -39.010 25.718 -14.754 1.00 87.12 588 ILE A N 1
ATOM 4507 C CA . ILE A 1 588 ? -37.772 25.060 -14.347 1.00 87.12 588 ILE A CA 1
ATOM 4508 C C . ILE A 1 588 ? -37.742 24.975 -12.834 1.00 87.12 588 ILE A C 1
ATOM 4510 O O . ILE A 1 588 ? -37.906 25.980 -12.145 1.00 87.12 588 ILE A O 1
ATOM 4514 N N . ALA A 1 589 ? -37.519 23.781 -12.295 1.00 83.06 589 ALA A N 1
ATOM 4515 C CA . ALA A 1 589 ? -37.559 23.580 -10.854 1.00 83.06 589 ALA A CA 1
ATOM 4516 C C . ALA A 1 589 ? -36.697 22.402 -10.386 1.00 83.06 589 ALA A C 1
ATOM 4518 O O . ALA A 1 589 ? -36.365 21.489 -11.141 1.00 83.06 589 ALA A O 1
ATOM 4519 N N . TRP A 1 590 ? -36.314 22.457 -9.116 1.00 78.31 590 TRP A N 1
ATOM 4520 C CA . TRP A 1 590 ? -35.487 21.492 -8.414 1.00 78.31 590 TRP A CA 1
ATOM 4521 C C . TRP A 1 590 ? -36.314 20.613 -7.478 1.00 78.31 590 TRP A C 1
ATOM 4523 O O . TRP A 1 590 ? -37.194 21.089 -6.766 1.00 78.31 590 TRP A O 1
ATOM 4533 N N . GLY A 1 591 ? -35.942 19.340 -7.379 1.00 71.38 591 GLY A N 1
ATOM 4534 C CA . GLY A 1 591 ? -36.242 18.515 -6.201 1.00 71.38 591 GLY A CA 1
ATOM 4535 C C . GLY A 1 591 ? -35.490 17.187 -6.228 1.00 71.38 591 GLY A C 1
ATOM 4536 O O . GLY A 1 591 ? -36.072 16.109 -6.092 1.00 71.38 591 GLY A O 1
ATOM 4537 N N . GLY A 1 592 ? -34.180 17.300 -6.454 1.00 71.88 592 GLY A N 1
ATOM 4538 C CA . GLY A 1 592 ? -33.220 16.204 -6.605 1.00 71.88 592 GLY A CA 1
ATOM 4539 C C . GLY A 1 592 ? -32.640 16.072 -8.014 1.00 71.88 592 GLY A C 1
ATOM 4540 O O . GLY A 1 592 ? -31.518 15.604 -8.191 1.00 71.88 592 GLY A O 1
ATOM 4541 N N . MET A 1 593 ? -33.373 16.566 -9.012 1.00 79.31 593 MET A N 1
ATOM 4542 C CA . MET A 1 593 ? -32.876 16.890 -10.349 1.00 79.31 593 MET A CA 1
ATOM 4543 C C . MET A 1 593 ? -33.423 18.263 -10.755 1.00 79.31 593 MET A C 1
ATOM 4545 O O . MET A 1 593 ? -34.395 18.731 -10.158 1.00 79.31 593 MET A O 1
ATOM 4549 N N . ILE A 1 594 ? -32.803 18.905 -11.749 1.00 83.31 594 ILE A N 1
ATOM 4550 C CA . ILE A 1 594 ? -33.335 20.128 -12.360 1.00 83.31 594 ILE A CA 1
ATOM 4551 C C . ILE A 1 594 ? -34.248 19.704 -13.517 1.00 83.31 594 ILE A C 1
ATOM 4553 O O . ILE A 1 594 ? -33.776 19.164 -14.523 1.00 83.31 594 ILE A O 1
ATOM 4557 N N . TYR A 1 595 ? -35.548 19.928 -13.339 1.00 85.31 595 TYR A N 1
ATOM 4558 C CA . TYR A 1 595 ? -36.618 19.574 -14.267 1.00 85.31 595 TYR A CA 1
ATOM 4559 C C . TYR A 1 595 ? -36.991 20.753 -15.151 1.00 85.31 595 TYR A C 1
ATOM 4561 O O . TYR A 1 595 ? -37.069 21.880 -14.671 1.00 85.31 595 TYR A O 1
ATOM 4569 N N . VAL A 1 596 ? -37.308 20.463 -16.411 1.00 88.94 596 VAL A N 1
ATOM 4570 C CA . VAL A 1 596 ? -38.173 21.308 -17.242 1.00 88.94 596 VAL A CA 1
ATOM 4571 C C . VAL A 1 596 ? -39.566 20.709 -17.224 1.00 88.94 596 VAL A C 1
ATOM 4573 O O . VAL A 1 596 ? -39.724 19.538 -17.562 1.00 88.94 596 VAL A O 1
ATOM 4576 N N . LEU A 1 597 ? -40.571 21.501 -16.871 1.00 86.94 597 LEU A N 1
ATOM 4577 C CA . LEU A 1 597 ? -41.970 21.088 -16.886 1.00 86.94 597 LEU A CA 1
ATOM 4578 C C . LEU A 1 597 ? -42.700 21.740 -18.056 1.00 86.94 597 LEU A C 1
ATOM 4580 O O . LEU A 1 597 ? -42.624 22.954 -18.260 1.00 86.94 597 LEU A O 1
ATOM 4584 N N . VAL A 1 598 ? -43.428 20.926 -18.817 1.00 88.75 598 VAL A N 1
ATOM 4585 C CA . VAL A 1 598 ? -44.169 21.356 -20.007 1.00 88.75 598 VAL A CA 1
ATOM 4586 C C . VAL A 1 598 ? -45.598 20.825 -19.950 1.00 88.75 598 VAL A C 1
ATOM 4588 O O . VAL A 1 598 ? -45.836 19.670 -19.599 1.00 88.75 598 VAL A O 1
ATOM 4591 N N . ASP A 1 599 ? -46.564 21.663 -20.320 1.00 86.50 599 ASP A N 1
ATOM 4592 C CA . ASP A 1 599 ? -47.936 21.209 -20.565 1.00 86.50 599 ASP A CA 1
ATOM 4593 C C . ASP A 1 599 ? -47.962 20.475 -21.913 1.00 86.50 599 ASP A C 1
ATOM 4595 O O . ASP A 1 599 ? -47.648 21.065 -22.944 1.00 86.50 599 ASP A O 1
ATOM 4599 N N . ALA A 1 600 ? -48.311 19.190 -21.929 1.00 87.19 600 ALA A N 1
ATOM 4600 C CA . ALA A 1 600 ? -48.338 18.399 -23.158 1.00 87.19 600 ALA A CA 1
ATOM 4601 C C . ALA A 1 600 ? -49.253 19.030 -24.226 1.00 87.19 600 ALA A C 1
ATOM 4603 O O . ALA A 1 600 ? -48.924 19.019 -25.417 1.00 87.19 600 ALA A O 1
ATOM 4604 N N . SER A 1 601 ? -50.355 19.660 -23.802 1.00 85.62 601 SER A N 1
ATOM 4605 C CA . SER A 1 601 ? -51.303 20.304 -24.711 1.00 85.62 601 SER A CA 1
ATOM 4606 C C . SER A 1 601 ? -50.725 21.549 -25.390 1.00 85.62 601 SER A C 1
ATOM 4608 O O . SER A 1 601 ? -51.086 21.830 -26.534 1.00 85.62 601 SER A O 1
ATOM 4610 N N . SER A 1 602 ? -49.767 22.247 -24.759 1.00 85.75 602 SER A N 1
ATOM 4611 C CA . SER A 1 602 ? -49.125 23.437 -25.345 1.00 85.75 602 SER A CA 1
ATOM 4612 C C . SER A 1 602 ? -48.234 23.104 -26.543 1.00 85.75 602 SER A C 1
ATOM 4614 O O . SER A 1 602 ? -47.951 23.974 -27.363 1.00 85.75 602 SER A O 1
ATOM 4616 N N . VAL A 1 603 ? -47.851 21.832 -26.685 1.00 89.00 603 VAL A N 1
ATOM 4617 C CA . VAL A 1 603 ? -47.077 21.307 -27.817 1.00 89.00 603 VAL A CA 1
ATOM 4618 C C . VAL A 1 603 ? -47.903 20.380 -28.716 1.00 89.00 603 VAL A C 1
ATOM 4620 O O . VAL A 1 603 ? -47.354 19.654 -29.546 1.00 89.00 603 VAL A O 1
ATOM 4623 N N . GLY A 1 604 ? -49.233 20.395 -28.564 1.00 88.50 604 GLY A N 1
ATOM 4624 C CA . GLY A 1 604 ? -50.158 19.598 -29.372 1.00 88.50 604 GLY A CA 1
ATOM 4625 C C . GLY A 1 604 ? -50.027 18.087 -29.154 1.00 88.50 604 GLY A C 1
ATOM 4626 O O . GLY A 1 604 ? -50.219 17.314 -30.099 1.00 88.50 604 GLY A O 1
ATOM 4627 N N . LEU A 1 605 ? -49.655 17.663 -27.942 1.00 89.50 605 LEU A N 1
ATOM 4628 C CA . LEU A 1 605 ? -49.518 16.262 -27.549 1.00 89.50 605 LEU A CA 1
ATOM 4629 C C . LEU A 1 605 ? -50.439 15.917 -26.370 1.00 89.50 605 LEU A C 1
ATOM 4631 O O . LEU A 1 605 ? -50.790 16.755 -25.549 1.00 89.50 605 LEU A O 1
ATOM 4635 N N . GLU A 1 606 ? -50.788 14.637 -26.275 1.00 87.19 606 GLU A N 1
ATOM 4636 C CA . GLU A 1 606 ? -51.471 14.039 -25.122 1.00 87.19 606 GLU A CA 1
ATOM 4637 C C . GLU A 1 606 ? -50.616 12.885 -24.586 1.00 87.19 606 GLU A C 1
ATOM 4639 O O . GLU A 1 606 ? -49.957 12.184 -25.370 1.00 87.19 606 GLU A O 1
ATOM 4644 N N . ILE A 1 607 ? -50.643 12.640 -23.275 1.00 83.38 607 ILE A N 1
ATOM 4645 C CA . ILE A 1 607 ? -49.856 11.607 -22.585 1.00 83.38 607 ILE A CA 1
ATOM 4646 C C . ILE A 1 607 ? -50.532 10.238 -22.757 1.00 83.38 607 ILE A C 1
ATOM 4648 O O . ILE A 1 607 ? -51.008 9.581 -21.830 1.00 83.38 607 ILE A O 1
ATOM 4652 N N . LYS A 1 608 ? -50.529 9.761 -24.002 1.00 81.94 608 LYS A N 1
ATOM 4653 C CA . LYS A 1 608 ? -51.030 8.448 -24.418 1.00 81.94 608 LYS A CA 1
ATOM 4654 C C . LYS A 1 608 ? -49.909 7.612 -25.015 1.00 81.94 608 LYS A C 1
ATOM 4656 O O . LYS A 1 608 ? -48.966 8.137 -25.601 1.00 81.94 608 LYS A O 1
ATOM 4661 N N . SER A 1 609 ? -50.023 6.290 -24.893 1.00 76.44 609 SER A N 1
ATOM 4662 C CA . SER A 1 609 ? -48.998 5.357 -25.383 1.00 76.44 609 SER A CA 1
ATOM 4663 C C . SER A 1 609 ? -48.727 5.512 -26.889 1.00 76.44 609 SER A C 1
ATOM 4665 O O . SER A 1 609 ? -47.587 5.375 -27.319 1.00 76.44 609 SER A O 1
ATOM 4667 N N . GLU A 1 610 ? -49.749 5.862 -27.675 1.00 82.81 610 GLU A N 1
ATOM 4668 C CA . GLU A 1 610 ? -49.656 6.133 -29.121 1.00 82.81 610 GLU A CA 1
ATOM 4669 C C . GLU A 1 610 ? -48.770 7.340 -29.475 1.00 82.81 610 GLU A C 1
ATOM 4671 O O . GLU A 1 610 ? -48.146 7.360 -30.533 1.00 82.81 610 GLU A O 1
ATOM 4676 N N . ASN A 1 611 ? -48.634 8.308 -28.563 1.00 84.56 611 ASN A N 1
ATOM 4677 C CA . ASN A 1 611 ? -47.801 9.497 -28.748 1.00 84.56 611 ASN A CA 1
ATOM 4678 C C . ASN A 1 611 ? -46.369 9.314 -28.229 1.00 84.56 611 ASN A C 1
ATOM 4680 O O . ASN A 1 611 ? -45.587 10.263 -28.267 1.00 84.56 611 ASN A O 1
ATOM 4684 N N . GLY A 1 612 ? -45.994 8.118 -27.761 1.00 82.12 612 GLY A N 1
ATOM 4685 C CA . GLY A 1 612 ? -44.754 7.901 -27.014 1.00 82.12 612 GLY A CA 1
ATOM 4686 C C . GLY A 1 612 ? -43.491 8.400 -27.725 1.00 82.12 612 GLY A C 1
ATOM 4687 O O . GLY A 1 612 ? -42.729 9.184 -27.166 1.00 82.12 612 GLY A O 1
ATOM 4688 N N . ALA A 1 613 ? -43.303 8.021 -28.992 1.00 79.50 613 ALA A N 1
ATOM 4689 C CA . ALA A 1 613 ? -42.149 8.457 -29.785 1.00 79.50 613 ALA A CA 1
ATOM 4690 C C . ALA A 1 613 ? -42.128 9.979 -30.028 1.00 79.50 613 ALA A C 1
ATOM 4692 O O . ALA A 1 613 ? -41.060 10.589 -30.051 1.00 79.50 613 ALA A O 1
ATOM 4693 N N . ARG A 1 614 ? -43.305 10.605 -30.174 1.00 83.50 614 ARG A N 1
ATOM 4694 C CA . ARG A 1 614 ? -43.427 12.058 -30.362 1.00 83.50 614 ARG A CA 1
ATOM 4695 C C . ARG A 1 614 ? -43.128 12.818 -29.073 1.00 83.50 614 ARG A C 1
ATOM 4697 O O . ARG A 1 614 ? -42.407 13.805 -29.133 1.00 83.50 614 ARG A O 1
ATOM 4704 N N . LEU A 1 615 ? -43.620 12.337 -27.930 1.00 85.75 615 LEU A N 1
ATOM 4705 C CA . LEU A 1 615 ? -43.316 12.895 -26.607 1.00 85.75 615 LEU A CA 1
ATOM 4706 C C . LEU A 1 615 ? -41.811 12.867 -26.339 1.00 85.75 615 LEU A C 1
ATOM 4708 O O . LEU A 1 615 ? -41.245 13.876 -25.941 1.00 85.75 615 LEU A O 1
ATOM 4712 N N . VAL A 1 616 ? -41.141 11.754 -26.640 1.00 82.50 616 VAL A N 1
ATOM 4713 C CA . VAL A 1 616 ? -39.678 11.676 -26.548 1.00 82.50 616 VAL A CA 1
ATOM 4714 C C . VAL A 1 616 ? -39.007 12.709 -27.448 1.00 82.50 616 VAL A C 1
ATOM 4716 O O . VAL A 1 616 ? -38.186 13.488 -26.977 1.00 82.50 616 VAL A O 1
ATOM 4719 N N . HIS A 1 617 ? -39.348 12.717 -28.738 1.00 84.44 617 HIS A N 1
ATOM 4720 C CA . HIS A 1 617 ? -38.695 13.583 -29.716 1.00 84.44 617 HIS A CA 1
ATOM 4721 C C . HIS A 1 617 ? -38.836 15.067 -29.358 1.00 84.44 617 HIS A C 1
ATOM 4723 O O . HIS A 1 617 ? -37.843 15.790 -29.303 1.00 84.44 617 HIS A O 1
ATOM 4729 N N . VAL A 1 618 ? -40.064 15.500 -29.065 1.00 88.50 618 VAL A N 1
ATOM 4730 C CA . VAL A 1 618 ? -40.373 16.885 -28.695 1.00 88.50 618 VAL A CA 1
ATOM 4731 C C . VAL A 1 618 ? -39.767 17.231 -27.334 1.00 88.50 618 VAL A C 1
ATOM 4733 O O . VAL A 1 618 ? -39.200 18.307 -27.177 1.00 88.50 618 VAL A O 1
ATOM 4736 N N . GLY A 1 619 ? -39.806 16.316 -26.363 1.00 89.12 619 GLY A N 1
ATOM 4737 C CA . GLY A 1 619 ? -39.187 16.526 -25.055 1.00 89.12 619 GLY A CA 1
ATOM 4738 C C . GLY A 1 619 ? -37.669 16.701 -25.126 1.00 89.12 619 GLY A C 1
ATOM 4739 O O . GLY A 1 619 ? -37.124 17.600 -24.497 1.00 89.12 619 GLY A O 1
ATOM 4740 N N . GLU A 1 620 ? -36.969 15.910 -25.939 1.00 86.56 620 GLU A N 1
ATOM 4741 C CA . GLU A 1 620 ? -35.523 16.079 -26.148 1.00 86.56 620 GLU A CA 1
ATOM 4742 C C . GLU A 1 620 ? -35.189 17.421 -26.816 1.00 86.56 620 GLU A C 1
ATOM 4744 O O . GLU A 1 620 ? -34.226 18.085 -26.427 1.00 86.56 620 GLU A O 1
ATOM 4749 N N . GLN A 1 621 ? -36.003 17.856 -27.784 1.00 88.81 621 GLN A N 1
ATOM 4750 C CA . GLN A 1 621 ? -35.844 19.163 -28.430 1.00 88.81 621 GLN A CA 1
ATOM 4751 C C . GLN A 1 621 ? -36.041 20.317 -27.449 1.00 88.81 621 GLN A C 1
ATOM 4753 O O . GLN A 1 621 ? -35.210 21.223 -27.406 1.00 88.81 621 GLN A O 1
ATOM 4758 N N . ILE A 1 622 ? -37.108 20.278 -26.645 1.00 90.69 622 ILE A N 1
ATOM 4759 C CA . ILE A 1 622 ? -37.382 21.315 -25.644 1.00 90.69 622 ILE A CA 1
ATOM 4760 C C . ILE A 1 622 ? -36.275 21.329 -24.597 1.00 90.69 622 ILE A C 1
ATOM 4762 O O . ILE A 1 622 ? -35.741 22.390 -24.296 1.00 90.69 622 ILE A O 1
ATOM 4766 N N . LYS A 1 623 ? -35.876 20.166 -24.072 1.00 89.50 623 LYS A N 1
ATOM 4767 C CA . LYS A 1 623 ? -34.818 20.094 -23.063 1.00 89.50 623 LYS A CA 1
ATOM 4768 C C . LYS A 1 623 ? -33.505 20.682 -23.575 1.00 89.50 623 LYS A C 1
ATOM 4770 O O . LYS A 1 623 ? -32.894 21.476 -22.868 1.00 89.50 623 LYS A O 1
ATOM 4775 N N . ARG A 1 624 ? -33.100 20.338 -24.803 1.00 88.00 624 ARG A N 1
ATOM 4776 C CA . ARG A 1 624 ? -31.905 20.913 -25.435 1.00 88.00 624 ARG A CA 1
ATOM 4777 C C . ARG A 1 624 ? -32.033 22.426 -25.595 1.00 88.00 624 ARG A C 1
ATOM 4779 O O . ARG A 1 624 ? -31.118 23.149 -25.225 1.00 88.00 624 ARG A O 1
ATOM 4786 N N . ALA A 1 625 ? -33.177 22.902 -26.081 1.00 90.00 625 ALA A N 1
ATOM 4787 C CA . ALA A 1 625 ? -33.427 24.330 -26.236 1.00 90.00 625 ALA A CA 1
ATOM 4788 C C . ALA A 1 625 ? -33.349 25.080 -24.896 1.00 90.00 625 ALA A C 1
ATOM 4790 O O . ALA A 1 625 ? -32.799 26.178 -24.853 1.00 90.00 625 ALA A O 1
ATOM 4791 N N . VAL A 1 626 ? -33.839 24.482 -23.804 1.00 90.62 626 VAL A N 1
ATOM 4792 C CA . VAL A 1 626 ? -33.696 25.049 -22.458 1.00 90.62 626 VAL A CA 1
ATOM 4793 C C . VAL A 1 626 ? -32.235 25.057 -22.021 1.00 90.62 626 VAL A C 1
ATOM 4795 O O . VAL A 1 626 ? -31.757 26.093 -21.584 1.00 90.62 626 VAL A O 1
ATOM 4798 N N . GLN A 1 627 ? -31.504 23.952 -22.183 1.00 88.81 627 GLN A N 1
ATOM 4799 C CA . GLN A 1 627 ? -30.076 23.885 -21.843 1.00 88.81 627 GLN A CA 1
ATOM 4800 C C . GLN A 1 627 ? -29.229 24.920 -22.605 1.00 88.81 627 GLN A C 1
ATOM 4802 O O . GLN A 1 627 ? -28.226 25.391 -22.080 1.00 88.81 627 GLN A O 1
ATOM 4807 N N . GLU A 1 628 ? -29.616 25.269 -23.833 1.00 88.50 628 GLU A N 1
ATOM 4808 C CA . GLU A 1 628 ? -28.944 26.287 -24.649 1.00 88.50 628 GLU A CA 1
ATOM 4809 C C . GLU A 1 628 ? -29.310 27.728 -24.244 1.00 88.50 628 GLU A C 1
ATOM 4811 O O . GLU A 1 628 ? -28.520 28.643 -24.468 1.00 88.50 628 GLU A O 1
ATOM 4816 N N . GLN A 1 629 ? -30.497 27.944 -23.667 1.00 89.75 629 GLN A N 1
ATOM 4817 C CA . GLN A 1 629 ? -31.041 29.277 -23.359 1.00 89.75 629 GLN A CA 1
ATOM 4818 C C . GLN A 1 629 ? -31.006 29.633 -21.870 1.00 89.75 629 GLN A C 1
ATOM 4820 O O . GLN A 1 629 ? -31.163 30.805 -21.525 1.00 89.75 629 GLN A O 1
ATOM 4825 N N . THR A 1 630 ? -30.795 28.661 -20.983 1.00 86.06 630 THR A N 1
ATOM 4826 C CA . THR A 1 630 ? -30.793 28.862 -19.532 1.00 86.06 630 THR A CA 1
ATOM 4827 C C . THR A 1 630 ? -29.560 28.260 -18.878 1.00 86.06 630 THR A C 1
ATOM 4829 O O . THR A 1 630 ? -28.898 27.370 -19.407 1.00 86.06 630 THR A O 1
ATOM 4832 N N . ASN A 1 631 ? -29.243 28.762 -17.686 1.00 83.00 631 ASN A N 1
ATOM 4833 C CA . ASN A 1 631 ? -28.141 28.265 -16.873 1.00 83.00 631 ASN A CA 1
ATOM 4834 C C . ASN A 1 631 ? -28.593 28.133 -15.416 1.00 83.00 631 ASN A C 1
ATOM 4836 O O . ASN A 1 631 ? -28.098 28.828 -14.531 1.00 83.00 631 ASN A O 1
ATOM 4840 N N . SER A 1 632 ? -29.595 27.284 -15.179 1.00 84.88 632 SER A N 1
ATOM 4841 C CA . SER A 1 632 ? -30.106 27.013 -13.833 1.00 84.88 632 SER A CA 1
ATOM 4842 C C . SER A 1 632 ? -29.013 26.353 -12.990 1.00 84.88 632 SER A C 1
ATOM 4844 O O . SER A 1 632 ? -28.524 25.281 -13.344 1.00 84.88 632 SER A O 1
ATOM 4846 N N . ILE A 1 633 ? -28.613 26.997 -11.892 1.00 84.88 633 ILE A N 1
ATOM 4847 C CA . ILE A 1 633 ? -27.554 26.543 -10.978 1.00 84.88 633 ILE A CA 1
ATOM 4848 C C . ILE A 1 633 ? -28.139 26.465 -9.570 1.00 84.88 633 ILE A C 1
ATOM 4850 O O . ILE A 1 633 ? -28.699 27.447 -9.090 1.00 84.88 633 ILE A O 1
ATOM 4854 N N . HIS A 1 634 ? -27.996 25.322 -8.899 1.00 80.75 634 HIS A N 1
ATOM 4855 C CA . HIS A 1 634 ? -28.496 25.138 -7.537 1.00 80.75 634 HIS A CA 1
ATOM 4856 C C . HIS A 1 634 ? -27.854 26.157 -6.568 1.00 80.75 634 HIS A C 1
ATOM 4858 O O . HIS A 1 634 ? -26.627 26.288 -6.558 1.00 80.75 634 HIS A O 1
ATOM 4864 N N . PRO A 1 635 ? -28.642 26.855 -5.725 1.00 75.56 635 PRO A N 1
ATOM 4865 C CA . PRO A 1 635 ? -28.170 27.993 -4.931 1.00 75.56 635 PRO A CA 1
ATOM 4866 C C . PRO A 1 635 ? -27.126 27.604 -3.878 1.00 75.56 635 PRO A C 1
ATOM 4868 O O . PRO A 1 635 ? -26.218 28.379 -3.598 1.00 75.56 635 PRO A O 1
ATOM 4871 N N . GLU A 1 636 ? -27.226 26.393 -3.328 1.00 73.62 636 GLU A N 1
ATOM 4872 C CA . GLU A 1 636 ? -26.309 25.889 -2.293 1.00 73.62 636 GLU A CA 1
ATOM 4873 C C . GLU A 1 636 ? -25.217 24.960 -2.851 1.00 73.62 636 GLU A C 1
ATOM 4875 O O . GLU A 1 636 ? -24.294 24.593 -2.134 1.00 73.62 636 GLU A O 1
ATOM 4880 N N . ASN A 1 637 ? -25.301 24.562 -4.129 1.00 72.44 637 ASN A N 1
ATOM 4881 C CA . ASN A 1 637 ? -24.333 23.646 -4.739 1.00 72.44 637 ASN A CA 1
ATOM 4882 C C . ASN A 1 637 ? -24.095 24.013 -6.214 1.00 72.44 637 ASN A C 1
ATOM 4884 O O . ASN A 1 637 ? -24.761 23.476 -7.103 1.00 72.44 637 ASN A O 1
ATOM 4888 N N . PRO A 1 638 ? -23.107 24.877 -6.507 1.00 79.69 638 PRO A N 1
ATOM 4889 C CA . PRO A 1 638 ? -22.815 25.309 -7.871 1.00 79.69 638 PRO A CA 1
ATOM 4890 C C . PRO A 1 638 ? -22.412 24.176 -8.831 1.00 79.69 638 PRO A C 1
ATOM 4892 O O . PRO A 1 638 ? -22.404 24.378 -10.050 1.00 79.69 638 PRO A O 1
ATOM 4895 N N . GLY A 1 639 ? -22.043 22.996 -8.320 1.00 74.75 639 GLY A N 1
ATOM 4896 C CA . GLY A 1 639 ? -21.766 21.803 -9.124 1.00 74.75 639 GLY A CA 1
ATOM 4897 C C . GLY A 1 639 ? -23.022 21.206 -9.769 1.00 74.75 639 GLY A C 1
ATOM 4898 O O . GLY A 1 639 ? -22.929 20.587 -10.826 1.00 74.75 639 GLY A O 1
ATOM 4899 N N . ILE A 1 640 ? -24.201 21.452 -9.191 1.00 75.56 640 ILE A N 1
ATOM 4900 C CA . ILE A 1 640 ? -25.495 21.035 -9.735 1.00 75.56 640 ILE A CA 1
ATOM 4901 C C . ILE A 1 640 ? -26.017 22.150 -10.639 1.00 75.56 640 ILE A C 1
ATOM 4903 O O . ILE A 1 640 ? -26.489 23.190 -10.175 1.00 75.56 640 ILE A O 1
ATOM 4907 N N . ARG A 1 641 ? -25.919 21.939 -11.951 1.00 83.75 641 ARG A N 1
ATOM 4908 C CA . ARG A 1 641 ? -26.300 22.934 -12.954 1.00 83.75 641 ARG A CA 1
ATOM 4909 C C . ARG A 1 641 ? -26.869 22.303 -14.213 1.00 83.75 641 ARG A C 1
ATOM 4911 O O . ARG A 1 641 ? -26.513 21.180 -14.565 1.00 83.75 641 ARG A O 1
ATOM 4918 N N . GLY A 1 642 ? -27.681 23.082 -14.914 1.00 85.12 642 GLY A N 1
ATOM 4919 C CA . GLY A 1 642 ? -28.319 22.690 -16.159 1.00 85.12 642 GLY A CA 1
ATOM 4920 C C . GLY A 1 642 ? -29.477 21.721 -15.940 1.00 85.12 642 GLY A C 1
ATOM 4921 O O . GLY A 1 642 ? -29.478 20.878 -15.043 1.00 85.12 642 GLY A O 1
ATOM 4922 N N . VAL A 1 643 ? -30.491 21.837 -16.788 1.00 84.00 643 VAL A N 1
ATOM 4923 C CA . VAL A 1 643 ? -31.631 20.922 -16.761 1.00 84.00 643 VAL A CA 1
ATOM 4924 C C . VAL A 1 643 ? -31.171 19.540 -17.202 1.00 84.00 643 VAL A C 1
ATOM 4926 O O . VAL A 1 643 ? -30.543 19.397 -18.249 1.00 84.00 643 VAL A O 1
ATOM 4929 N N . THR A 1 644 ? -31.517 18.505 -16.447 1.00 78.44 644 THR A N 1
ATOM 4930 C CA . THR A 1 644 ? -31.142 17.121 -16.769 1.00 78.44 644 THR A CA 1
ATOM 4931 C C . THR A 1 644 ? -32.308 16.314 -17.334 1.00 78.44 644 THR A C 1
ATOM 4933 O O . THR A 1 644 ? -32.100 15.366 -18.098 1.00 78.44 644 THR A O 1
ATOM 4936 N N . ILE A 1 645 ? -33.545 16.724 -17.051 1.00 83.19 645 ILE A N 1
ATOM 4937 C CA . ILE A 1 645 ? -34.739 15.925 -17.322 1.00 83.19 645 ILE A CA 1
ATOM 4938 C C . ILE A 1 645 ? -35.951 16.796 -17.672 1.00 83.19 645 ILE A C 1
ATOM 4940 O O . ILE A 1 645 ? -36.064 17.930 -17.211 1.00 83.19 645 ILE A O 1
ATOM 4944 N N . LEU A 1 646 ? -36.846 16.271 -18.513 1.00 88.56 646 LEU A N 1
ATOM 4945 C CA . LEU A 1 646 ? -38.083 16.955 -18.890 1.00 88.56 646 LEU A CA 1
ATOM 4946 C C . LEU A 1 646 ? -39.297 16.139 -18.467 1.00 88.56 646 LEU A C 1
ATOM 4948 O O . LEU A 1 646 ? -39.355 14.933 -18.699 1.00 88.56 646 LEU A O 1
ATOM 4952 N N . GLU A 1 647 ? -40.287 16.813 -17.904 1.00 86.31 647 GLU A N 1
ATOM 4953 C CA . GLU A 1 647 ? -41.580 16.260 -17.542 1.00 86.31 647 GLU A CA 1
ATOM 4954 C C . GLU A 1 647 ? -42.692 16.906 -18.372 1.00 86.31 647 GLU A C 1
ATOM 4956 O O . GLU A 1 647 ? -42.842 18.127 -18.412 1.00 86.31 647 GLU A O 1
ATOM 4961 N N . PHE A 1 648 ? -43.503 16.065 -19.010 1.00 85.69 648 PHE A N 1
ATOM 4962 C CA . PHE A 1 648 ? -44.785 16.472 -19.565 1.00 85.69 648 PHE A CA 1
ATOM 4963 C C . PHE A 1 648 ? -45.884 16.272 -18.538 1.00 85.69 648 PHE A C 1
ATOM 4965 O O . PHE A 1 648 ? -45.952 15.227 -17.891 1.00 85.69 648 PHE A O 1
ATOM 4972 N N . THR A 1 649 ? -46.792 17.235 -18.476 1.00 82.25 649 THR A N 1
ATOM 4973 C CA . THR A 1 649 ? -47.977 17.205 -17.622 1.00 82.25 649 THR A CA 1
ATOM 4974 C C . THR A 1 649 ? -49.234 17.471 -18.446 1.00 82.25 649 THR A C 1
ATOM 4976 O O . THR A 1 649 ? -49.197 18.224 -19.417 1.00 82.25 649 THR A O 1
ATOM 4979 N N . GLU A 1 650 ? -50.347 16.842 -18.086 1.00 81.19 650 GLU A N 1
ATOM 4980 C CA . GLU A 1 650 ? -51.683 17.203 -18.570 1.00 81.19 650 GLU A CA 1
ATOM 4981 C C . GLU A 1 650 ? -52.398 18.106 -17.554 1.00 81.19 650 GLU A C 1
ATOM 4983 O O . GLU A 1 650 ? -52.030 18.120 -16.371 1.00 81.19 650 GLU A O 1
ATOM 4988 N N . PRO A 1 651 ? -53.446 18.839 -17.978 1.00 71.25 651 PRO A N 1
ATOM 4989 C CA . PRO A 1 651 ? -54.237 19.664 -17.079 1.00 71.25 651 PRO A CA 1
ATOM 4990 C C . PRO A 1 651 ? -54.718 18.898 -15.842 1.00 71.25 651 PRO A C 1
ATOM 4992 O O . PRO A 1 651 ? -55.294 17.814 -15.927 1.00 71.25 651 PRO A O 1
ATOM 4995 N N . MET A 1 652 ? -54.504 19.501 -14.676 1.00 69.44 652 MET A N 1
ATOM 4996 C CA . MET A 1 652 ? -54.931 18.944 -13.399 1.00 69.44 652 MET A CA 1
ATOM 4997 C C . MET A 1 652 ? -56.462 18.910 -13.288 1.00 69.44 652 MET A C 1
ATOM 4999 O O . MET A 1 652 ? -57.133 19.927 -13.465 1.00 69.44 652 MET A O 1
ATOM 5003 N N . THR A 1 653 ? -57.009 17.762 -12.904 1.00 68.38 653 THR A N 1
ATOM 5004 C CA . THR A 1 653 ? -58.420 17.574 -12.554 1.00 68.38 653 THR A CA 1
ATOM 5005 C C . THR A 1 653 ? -58.614 17.685 -11.043 1.00 68.38 653 THR A C 1
ATOM 5007 O O . THR A 1 653 ? -57.821 17.132 -10.276 1.00 68.38 653 THR A O 1
ATOM 5010 N N . VAL A 1 654 ? -59.671 18.369 -10.601 1.00 69.19 654 VAL A N 1
ATOM 5011 C CA . VAL A 1 654 ? -60.042 18.489 -9.181 1.00 69.19 654 VAL A CA 1
ATOM 5012 C C . VAL A 1 654 ? -61.329 17.704 -8.937 1.00 69.19 654 VAL A C 1
ATOM 5014 O O . VAL A 1 654 ? -62.348 18.000 -9.554 1.00 69.19 654 VAL A O 1
ATOM 5017 N N . ASP A 1 655 ? -61.270 16.720 -8.042 1.00 62.62 655 ASP A N 1
ATOM 5018 C CA . ASP A 1 655 ? -62.402 15.917 -7.575 1.00 62.62 655 ASP A CA 1
ATOM 5019 C C . ASP A 1 655 ? -62.519 16.051 -6.045 1.00 62.62 655 ASP A C 1
ATOM 5021 O O . ASP A 1 655 ? -61.741 15.478 -5.275 1.00 62.62 655 ASP A O 1
ATOM 5025 N N . GLY A 1 656 ? -63.436 16.904 -5.585 1.00 71.38 656 GLY A N 1
ATOM 5026 C CA . GLY A 1 656 ? -63.555 17.269 -4.169 1.00 71.38 656 GLY A CA 1
ATOM 5027 C C . GLY A 1 656 ? -62.299 17.969 -3.627 1.00 71.38 656 GLY A C 1
ATOM 5028 O O . GLY A 1 656 ? -61.871 18.991 -4.158 1.00 71.38 656 GLY A O 1
ATOM 5029 N N . GLN A 1 657 ? -61.703 17.431 -2.553 1.00 60.72 657 GLN A N 1
ATOM 5030 C CA . GLN A 1 657 ? -60.414 17.907 -2.011 1.00 60.72 657 GLN A CA 1
ATOM 5031 C C . GLN A 1 657 ? -59.191 17.276 -2.704 1.00 60.72 657 GLN A C 1
ATOM 5033 O O . GLN A 1 657 ? -58.048 17.656 -2.436 1.00 60.72 657 GLN A O 1
ATOM 5038 N N . SER A 1 658 ? -59.409 16.323 -3.611 1.00 51.16 658 SER A N 1
ATOM 5039 C CA . SER A 1 658 ? -58.351 15.615 -4.323 1.00 51.16 658 SER A CA 1
ATOM 5040 C C . SER A 1 658 ? -58.052 16.315 -5.646 1.00 51.16 658 SER A C 1
ATOM 5042 O O . SER A 1 658 ? -58.939 16.543 -6.459 1.00 51.16 658 SER A O 1
ATOM 5044 N N . LYS A 1 659 ? -56.783 16.643 -5.901 1.00 57.31 659 LYS A N 1
ATOM 5045 C CA . LYS A 1 659 ? -56.313 17.096 -7.222 1.00 57.31 659 LYS A CA 1
ATOM 5046 C C . LYS A 1 659 ? -55.418 16.028 -7.855 1.00 57.31 659 LYS A C 1
ATOM 5048 O O . LYS A 1 659 ? -54.522 15.524 -7.174 1.00 57.31 659 LYS A O 1
ATOM 5053 N N . ALA A 1 660 ? -55.627 15.716 -9.126 1.00 62.00 660 ALA A N 1
ATOM 5054 C CA . ALA A 1 660 ? -54.883 14.708 -9.877 1.00 62.00 660 ALA A CA 1
ATOM 5055 C C . ALA A 1 660 ? -54.394 15.289 -11.207 1.00 62.00 660 ALA A C 1
ATOM 5057 O O . ALA A 1 660 ? -55.078 16.111 -11.803 1.00 62.00 660 ALA A O 1
ATOM 5058 N N . ALA A 1 661 ? -53.223 14.864 -11.670 1.00 65.50 661 ALA A N 1
ATOM 5059 C CA . ALA A 1 661 ? -52.689 15.212 -12.982 1.00 65.50 661 ALA A CA 1
ATOM 5060 C C . ALA A 1 661 ? -52.013 13.979 -13.589 1.00 65.50 661 ALA A C 1
ATOM 5062 O O . ALA A 1 661 ? -51.481 13.139 -12.858 1.00 65.50 661 ALA A O 1
ATOM 5063 N N . VAL A 1 662 ? -52.047 13.869 -14.916 1.00 75.31 662 VAL A N 1
ATOM 5064 C CA . VAL A 1 662 ? -51.293 12.852 -15.656 1.00 75.31 662 VAL A CA 1
ATOM 5065 C C . VAL A 1 662 ? -49.941 13.452 -16.021 1.00 75.31 662 VAL A C 1
ATOM 5067 O O . VAL A 1 662 ? -49.874 14.600 -16.452 1.00 75.31 662 VAL A O 1
ATOM 5070 N N . ASN A 1 663 ? -48.866 12.690 -15.847 1.00 76.31 663 ASN A N 1
ATOM 5071 C CA . ASN A 1 663 ? -47.529 13.106 -16.252 1.00 76.31 663 ASN A CA 1
ATOM 5072 C C . ASN A 1 663 ? -46.747 11.954 -16.893 1.00 76.31 663 ASN A C 1
ATOM 5074 O O . ASN A 1 663 ? -47.105 10.778 -16.774 1.00 76.31 663 ASN A O 1
ATOM 5078 N N . THR A 1 664 ? -45.681 12.309 -17.602 1.00 77.75 664 THR A N 1
ATOM 5079 C CA . THR A 1 664 ? -44.648 11.380 -18.058 1.00 77.75 664 THR A CA 1
ATOM 5080 C C . THR A 1 664 ? -43.320 12.108 -18.154 1.00 77.75 664 THR A C 1
ATOM 5082 O O . THR A 1 664 ? -43.268 13.283 -18.509 1.00 77.75 664 THR A O 1
ATOM 5085 N N . VAL A 1 665 ? -42.232 11.388 -17.906 1.00 80.06 665 VAL A N 1
ATOM 5086 C CA . VAL A 1 665 ? -40.889 11.967 -17.913 1.00 80.06 665 VAL A CA 1
ATOM 5087 C C . VAL A 1 665 ? -40.099 11.459 -19.114 1.00 80.06 665 VAL A C 1
ATOM 5089 O O . VAL A 1 665 ? -40.133 10.264 -19.418 1.00 80.06 665 VAL A O 1
ATOM 5092 N N . VAL A 1 666 ? -39.402 12.368 -19.797 1.00 77.88 666 VAL A N 1
ATOM 5093 C CA . VAL A 1 666 ? -38.487 12.082 -20.905 1.00 77.88 666 VAL A CA 1
ATOM 5094 C C . VAL A 1 666 ? -37.063 11.988 -20.365 1.00 77.88 666 VAL A C 1
ATOM 5096 O O . VAL A 1 666 ? -36.508 12.952 -19.833 1.00 77.88 666 VAL A O 1
ATOM 5099 N N . VAL A 1 667 ? -36.474 10.806 -20.521 1.00 71.25 667 VAL A N 1
ATOM 5100 C CA . VAL A 1 667 ? -35.142 10.436 -20.037 1.00 71.25 667 VAL A CA 1
ATOM 5101 C C . VAL A 1 667 ? -34.224 10.209 -21.239 1.00 71.25 667 VAL A C 1
ATOM 5103 O O . VAL A 1 667 ? -34.573 9.446 -22.141 1.00 71.25 667 VAL A O 1
ATOM 5106 N N . SER A 1 668 ? -33.055 10.852 -21.265 1.00 65.81 668 SER A N 1
ATOM 5107 C CA . SER A 1 668 ? -32.128 10.746 -22.403 1.00 65.81 668 SER A CA 1
ATOM 5108 C C . SER A 1 668 ? -31.184 9.562 -22.296 1.00 65.81 668 SER A C 1
ATOM 5110 O O . SER A 1 668 ? -30.537 9.485 -21.266 1.00 65.81 668 SER A O 1
ATOM 5112 N N . PRO A 1 669 ? -30.946 8.774 -23.361 1.00 52.62 669 PRO A N 1
ATOM 5113 C CA . PRO A 1 669 ? -31.386 9.030 -24.728 1.00 52.62 669 PRO A CA 1
ATOM 5114 C C . PRO A 1 669 ? -32.736 8.369 -25.033 1.00 52.62 669 PRO A C 1
ATOM 5116 O O . PRO A 1 669 ? -32.826 7.161 -25.246 1.00 52.62 669 PRO A O 1
ATOM 5119 N N . GLY A 1 670 ? -33.786 9.180 -25.155 1.00 57.69 670 GLY A N 1
ATOM 5120 C CA . GLY A 1 670 ? -34.951 8.793 -25.938 1.00 57.69 670 GLY A CA 1
ATOM 5121 C C . GLY A 1 670 ? -35.995 7.883 -25.269 1.00 57.69 670 GLY A C 1
ATOM 5122 O O . GLY A 1 670 ? -36.667 7.130 -25.976 1.00 57.69 670 GLY A O 1
ATOM 5123 N N . ARG A 1 671 ? -36.153 7.901 -23.940 1.00 63.44 671 ARG A N 1
ATOM 5124 C CA . ARG A 1 671 ? -37.085 7.013 -23.214 1.00 63.44 671 ARG A CA 1
ATOM 5125 C C . ARG A 1 671 ? -38.186 7.768 -22.486 1.00 63.44 671 ARG A C 1
ATOM 5127 O O . ARG A 1 671 ? -37.968 8.858 -21.970 1.00 63.44 671 ARG A O 1
ATOM 5134 N N . LEU A 1 672 ? -39.356 7.135 -22.389 1.00 65.62 672 LEU A N 1
ATOM 5135 C CA . LEU A 1 672 ? -40.410 7.552 -21.468 1.00 65.62 672 LEU A CA 1
ATOM 5136 C C . LEU A 1 672 ? -40.372 6.691 -20.220 1.00 65.62 672 LEU A C 1
ATOM 5138 O O . LEU A 1 672 ? -40.379 5.462 -20.301 1.00 65.62 672 LEU A O 1
ATOM 5142 N N . HIS A 1 673 ? -40.395 7.345 -19.071 1.00 60.31 673 HIS A N 1
ATOM 5143 C CA . HIS A 1 673 ? -40.498 6.683 -17.788 1.00 60.31 673 HIS A CA 1
ATOM 5144 C C . HIS A 1 673 ? -41.854 7.003 -17.157 1.00 60.31 673 HIS A C 1
ATOM 5146 O O . HIS A 1 673 ? -42.222 8.168 -17.010 1.00 60.31 673 HIS A O 1
ATOM 5152 N N . ARG A 1 674 ? -42.601 5.951 -16.795 1.00 52.97 674 ARG A N 1
ATOM 5153 C CA . ARG A 1 674 ? -43.886 6.035 -16.071 1.00 52.97 674 ARG A CA 1
ATOM 5154 C C . ARG A 1 674 ? -43.765 5.663 -14.587 1.00 52.97 674 ARG A C 1
ATOM 5156 O O . ARG A 1 674 ? -44.782 5.441 -13.931 1.00 52.97 674 ARG A O 1
ATOM 5163 N N . VAL A 1 675 ? -42.548 5.513 -14.059 1.00 44.22 675 VAL A N 1
ATOM 5164 C CA . VAL A 1 675 ? -42.379 4.959 -12.709 1.00 44.22 675 VAL A CA 1
ATOM 5165 C C . VAL A 1 675 ? -42.861 5.928 -11.637 1.00 44.22 675 VAL A C 1
ATOM 5167 O O . VAL A 1 675 ? -42.753 7.148 -11.716 1.00 44.22 675 VAL A O 1
ATOM 5170 N N . SER A 1 676 ? -43.447 5.287 -10.639 1.00 37.38 676 SER A N 1
ATOM 5171 C CA . SER A 1 676 ? -44.380 5.743 -9.637 1.00 37.38 676 SER A CA 1
ATOM 5172 C C . SER A 1 676 ? -43.760 6.491 -8.459 1.00 37.38 676 SER A C 1
ATOM 5174 O O . SER A 1 676 ? -44.006 6.106 -7.323 1.00 37.38 676 SER A O 1
ATOM 5176 N N . SER A 1 677 ? -43.085 7.619 -8.659 1.00 37.94 677 SER A N 1
ATOM 5177 C CA . SER A 1 677 ? -43.060 8.671 -7.625 1.00 37.94 677 SER A CA 1
ATOM 5178 C C . SER A 1 677 ? -44.347 9.500 -7.744 1.00 37.94 677 SER A C 1
ATOM 5180 O O . SER A 1 677 ? -44.329 10.698 -8.015 1.00 37.94 677 SER A O 1
ATOM 5182 N N . LYS A 1 678 ? -45.500 8.835 -7.548 1.00 36.69 678 LYS A N 1
ATOM 5183 C CA . LYS A 1 678 ? -46.878 9.345 -7.761 1.00 36.69 678 LYS A CA 1
ATOM 5184 C C . LYS A 1 678 ? -47.261 10.606 -6.954 1.00 36.69 678 LYS A C 1
ATOM 5186 O O . LYS A 1 678 ? -48.394 11.067 -7.053 1.00 36.69 678 LYS A O 1
ATOM 5191 N N . TRP A 1 679 ? -46.337 11.192 -6.195 1.00 40.28 679 TRP A N 1
ATOM 5192 C CA . TRP A 1 679 ? -46.555 12.405 -5.401 1.00 40.28 679 TRP A CA 1
ATOM 5193 C C . TRP A 1 679 ? -45.578 13.552 -5.691 1.00 40.28 679 TRP A C 1
ATOM 5195 O O . TRP A 1 679 ? -45.941 14.700 -5.454 1.00 40.28 679 TRP A O 1
ATOM 5205 N N . TYR A 1 680 ? -44.384 13.279 -6.230 1.00 41.53 680 TYR A N 1
ATOM 5206 C CA . TYR A 1 680 ? -43.389 14.316 -6.542 1.00 41.53 680 TYR A CA 1
ATOM 5207 C C . TYR A 1 680 ? -43.817 15.143 -7.767 1.00 41.53 680 TYR A C 1
ATOM 5209 O O . TYR A 1 680 ? -43.927 16.365 -7.703 1.00 41.53 680 TYR A O 1
ATOM 5217 N N . TYR A 1 681 ? -44.194 14.438 -8.832 1.00 46.38 681 TYR A N 1
ATOM 5218 C CA . TYR A 1 681 ? -44.609 14.999 -10.116 1.00 46.38 681 TYR A CA 1
ATOM 5219 C C . TYR A 1 681 ? -45.944 15.761 -10.040 1.00 46.38 681 TYR A C 1
ATOM 5221 O O . TYR A 1 681 ? -46.076 16.881 -10.523 1.00 46.38 681 TYR A O 1
ATOM 5229 N N . THR A 1 682 ? -46.911 15.220 -9.292 1.00 39.81 682 THR A N 1
ATOM 5230 C CA . THR A 1 682 ? -48.247 15.808 -9.091 1.00 39.81 682 THR A CA 1
ATOM 5231 C C . THR A 1 682 ? -48.223 17.131 -8.314 1.00 39.81 682 THR A C 1
ATOM 5233 O O . THR A 1 682 ? -49.121 17.956 -8.480 1.00 39.81 682 THR A O 1
ATOM 5236 N N . GLN A 1 683 ? -47.224 17.349 -7.450 1.00 42.22 683 GLN A N 1
ATOM 5237 C CA . GLN A 1 683 ? -47.099 18.596 -6.695 1.00 42.22 683 GLN A CA 1
ATOM 5238 C C . GLN A 1 683 ? -46.534 19.714 -7.573 1.00 42.22 683 GLN A C 1
ATOM 5240 O O . GLN A 1 683 ? -47.123 20.789 -7.598 1.00 42.22 683 GLN A O 1
ATOM 5245 N N . MET A 1 684 ? -45.508 19.453 -8.392 1.00 46.12 684 MET A N 1
ATOM 5246 C CA . MET A 1 684 ? -45.008 20.447 -9.356 1.00 46.12 684 MET A CA 1
ATOM 5247 C C . MET A 1 684 ? -46.105 20.874 -10.349 1.00 46.12 684 MET A C 1
ATOM 5249 O O . MET A 1 684 ? -46.243 22.061 -10.635 1.00 46.12 684 MET A O 1
ATOM 5253 N N . THR A 1 685 ? -46.994 19.955 -10.757 1.00 39.31 685 THR A N 1
ATOM 5254 C CA . THR A 1 685 ? -48.185 20.302 -11.560 1.00 39.31 685 THR A CA 1
ATOM 5255 C C . THR A 1 685 ? -49.254 21.091 -10.783 1.00 39.31 685 THR A C 1
ATOM 5257 O O . THR A 1 685 ? -49.919 21.954 -11.355 1.00 39.31 685 THR A O 1
ATOM 5260 N N . ARG A 1 686 ? -49.441 20.829 -9.477 1.00 40.88 686 ARG A N 1
ATOM 5261 C CA . ARG A 1 686 ? -50.350 21.595 -8.590 1.00 40.88 686 ARG A CA 1
ATOM 5262 C C . ARG A 1 686 ? -49.854 23.023 -8.337 1.00 40.88 686 ARG A C 1
ATOM 5264 O O . ARG A 1 686 ? -50.675 23.916 -8.130 1.00 40.88 686 ARG A O 1
ATOM 5271 N N . PHE A 1 687 ? -48.540 23.224 -8.356 1.00 47.88 687 PHE A N 1
ATOM 5272 C CA . PHE A 1 687 ? -47.858 24.466 -8.005 1.00 47.88 687 PHE A CA 1
ATOM 5273 C C . PHE A 1 687 ? -47.804 25.520 -9.125 1.00 47.88 687 PHE A C 1
ATOM 5275 O O . PHE A 1 687 ? -47.618 26.699 -8.832 1.00 47.88 687 PHE A O 1
ATOM 5282 N N . ARG A 1 688 ? -48.046 25.131 -10.385 1.00 41.66 688 ARG A N 1
ATOM 5283 C CA . ARG A 1 688 ? -48.065 26.035 -11.551 1.00 41.66 688 ARG A CA 1
ATOM 5284 C C . ARG A 1 688 ? -49.263 27.003 -11.592 1.00 41.66 688 ARG A C 1
ATOM 5286 O O . ARG A 1 688 ? -49.266 27.941 -12.376 1.00 41.66 688 ARG A O 1
ATOM 5293 N N . ARG A 1 689 ? -50.326 26.779 -10.801 1.00 46.69 689 ARG A N 1
ATOM 5294 C CA . ARG A 1 689 ? -51.601 27.533 -10.935 1.00 46.69 689 ARG A CA 1
ATOM 5295 C C . ARG A 1 689 ? -52.214 28.092 -9.648 1.00 46.69 689 ARG A C 1
ATOM 5297 O O . ARG A 1 689 ? -53.272 28.710 -9.723 1.00 46.69 689 ARG A O 1
ATOM 5304 N N . ALA A 1 690 ? -51.595 27.904 -8.485 1.00 39.66 690 ALA A N 1
ATOM 5305 C CA . ALA A 1 690 ? -51.997 28.614 -7.273 1.00 39.66 690 ALA A CA 1
ATOM 5306 C C . ALA A 1 690 ? -51.071 29.823 -7.118 1.00 39.66 690 ALA A C 1
ATOM 5308 O O . ALA A 1 690 ? -49.905 29.669 -6.781 1.00 39.66 690 ALA A O 1
ATOM 5309 N N . SER A 1 691 ? -51.572 31.021 -7.396 1.00 36.19 691 SER A N 1
ATOM 5310 C CA . SER A 1 691 ? -50.885 32.308 -7.212 1.00 36.19 691 SER A CA 1
ATOM 5311 C C . SER A 1 691 ? -50.650 32.670 -5.730 1.00 36.19 691 SER A C 1
ATOM 5313 O O . SER A 1 691 ? -50.741 33.830 -5.346 1.00 36.19 691 SER A O 1
ATOM 5315 N N . GLU A 1 692 ? -50.355 31.675 -4.897 1.00 35.41 692 GLU A N 1
ATOM 5316 C CA . GLU A 1 692 ? -50.025 31.778 -3.480 1.00 35.41 692 GLU A CA 1
ATOM 5317 C C . GLU A 1 692 ? -48.822 30.865 -3.224 1.00 35.41 692 GLU A C 1
ATOM 5319 O O . GLU A 1 692 ? -48.950 29.643 -3.179 1.00 35.41 692 GLU A O 1
ATOM 5324 N N . TRP A 1 693 ? -47.640 31.458 -3.080 1.00 42.47 693 TRP A N 1
ATOM 5325 C CA . TRP A 1 693 ? -46.473 30.774 -2.532 1.00 42.47 693 TRP A CA 1
ATOM 5326 C C . TRP A 1 693 ? -46.025 31.534 -1.286 1.00 42.47 693 TRP A C 1
ATOM 5328 O O . TRP A 1 693 ? -45.296 32.519 -1.372 1.00 42.47 693 TRP A O 1
ATOM 5338 N N . GLU A 1 694 ? -46.469 31.071 -0.118 1.00 29.56 694 GLU A N 1
ATOM 5339 C CA . GLU A 1 694 ? -45.724 31.293 1.119 1.00 29.56 694 GLU A CA 1
ATOM 5340 C C . GLU A 1 694 ? -44.555 30.301 1.148 1.00 29.56 694 GLU A C 1
ATOM 5342 O O . GLU A 1 694 ? -44.722 29.102 0.912 1.00 29.56 694 GLU A O 1
ATOM 5347 N N . THR A 1 695 ? -43.353 30.807 1.415 1.00 29.95 695 THR A N 1
ATOM 5348 C CA . THR A 1 695 ? -42.136 30.029 1.668 1.00 29.95 695 THR A CA 1
ATOM 5349 C C . THR A 1 695 ? -42.362 29.030 2.806 1.00 29.95 695 THR A C 1
ATOM 5351 O O . THR A 1 695 ? -42.221 29.380 3.975 1.00 29.95 695 THR A O 1
ATOM 5354 N N . PHE A 1 696 ? -42.688 27.779 2.478 1.00 30.30 696 PHE A N 1
ATOM 5355 C CA . PHE A 1 696 ? -42.746 26.683 3.444 1.00 30.30 696 PHE A CA 1
ATOM 5356 C C . PHE A 1 696 ? -41.563 25.734 3.253 1.00 30.30 696 PHE A C 1
ATOM 5358 O O . PHE A 1 696 ? -41.516 24.950 2.306 1.00 30.30 696 PHE A O 1
ATOM 5365 N N . GLY A 1 697 ? -40.637 25.754 4.215 1.00 31.25 697 GLY A N 1
ATOM 5366 C CA . GLY A 1 697 ? -39.660 24.687 4.432 1.00 31.25 697 GLY A CA 1
ATOM 5367 C C . GLY A 1 697 ? -40.351 23.408 4.909 1.00 31.25 697 GLY A C 1
ATOM 5368 O O . GLY A 1 697 ? -40.388 23.129 6.104 1.00 31.25 697 GLY A O 1
ATOM 5369 N N . SER A 1 698 ? -40.930 22.637 3.987 1.00 30.94 698 SER A N 1
ATOM 5370 C CA . SER A 1 698 ? -41.659 21.409 4.317 1.00 30.94 698 SER A CA 1
ATOM 5371 C C . SER A 1 698 ? -41.098 20.188 3.583 1.00 30.94 698 SER A C 1
ATOM 5373 O O . SER A 1 698 ? -40.9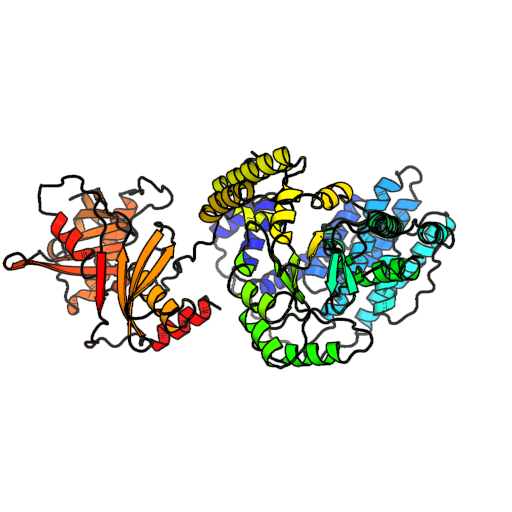40 20.166 2.365 1.00 30.94 698 SER A O 1
ATOM 5375 N N . TYR A 1 699 ? -40.757 19.178 4.383 1.00 35.06 699 TYR A N 1
ATOM 5376 C CA . TYR A 1 699 ? -40.218 17.882 3.986 1.00 35.06 699 TYR A CA 1
ATOM 5377 C C . TYR A 1 699 ? -41.244 17.067 3.185 1.00 35.06 699 TYR A C 1
ATOM 5379 O O . TYR A 1 699 ? -42.426 17.043 3.526 1.00 35.06 699 TYR A O 1
ATOM 5387 N N . VAL A 1 700 ? -40.789 16.352 2.151 1.00 36.09 700 VAL A N 1
ATOM 5388 C CA . VAL A 1 700 ? -41.647 15.481 1.330 1.00 36.09 700 VAL A CA 1
ATOM 5389 C C . VAL A 1 700 ? -41.501 14.033 1.785 1.00 36.09 700 VAL A C 1
ATOM 5391 O O . VAL A 1 700 ? -40.401 13.487 1.773 1.00 36.09 700 VAL A O 1
ATOM 5394 N N . GLU A 1 701 ? -42.619 13.415 2.157 1.00 30.48 701 GLU A N 1
ATOM 5395 C CA . GLU A 1 701 ? -42.696 12.082 2.757 1.00 30.48 701 GLU A CA 1
ATOM 5396 C C . GLU A 1 701 ? -43.327 11.095 1.744 1.00 30.48 701 GLU A C 1
ATOM 5398 O O . GLU A 1 701 ? -44.548 11.053 1.586 1.00 30.48 701 GLU A O 1
ATOM 5403 N N . GLN A 1 702 ? -42.531 10.310 1.005 1.00 39.28 702 GLN A N 1
ATOM 5404 C CA . GLN A 1 702 ? -43.062 9.346 0.009 1.00 39.28 702 GLN A CA 1
ATOM 5405 C C . GLN A 1 702 ? -43.482 8.021 0.665 1.00 39.28 702 GLN A C 1
ATOM 5407 O O . GLN A 1 702 ? -42.950 7.703 1.708 1.00 39.28 702 GLN A O 1
ATOM 5412 N N . ARG A 1 703 ? -44.427 7.243 0.113 1.00 30.94 703 ARG A N 1
ATOM 5413 C CA . ARG A 1 703 ? -44.764 5.870 0.573 1.00 30.94 703 ARG A CA 1
ATOM 5414 C C . ARG A 1 703 ? -45.264 5.069 -0.630 1.00 30.94 703 ARG A C 1
ATOM 5416 O O . ARG A 1 703 ? -46.211 5.512 -1.283 1.00 30.94 703 ARG A O 1
ATOM 5423 N N . ILE A 1 704 ? -44.632 3.946 -0.973 1.00 41.28 704 ILE A N 1
ATOM 5424 C CA . ILE A 1 704 ? -45.025 3.123 -2.132 1.00 41.28 704 ILE A CA 1
ATOM 5425 C C . ILE A 1 704 ? -45.115 1.659 -1.718 1.00 41.28 704 ILE A C 1
ATOM 5427 O O . ILE A 1 704 ? -44.098 1.023 -1.478 1.00 41.28 704 ILE A O 1
ATOM 5431 N N . VAL A 1 705 ? -46.335 1.121 -1.724 1.00 30.95 705 VAL A N 1
ATOM 5432 C CA . VAL A 1 705 ? -46.609 -0.322 -1.666 1.00 30.95 705 VAL A CA 1
ATOM 5433 C C . VAL A 1 705 ? -46.338 -0.909 -3.054 1.00 30.95 705 VAL A C 1
ATOM 5435 O O . VAL A 1 705 ? -46.746 -0.289 -4.040 1.00 30.95 705 VAL A O 1
ATOM 5438 N N . GLN A 1 706 ? -45.637 -2.050 -3.134 1.00 24.73 706 GLN A N 1
ATOM 5439 C CA . GLN A 1 706 ? -45.228 -2.729 -4.381 1.00 24.73 706 GLN A CA 1
ATOM 5440 C C . GLN A 1 706 ? -46.176 -2.496 -5.585 1.00 24.73 706 GLN A C 1
ATOM 5442 O O . GLN A 1 706 ? -47.394 -2.657 -5.448 1.00 24.73 706 GLN A O 1
ATOM 5447 N N . PRO A 1 707 ? -45.665 -2.190 -6.797 1.00 28.66 707 PRO A N 1
ATOM 5448 C CA . PRO A 1 707 ? -46.524 -2.051 -7.962 1.00 28.66 707 PRO A CA 1
ATOM 5449 C C . PRO A 1 707 ? -47.130 -3.408 -8.332 1.00 28.66 707 PRO A C 1
ATOM 5451 O O . PRO A 1 707 ? -46.419 -4.341 -8.707 1.00 28.66 707 PRO A O 1
ATOM 5454 N N . TYR A 1 708 ? -48.461 -3.502 -8.309 1.00 22.89 708 TYR A N 1
ATOM 5455 C CA . TYR A 1 708 ? -49.168 -4.505 -9.099 1.00 22.89 708 TYR A CA 1
ATOM 5456 C C . TYR A 1 708 ? -48.776 -4.314 -10.572 1.00 22.89 708 TYR A C 1
ATOM 5458 O O . TYR A 1 708 ? -49.080 -3.287 -11.182 1.00 22.89 708 TYR A O 1
ATOM 5466 N N . TYR A 1 709 ? -48.069 -5.298 -11.131 1.00 26.02 709 TYR A N 1
ATOM 5467 C CA . TYR A 1 709 ? -47.699 -5.352 -12.542 1.00 26.02 709 TYR A CA 1
ATOM 5468 C C . TYR A 1 709 ? -48.965 -5.377 -13.410 1.00 26.02 709 TYR A C 1
ATOM 5470 O O . TYR A 1 709 ? -49.658 -6.389 -13.483 1.00 26.02 709 TYR A O 1
ATOM 5478 N N . LEU A 1 710 ? -49.245 -4.282 -14.116 1.00 20.92 710 LEU A N 1
ATOM 5479 C CA . LEU A 1 710 ? -50.201 -4.260 -15.221 1.00 20.92 710 LEU A CA 1
ATOM 5480 C C . LEU A 1 710 ? -49.445 -4.015 -16.529 1.00 20.92 710 LEU A C 1
ATOM 5482 O O . LEU A 1 710 ? -49.146 -2.887 -16.899 1.00 20.92 710 LEU A O 1
ATOM 5486 N N . ASN A 1 711 ? -49.137 -5.128 -17.200 1.00 22.89 711 ASN A N 1
ATOM 5487 C CA . ASN A 1 711 ? -48.963 -5.263 -18.647 1.00 22.89 711 ASN A CA 1
ATOM 5488 C C . ASN A 1 711 ? -48.177 -4.157 -19.382 1.00 22.89 711 ASN A C 1
ATOM 5490 O O . ASN A 1 711 ? -48.689 -3.490 -20.276 1.00 22.89 711 ASN A O 1
ATOM 5494 N N . THR A 1 712 ? -46.874 -4.090 -19.128 1.00 21.83 712 THR A N 1
ATOM 5495 C CA . THR A 1 712 ? -45.885 -3.712 -20.149 1.00 21.83 712 THR A CA 1
ATOM 5496 C C . THR A 1 712 ? -44.692 -4.648 -20.005 1.00 21.83 712 THR A C 1
ATOM 5498 O O . THR A 1 712 ? -43.998 -4.619 -18.993 1.00 21.83 712 THR A O 1
ATOM 5501 N N . ARG A 1 713 ? -44.486 -5.539 -20.984 1.00 24.17 713 ARG A N 1
ATOM 5502 C CA . ARG A 1 713 ? -43.298 -6.403 -21.066 1.00 24.17 713 ARG A CA 1
ATOM 5503 C C . ARG A 1 713 ? -42.068 -5.502 -21.142 1.00 24.17 713 ARG A C 1
ATOM 5505 O O . ARG A 1 713 ? -41.904 -4.921 -22.197 1.00 24.17 713 ARG A O 1
ATOM 5512 N N . TYR A 1 714 ? -41.277 -5.357 -20.078 1.00 24.70 714 TYR A N 1
ATOM 5513 C CA . TYR A 1 714 ? -39.822 -5.110 -20.093 1.00 24.70 714 TYR A CA 1
ATOM 5514 C C . TYR A 1 714 ? -39.294 -4.998 -18.641 1.00 24.70 714 TYR A C 1
ATOM 5516 O O . TYR A 1 714 ? -39.862 -4.271 -17.835 1.00 24.70 714 TYR A O 1
ATOM 5524 N N . TRP A 1 715 ? -38.207 -5.736 -18.358 1.00 27.81 715 TRP A N 1
ATOM 5525 C CA . TRP A 1 715 ? -37.411 -5.840 -17.114 1.00 27.81 715 TRP A CA 1
ATOM 5526 C C . TRP A 1 715 ? -38.081 -6.494 -15.890 1.00 27.81 715 TRP A C 1
ATOM 5528 O O . TRP A 1 715 ? -38.682 -5.853 -15.037 1.00 27.81 715 TRP A O 1
ATOM 5538 N N . SER A 1 716 ? -37.910 -7.815 -15.778 1.00 26.66 716 SER A N 1
ATOM 5539 C CA . SER A 1 716 ? -38.153 -8.580 -14.548 1.00 26.66 716 SER A CA 1
ATOM 5540 C C . SER A 1 716 ? -37.194 -8.155 -13.429 1.00 26.66 716 SER A C 1
ATOM 5542 O O . SER A 1 716 ? -36.014 -7.929 -13.706 1.00 26.66 716 SER A O 1
ATOM 5544 N N . SER A 1 717 ? -37.649 -8.177 -12.172 1.00 31.14 717 SER A N 1
ATOM 5545 C CA . SER A 1 717 ? -36.836 -7.960 -10.955 1.00 31.14 717 SER A CA 1
ATOM 5546 C C . SER A 1 717 ? -35.505 -8.727 -10.932 1.00 31.14 717 SER A C 1
ATOM 5548 O O . SER A 1 717 ? -34.528 -8.243 -10.374 1.00 31.14 717 SER A O 1
ATOM 5550 N N . HIS A 1 718 ? -35.435 -9.874 -11.610 1.00 29.64 718 HIS A N 1
ATOM 5551 C CA . HIS A 1 718 ? -34.233 -10.700 -11.722 1.00 29.64 718 HIS A CA 1
ATOM 5552 C C . HIS A 1 718 ? -33.101 -10.053 -12.543 1.00 29.64 718 HIS A C 1
ATOM 5554 O O . HIS A 1 718 ? -31.936 -10.326 -12.282 1.00 29.64 718 HIS A O 1
ATOM 5560 N N . HIS A 1 719 ? -33.409 -9.187 -13.516 1.00 27.78 719 HIS A N 1
ATOM 5561 C CA . HIS A 1 719 ? -32.380 -8.516 -14.325 1.00 27.78 719 HIS A CA 1
ATOM 5562 C C . HIS A 1 719 ? -31.773 -7.298 -13.614 1.00 27.78 719 HIS A C 1
ATOM 5564 O O . HIS A 1 719 ? -30.591 -7.032 -13.787 1.00 27.78 719 HIS A O 1
ATOM 5570 N N . MET A 1 720 ? -32.546 -6.587 -12.783 1.00 29.89 720 MET A N 1
ATOM 5571 C CA . MET A 1 720 ? -32.010 -5.487 -11.967 1.00 29.89 720 MET A CA 1
ATOM 5572 C C . MET A 1 720 ? -31.153 -6.020 -10.803 1.00 29.89 720 MET A C 1
ATOM 5574 O O . MET A 1 720 ? -30.127 -5.430 -10.484 1.00 29.89 720 MET A O 1
ATOM 5578 N N . HIS A 1 721 ? -31.534 -7.176 -10.236 1.00 31.00 721 HIS A N 1
ATOM 5579 C CA . HIS A 1 721 ? -30.741 -7.910 -9.242 1.00 31.00 721 HIS A CA 1
ATOM 5580 C C . HIS A 1 721 ? -29.380 -8.349 -9.805 1.00 31.00 721 HIS A C 1
ATOM 5582 O O . HI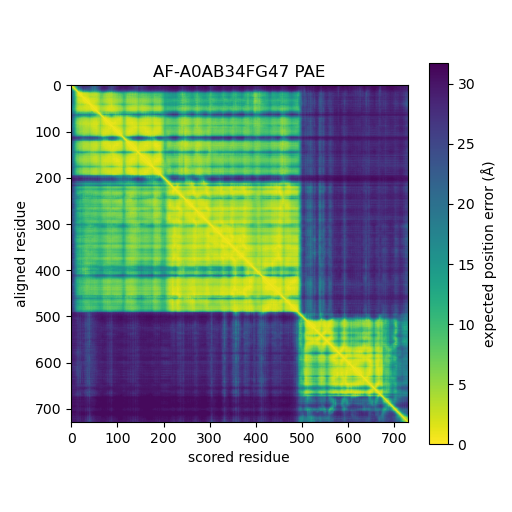S A 1 721 ? -28.361 -8.128 -9.165 1.00 31.00 721 HIS A O 1
ATOM 5588 N N . GLY A 1 722 ? -29.349 -8.917 -11.018 1.00 27.20 722 GLY A N 1
ATOM 5589 C CA . GLY A 1 722 ? -28.096 -9.340 -11.657 1.00 27.20 722 GLY A CA 1
ATOM 5590 C C . GLY A 1 722 ? -27.141 -8.182 -11.963 1.00 27.20 722 GLY A C 1
ATOM 5591 O O . GLY A 1 722 ? -25.946 -8.300 -11.727 1.00 27.20 722 GLY A O 1
ATOM 5592 N N . TYR A 1 723 ? -27.668 -7.043 -12.421 1.00 29.27 723 TYR A N 1
ATOM 5593 C CA . TYR A 1 723 ? -26.842 -5.914 -12.864 1.00 29.27 723 TYR A CA 1
ATOM 5594 C C . TYR A 1 723 ? -26.306 -5.050 -11.706 1.00 29.27 723 TYR A C 1
ATOM 5596 O O . TYR A 1 723 ? -25.193 -4.536 -11.791 1.00 29.27 723 TYR A O 1
ATOM 5604 N N . MET A 1 724 ? -27.066 -4.897 -10.608 1.00 28.88 724 MET A N 1
ATOM 5605 C CA . MET A 1 724 ? -26.543 -4.259 -9.388 1.00 28.88 724 MET A CA 1
ATOM 5606 C C . MET A 1 724 ? -25.549 -5.157 -8.639 1.00 28.88 724 MET A C 1
ATOM 5608 O O . MET A 1 724 ? -24.608 -4.635 -8.054 1.00 28.88 724 MET A O 1
ATOM 5612 N N . MET A 1 725 ? -25.696 -6.486 -8.711 1.00 28.64 725 MET A N 1
ATOM 5613 C CA . MET A 1 725 ? -24.689 -7.419 -8.186 1.00 28.64 725 MET A CA 1
ATOM 5614 C C . MET A 1 725 ? -23.352 -7.272 -8.925 1.00 28.64 725 MET A C 1
ATOM 5616 O O . MET A 1 725 ? -22.340 -7.147 -8.256 1.00 28.64 725 MET A O 1
ATOM 5620 N N . GLU A 1 726 ? -23.345 -7.161 -10.261 1.00 27.55 726 GLU A N 1
ATOM 5621 C CA . GLU A 1 726 ? -22.123 -6.919 -11.064 1.00 27.55 726 GLU A CA 1
ATOM 5622 C C . GLU A 1 726 ? -21.431 -5.568 -10.807 1.00 27.55 726 GLU A C 1
ATOM 5624 O O . GLU A 1 726 ? -20.282 -5.391 -11.200 1.00 27.55 726 GLU A O 1
ATOM 5629 N N . THR A 1 727 ? -22.119 -4.599 -10.195 1.00 27.61 727 THR A N 1
ATOM 5630 C CA . THR A 1 727 ? -21.568 -3.261 -9.905 1.00 27.61 727 THR A CA 1
ATOM 5631 C C . THR A 1 727 ? -21.291 -3.011 -8.422 1.00 27.61 727 THR A C 1
ATOM 5633 O O . THR A 1 727 ? -20.642 -2.016 -8.098 1.00 27.61 727 THR A O 1
ATOM 5636 N N . MET A 1 728 ? -21.781 -3.877 -7.528 1.00 28.34 728 MET A N 1
ATOM 5637 C CA . MET A 1 728 ? -21.485 -3.852 -6.089 1.00 28.34 728 MET A CA 1
ATOM 5638 C C . MET A 1 728 ? -20.411 -4.870 -5.669 1.00 28.34 728 MET A C 1
ATOM 5640 O O . MET A 1 728 ? -19.859 -4.715 -4.580 1.00 28.34 728 MET A O 1
ATOM 5644 N N . THR A 1 729 ? -20.112 -5.877 -6.500 1.00 24.05 729 THR A N 1
ATOM 5645 C CA . THR A 1 729 ? -18.862 -6.665 -6.452 1.00 24.05 729 THR A CA 1
ATOM 5646 C C . THR A 1 729 ? -17.729 -5.903 -7.117 1.00 24.05 729 THR A C 1
ATOM 5648 O O . THR A 1 729 ? -16.600 -5.935 -6.581 1.00 24.05 729 THR A O 1
#

Radius of gyration: 32.1 Å; Cα contacts (8 Å, |Δi|>4): 1056; chains: 1; bounding box: 105×60×68 Å

Foldseek 3Di:
DDDPDDDDPPPDPDPVVVVVCVVPDDPLRVVLVVVVCCVVPVVCLLVVLVVLVVVLVVVVVVVPPDLLPDDPVNLVVLLVSLVSCLSSLNLLVSLLSLLSSLLSLLCNLVVCPPPDNVVSLQVLQQSLLSLLSSLLSVQVSQQDPVGGHDDDPSSLVSLVSSLVSLVVSQVVCVVVVHDRQNVLSNVSSCVSNVHDDPDPPVPVCLVLQLVQDAFDAAQDWDAFLNDTDHQEAAELLLLLHCVSGGHGLSQLLNLVSVCRNLNRQHYEEEPNSRCSCVSVVVSLVSHPPSVSHHYDYDDDDDDDVVPVCVLVVLVVLVPDPVRSAAAAEPDDLVRLVVSVVVVRQHAEYEEADWLLDPVCVPNVLVVCVVRVYAYAYECHCQQVCQWPVNAPDPLDDLSDPPQDPSNNVVSVFDVVLSNQLSVLLCVVCVVLVAISSLSGQQVQVVRPRHRHYHDYDPRSPDDDSVRNSSNHDDHQDPVSVVSSVVSSVVSDDQPELPLDPVFFPGRFQDDPVSVFVVVQCCQLVVVDDDDPQWDWDWHAGNLGIKTKIFGDDPSGGQKIKIWFHDKDWDAFQDFFQFVPQGTAGWTWIDTRFTETEHAQVSSPHDPDPVCQQVCQVVQVRRQVRCQVVDWDADPVHRVRIGHRWYKYKYQWDDDPPDIAIDMWIHGPPRGIDPDDPVPPNRVVNVPNPPPDDDDDPDIDIGMDGDDPDDDDDDDDPVVVSVVVVVVVD

Mean predicted aligned error: 17.18 Å

pLDDT: mean 77.52, std 19.14, range [20.92, 98.44]

Sequence (729 aa):
MAIPAQRSANAAHVNMMTDTVIANLPADGLRVVMRAVLASHPEITGAFETETRRYLGHEASSLATNIQNFDMAGLKKTQRLIRCMLGSGIPFEGIDWLEKVTGRAAHLAIDNPGIDVDAVSGFLASVDGDVVQAMTAVQKALFVQSGTRPMSSRERRAVESLFEVLKSCQDLFHNIGVEYPYGRGLMATASILGVLPSVHLDDARKPAVEQALPPSKAGESFTLNGRQVPRIFSGLWQMSSPAWGSAPTSKIVEHFSSHAHNGFTAFDMADHYGDAEIIFGQFRSQYPFRENIFTATKYCVFHPYENPQYIDAIRYLLNDERVHAVGLCNFDTAHLQTVLDSGLRIHTNQVQFSLIDSRPTEKMSQVCEDQDVKLITYGTLCGGFLADKWLNKPEPDIYDESVTPSQRKVTSANIEAINELLGVLKAIGTKHGVKISNVATRWVLDFPYVGAVIVGARMGVSEHTTENMASFGWHLDQEDRQAIDEVLSRIELTFGIPAYSIDMQSSPPMSGANTIATATVLLETGVVPMIEPTTHMKLDGPAGLVRIDAECSGGKCTSVRFHNVPAFVFDLDLDVSVLGSGTIKVDIAWGGMIYVLVDASSVGLEIKSENGARLVHVGEQIKRAVQEQTNSIHPENPGIRGVTILEFTEPMTVDGQSKAAVNTVVVSPGRLHRVSSKWYYTQMTRFRRASEWETFGSYVEQRIVQPYYLNTRYWSSHHMHGYMMETMT

Secondary structure (DSSP, 8-state):
-PPPP----------HHHHHHHHHS-HHHHHHHHHHHHHH-GGGHHHHHHHHHHHHHHHHHHT-S-GGG--HHHHHHHHHHHHHHHHTT-HHHHHHHHHHHHHHHHHHHHH-TTS-HHHHHHHHHHHHHHHHHHHHHHHHHHEETTEEPPPPHHHHHHHHHHHHHHHHHHHHHHHTT---TTHHHHHHHHHHHT--------GGGHHHHHTPPPPPPPSSEEEETTEEEESEEEE-GGGG-GGG----HHHHHHHHHHHHHTT--EEE--TTSTTHHHHHHHHHHH-TTGGG-EEE--------TT-THHHHHHHHHHT-TT-S--EEES--HHHHHHHHHTT----EEEEE--SS--GGGTHHHHHHHHTTPEEEEE-TTGGGTSSGGGTTPPPP-TT-TTS-HHHHHHHTS-HHHHHHHHHHHHHHHHHHT--HHHHHHHHHHTSTTEEEEEEE-BTTTB--HHHHHTTSS----HHHHHHHHHHHHHHS---B-----TT-SS--S--HHHHHHHHHHHHHTTSS---SSEEEEEEB-TT--EEEEEEEETTEEEEEEEEPPP-EEEEEEEEEEETTTEEEEEEEEESSSEEEEEEGGGGT--SSGGGHHHHHHHHHHHHHHHHHH---B-TT-TTSBS--EEEEEPPPEEETTEEE--EEEEETTTEEE----TTHHHHHHHHTS-S---------B--EE-----S-----HHHHHHHHHHHH-

InterPro domains:
  IPR008794 Proline racemase family [PF05544] (503-674)
  IPR023210 NADP-dependent oxidoreductase domain [PF00248] (323-487)
  IPR036812 NAD(P)-dependent oxidoreductase domain superfamily [G3DSA:3.20.20.100] (221-307)
  IPR036812 NAD(P)-dependent oxidoreductase domain superfamily [G3DSA:3.20.20.100] (308-489)
  IPR036812 NAD(P)-dependent oxidoreductase domain superfamily [SSF51430] (226-491)

Organism: NCBI:txid1247861

Solvent-accessible surface area (backbone atoms only — not comparable to full-atom values): 41564 Å² total; per-residue (Å²): 131,82,81,79,77,82,75,75,77,73,80,66,81,74,55,64,69,59,51,51,48,64,75,66,47,53,72,50,50,50,51,43,54,50,50,49,49,40,70,79,37,60,81,49,46,66,55,54,32,51,53,50,49,53,51,46,57,56,53,56,62,72,58,71,56,70,68,86,74,52,52,74,68,52,46,54,54,51,51,56,51,31,54,51,28,36,75,40,76,39,28,61,69,19,38,60,51,46,36,55,47,53,50,45,52,54,49,58,61,62,79,36,88,83,57,59,62,72,73,46,43,50,54,44,14,33,51,20,35,49,43,27,43,38,46,52,32,42,54,56,73,31,50,48,98,93,43,75,56,83,74,51,78,67,55,46,48,39,52,52,51,33,42,52,43,46,49,54,48,41,55,56,27,56,77,71,75,44,86,60,58,46,61,64,19,44,51,43,45,23,58,77,70,73,46,84,72,89,69,83,66,69,74,87,51,60,60,63,47,60,65,49,67,75,60,39,78,49,87,52,67,37,79,55,91,89,38,82,39,48,31,50,25,40,22,35,64,45,50,38,40,42,90,67,50,50,40,46,68,67,46,29,46,50,41,52,49,53,38,23,31,73,22,46,35,25,38,36,50,34,71,81,16,45,54,41,63,58,56,49,48,54,41,47,74,53,32,81,65,41,86,70,51,45,80,46,71,44,87,86,76,95,67,66,81,90,55,67,60,62,58,56,52,51,52,52,49,72,70,34,89,88,51,86,75,49,61,49,67,70,63,51,58,69,56,46,48,55,48,46,75,71,71,51,84,54,49,30,39,34,37,73,36,27,85,88,42,54,70,53,72,48,76,38,39,57,54,20,57,79,62,65,24,25,30,37,26,30,57,42,38,36,74,64,54,48,30,68,89,49,52,88,51,73,86,71,62,80,51,42,88,88,57,48,78,52,34,48,65,54,66,78,42,66,59,68,50,49,44,50,41,44,50,50,34,41,52,52,10,61,76,74,75,44,48,26,44,25,43,48,48,34,59,56,57,66,40,90,41,36,46,28,40,40,47,80,42,42,62,45,72,58,86,57,64,74,60,63,57,57,35,48,97,72,79,81,49,72,66,54,48,48,58,49,49,62,42,38,72,75,63,63,75,67,57,58,59,76,60,70,58,96,61,44,92,60,67,62,41,42,51,73,71,54,53,45,51,52,53,43,48,35,37,59,72,54,79,39,82,73,40,75,61,57,29,76,51,73,47,27,38,83,62,49,75,30,46,34,45,29,34,28,59,94,82,35,68,51,25,47,23,38,39,55,60,81,64,54,76,78,45,72,71,40,79,40,68,26,93,95,72,47,75,43,62,30,30,32,33,39,58,39,49,35,33,36,40,34,53,29,63,83,74,78,42,64,103,45,82,92,38,45,71,56,52,25,55,52,37,54,48,47,47,50,35,43,48,75,75,49,77,58,55,43,92,92,40,78,86,48,55,43,63,75,39,30,34,36,32,48,83,71,48,74,59,89,94,47,74,48,54,55,68,42,32,36,43,43,85,74,34,81,49,81,77,79,61,80,60,65,62,46,45,61,65,57,58,77,76,52,100,69,82,78,94,69,97,67,83,50,78,50,76,46,69,67,81,80,86,75,91,68,97,75,86,58,74,69,58,59,53,52,56,52,48,72,72,74,108